Protein AF-0000000076637537 (afdb_homodimer)

Secondary structure (DSSP, 8-state):
-TGGGS-TT-HHHHHHHHHHHHHT--GGGT-EE-TTHHHHHHHHSSBSEE-HHHHHHHHHH--SS-SS--EEEEEETTT--EEEEETTTS-HHHHHHHHHHHT--BBTB--EEETTEEEEEGGGT-SS-HHHHHHHHHHTT--GGG-EEEEE----SS-----GGG--HHHHHHHHHHHHHHHHHHHHHHHHHHH-TTSEEEEEE---SPP---SSTT---HHHHHHHHHHHHHHHHHHHHHHH-/-TGGGS-TT-HHHHHHHHHHHHHT--GGGT-EE-TTHHHHHHHHSSBSEE-HHHHHHHHHH--SS-SS--EEEEEETTT--EEEEETTTS-HHHHHHHHHHHT--TBTS--EEETTEEEEEGGGT-SS-HHHHHHHHHHTT--GGG-EEEEE----SS-----GGG--HHHHHHHHHHHHHHHHHHHHHHHHHHH-TTSEEEEEE---SPP---SSTT---HHHHHHHHHHHHHHHHHHHHHHH-

Radius of gyration: 23.89 Å; Cα contacts (8 Å, |Δi|>4): 850; chains: 2; bounding box: 53×64×59 Å

InterPro domains:
  IPR016035 Acyl transferase/acyl hydrolase/lysophospholipase [SSF52151] (15-242)

Nearest PDB structures (foldseek):
  4kyi-assembly2_C  TM=4.714E-01  e=3.856E-03  Legionella pneumophila subsp. pneumophila str. Philadelphia 1
  4kyi-assembly4_G  TM=5.260E-01  e=1.705E-02  Legionella pneumophila subsp. pneumophila str. Philadelphia 1
  4kyi-assembly3_E  TM=4.831E-01  e=1.929E-02  Legionella pneumophila subsp. pneumophila str. Philadelphia 1
  4kyi-assembly1_A  TM=4.635E-01  e=3.813E-02  Legionella pneumophila subsp. pneumophila str. Philadelphia 1
  4akf-assembly1_A-2  TM=4.214E-01  e=2.323E-02  Legionella pneumophila

Organism: NCBI:txid5963

Sequence (490 aa):
MIVSQTSKGSESLLASSLLNFWENFNTDLFYNHWPGWLVQGLLFESGLYNTSPMKKFISSTLKQDFMRILGVGATDLITGGYMYFNSTILSLDVMAIGIMASAADQGVFPIVPYKNYKLISGAVKYTADLLRGISTCINMGFNPEDIIVDTVLAACKAIENEDPKKFNAVQNIRRSLEIISSDGQLMAVDMAKSTNPNVNFRTVIYPTEKFKTSFNPYDVSKRERKEMLKIGQEDAKKAVSEIAEMIVSQTSKGSESLLASSLLNFWENFNTDLFYNHWPGWLVQGLLFESGLYNTSPMKKFISSTLKQDFMRILGVGATDLITGGYMYFNSTILSLDVMAIGIMASAADQGVFPIVPYKNYKLISGAVKYTADLLRGISTCINMGFNPEDIIVDTVLAACKAIENEDPKKFNAVQNIRRSLEIISSDGQLMAVDMAKSTNPNVNFRTVIYPTEKFKTSFNPYDVSKRERKEMLKIGQEDAKKAVSEIAE

Structure (mmCIF, N/CA/C/O backbone):
data_AF-0000000076637537-model_v1
#
loop_
_entity.id
_entity.type
_entity.pdbx_description
1 polymer 'Uncharacterized protein'
#
loop_
_atom_site.group_PDB
_atom_site.id
_atom_site.type_symbol
_atom_site.label_atom_id
_atom_site.label_alt_id
_atom_site.label_comp_id
_atom_site.label_asym_id
_atom_site.label_entity_id
_atom_site.label_seq_id
_atom_site.pdbx_PDB_ins_code
_atom_site.Cartn_x
_atom_site.Cartn_y
_atom_site.Cartn_z
_atom_site.occupancy
_atom_site.B_iso_or_equiv
_atom_site.auth_seq_id
_atom_site.auth_comp_id
_atom_site.auth_asym_id
_atom_site.auth_atom_id
_atom_site.pdbx_PDB_model_num
ATOM 1 N N . MET A 1 1 ? 0.465 19.016 13.578 1 88.19 1 MET A N 1
ATOM 2 C CA . MET A 1 1 ? -0.229 20.297 13.586 1 88.19 1 MET A CA 1
ATOM 3 C C . MET A 1 1 ? -0.172 20.938 14.969 1 88.19 1 MET A C 1
ATOM 5 O O . MET A 1 1 ? 0.384 22.031 15.133 1 88.19 1 MET A O 1
ATOM 9 N N . ILE A 1 2 ? -0.591 20.234 15.953 1 84.31 2 ILE A N 1
ATOM 10 C CA . ILE A 1 2 ? -0.677 20.797 17.297 1 84.31 2 ILE A CA 1
ATOM 11 C C . ILE A 1 2 ? 0.718 21.188 17.781 1 84.31 2 ILE A C 1
ATOM 13 O O . ILE A 1 2 ? 0.907 22.266 18.344 1 84.31 2 ILE A O 1
ATOM 17 N N . VAL A 1 3 ? 1.703 20.391 17.438 1 88.69 3 VAL A N 1
ATOM 18 C CA . VAL A 1 3 ? 3.082 20.656 17.828 1 88.69 3 VAL A CA 1
ATOM 19 C C . VAL A 1 3 ? 3.582 21.938 17.172 1 88.69 3 VAL A C 1
ATOM 21 O O . VAL A 1 3 ? 4.289 22.734 17.812 1 88.69 3 VAL A O 1
ATOM 24 N N . SER A 1 4 ? 3.143 22.156 15.992 1 91.38 4 SER A N 1
ATOM 25 C CA . SER A 1 4 ? 3.609 23.328 15.25 1 91.38 4 SER A CA 1
ATOM 26 C C . SER A 1 4 ? 3.045 24.609 15.844 1 91.38 4 SER A C 1
ATOM 28 O O . SER A 1 4 ? 3.551 25.703 15.562 1 91.38 4 SER A O 1
ATOM 30 N N . GLN A 1 5 ? 1.977 24.484 16.656 1 89.75 5 GLN A N 1
ATOM 31 C CA . GLN A 1 5 ? 1.309 25.641 17.25 1 89.75 5 GLN A CA 1
ATOM 32 C C . GLN A 1 5 ? 1.842 25.938 18.641 1 89.75 5 GLN A C 1
ATOM 34 O O . GLN A 1 5 ? 1.295 26.781 19.359 1 89.75 5 GLN A O 1
ATOM 39 N N . THR A 1 6 ? 2.881 25.25 19.016 1 89.94 6 THR A N 1
ATOM 40 C CA . THR A 1 6 ? 3.451 25.406 20.359 1 89.94 6 THR A CA 1
ATOM 41 C C . THR A 1 6 ? 4.871 25.969 20.281 1 89.94 6 THR A C 1
ATOM 43 O O . THR A 1 6 ? 5.676 25.516 19.453 1 89.94 6 THR A O 1
ATOM 46 N N . SER A 1 7 ? 5.148 26.906 21.156 1 90.38 7 SER A N 1
ATOM 47 C CA . SER A 1 7 ? 6.453 27.562 21.156 1 90.38 7 SER A CA 1
ATOM 48 C C . SER A 1 7 ? 7.551 26.609 21.625 1 90.38 7 SER A C 1
ATOM 50 O O . SER A 1 7 ? 7.312 25.75 22.469 1 90.38 7 SER A O 1
ATOM 52 N N . LYS A 1 8 ? 8.727 26.906 21.078 1 91 8 LYS A N 1
ATOM 53 C CA . LYS A 1 8 ? 9.898 26.172 21.562 1 91 8 LYS A CA 1
ATOM 54 C C . LYS A 1 8 ? 10.125 26.422 23.062 1 91 8 LYS A C 1
ATOM 56 O O . LYS A 1 8 ? 9.977 27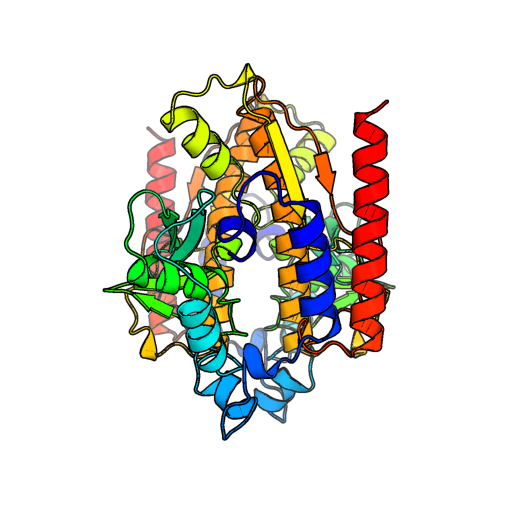.562 23.531 1 91 8 LYS A O 1
ATOM 61 N N . GLY A 1 9 ? 10.383 25.391 23.781 1 91.94 9 GLY A N 1
ATOM 62 C CA . GLY A 1 9 ? 10.586 25.516 25.203 1 91.94 9 GLY A CA 1
ATOM 63 C C . GLY A 1 9 ? 9.383 25.078 26.016 1 91.94 9 GLY A C 1
ATOM 64 O O . GLY A 1 9 ? 9.477 24.906 27.234 1 91.94 9 GLY A O 1
ATOM 65 N N . SER A 1 10 ? 8.312 24.891 25.375 1 92.12 10 SER A N 1
ATOM 66 C CA . SER A 1 10 ? 7.078 24.516 26.062 1 92.12 10 SER A CA 1
ATOM 67 C C . SER A 1 10 ? 6.738 23.047 25.812 1 92.12 10 SER A C 1
ATOM 69 O O . SER A 1 10 ? 5.562 22.672 25.766 1 92.12 10 SER A O 1
ATOM 71 N N . GLU A 1 11 ? 7.738 22.203 25.609 1 91.75 11 GLU A N 1
ATOM 72 C CA . GLU A 1 11 ? 7.516 20.812 25.188 1 91.75 11 GLU A CA 1
ATOM 73 C C . GLU A 1 11 ? 6.824 20.016 26.297 1 91.75 11 GLU A C 1
ATOM 75 O O . GLU A 1 11 ? 6 19.141 26.016 1 91.75 11 GLU A O 1
ATOM 80 N N . SER A 1 12 ? 7.176 20.297 27.578 1 91 12 SER A N 1
ATOM 81 C CA . SER A 1 12 ? 6.539 19.594 28.672 1 91 12 SER A CA 1
ATOM 82 C C . SER A 1 12 ? 5.039 19.875 28.719 1 91 12 SER A C 1
ATOM 84 O O . SER A 1 12 ? 4.234 18.953 28.906 1 91 12 SER A O 1
ATOM 86 N N . LEU A 1 13 ? 4.758 21.109 28.562 1 91.06 13 LEU A N 1
ATOM 87 C CA . LEU A 1 13 ? 3.35 21.484 28.531 1 91.06 13 LEU A CA 1
ATOM 88 C C . LEU A 1 13 ? 2.643 20.906 27.312 1 91.06 13 LEU A C 1
ATOM 90 O O . LEU A 1 13 ? 1.492 20.469 27.422 1 91.06 13 LEU A O 1
ATOM 94 N N . LEU A 1 14 ? 3.285 20.922 26.203 1 91.81 14 LEU A N 1
ATOM 95 C CA . LEU A 1 14 ? 2.744 20.328 24.984 1 91.81 14 LEU A CA 1
ATOM 96 C C . LEU A 1 14 ? 2.418 18.859 25.188 1 91.81 14 LEU A C 1
ATOM 98 O O . LEU A 1 14 ? 1.335 18.391 24.812 1 91.81 14 LEU A O 1
ATOM 102 N N . ALA A 1 15 ? 3.35 18.141 25.766 1 91.62 15 ALA A N 1
ATOM 103 C CA . ALA A 1 15 ? 3.162 16.719 25.984 1 91.62 15 ALA A CA 1
ATOM 104 C C . ALA A 1 15 ? 1.942 16.453 26.859 1 91.62 15 ALA A C 1
ATOM 106 O O . ALA A 1 15 ? 1.135 15.562 26.562 1 91.62 15 ALA A O 1
ATOM 107 N N . SER A 1 16 ? 1.876 17.234 27.922 1 91.38 16 SER A N 1
ATOM 108 C CA . SER A 1 16 ? 0.743 17.078 28.828 1 91.38 16 SER A CA 1
ATOM 109 C C . SER A 1 16 ? -0.571 17.422 28.125 1 91.38 16 SER A C 1
ATOM 111 O O . SER A 1 16 ? -1.58 16.734 28.328 1 91.38 16 SER A O 1
ATOM 113 N N . SER A 1 17 ? -0.491 18.453 27.375 1 90.25 17 SER A N 1
ATOM 114 C CA . SER A 1 17 ? -1.685 18.875 26.656 1 90.25 17 SER A CA 1
ATOM 115 C C . SER A 1 17 ? -2.111 17.828 25.625 1 90.25 17 SER A C 1
ATOM 117 O O . SER A 1 17 ? -3.305 17.562 25.469 1 90.25 17 SER A O 1
ATOM 119 N N . LEU A 1 18 ? -1.198 17.234 24.938 1 91.19 18 LEU A N 1
ATOM 120 C CA . LEU A 1 18 ? -1.494 16.203 23.969 1 91.19 18 LEU A CA 1
ATOM 121 C C . LEU A 1 18 ? -2.072 14.961 24.641 1 91.19 18 LEU A C 1
ATOM 123 O O . LEU A 1 18 ? -3.012 14.352 24.125 1 91.19 18 LEU A O 1
ATOM 127 N N . LEU A 1 19 ? -1.518 14.617 25.75 1 90.12 19 LEU A N 1
ATOM 128 C CA . LEU A 1 19 ? -2.025 13.469 26.484 1 90.12 19 LEU A CA 1
ATOM 129 C C . LEU A 1 19 ? -3.465 13.695 26.938 1 90.12 19 LEU A C 1
ATOM 131 O O . LEU A 1 19 ? -4.312 12.812 26.797 1 90.12 19 LEU A O 1
ATOM 135 N N . ASN A 1 20 ? -3.684 14.859 27.422 1 88 20 ASN A N 1
ATOM 136 C CA . ASN A 1 20 ? -5.035 15.203 27.859 1 88 20 ASN A CA 1
ATOM 137 C C . ASN A 1 20 ? -6.016 15.211 26.688 1 88 20 ASN A C 1
ATOM 139 O O . ASN A 1 20 ? -7.152 14.75 26.828 1 88 20 ASN A O 1
ATOM 143 N N . PHE A 1 21 ? -5.602 15.773 25.672 1 87.44 21 PHE A N 1
ATOM 144 C CA . PHE A 1 21 ? -6.422 15.828 24.469 1 87.44 21 PHE A CA 1
ATOM 145 C C . PHE A 1 21 ? -6.836 14.43 24.031 1 87.44 21 PHE A C 1
ATOM 147 O O . PHE A 1 21 ? -8.023 14.172 23.797 1 87.44 21 PHE A O 1
ATOM 154 N N . TRP A 1 22 ? -5.906 13.492 23.953 1 87.5 22 TRP A N 1
ATOM 155 C CA . TRP A 1 22 ? -6.176 12.164 23.422 1 87.5 22 TRP A CA 1
ATOM 156 C C . TRP A 1 22 ? -6.918 11.305 24.438 1 87.5 22 TRP A C 1
ATOM 158 O O . TRP A 1 22 ? -7.738 10.461 24.062 1 87.5 22 TRP A O 1
ATOM 168 N N . GLU A 1 23 ? -6.629 11.539 25.641 1 84.94 23 GLU A N 1
ATOM 169 C CA . GLU A 1 23 ? -7.355 10.812 26.672 1 84.94 23 GLU A CA 1
ATOM 170 C C . GLU A 1 23 ? -8.844 11.156 26.641 1 84.94 23 GLU A C 1
ATOM 172 O O . GLU A 1 23 ? -9.688 10.312 26.984 1 84.94 23 GLU A O 1
ATOM 177 N N . ASN A 1 24 ? -9.109 12.344 26.25 1 81.75 24 ASN A N 1
ATOM 178 C CA . ASN A 1 24 ? -10.5 12.789 26.234 1 81.75 24 ASN A CA 1
ATOM 179 C C . ASN A 1 24 ? -11.023 12.945 24.812 1 81.75 24 ASN A C 1
ATOM 181 O O . ASN A 1 24 ? -11.961 13.711 24.578 1 81.75 24 ASN A O 1
ATOM 185 N N . PHE A 1 25 ? -10.383 12.234 24.016 1 81.19 25 PHE A N 1
ATOM 186 C CA . PHE A 1 25 ? -10.695 12.359 22.594 1 81.19 25 PHE A CA 1
ATOM 187 C C . PHE A 1 25 ? -12.109 11.875 22.312 1 81.19 25 PHE A C 1
ATOM 189 O O . PHE A 1 25 ? -12.539 10.844 22.844 1 81.19 25 PHE A O 1
ATOM 196 N N . ASN A 1 26 ? -12.734 12.711 21.641 1 80.62 26 ASN A N 1
ATOM 197 C CA . ASN A 1 26 ? -14.055 12.398 21.109 1 80.62 26 ASN A CA 1
ATOM 198 C C . ASN A 1 26 ? -14.055 12.383 19.594 1 80.62 26 ASN A C 1
ATOM 200 O O . ASN A 1 26 ? -13.68 13.359 18.953 1 80.62 26 ASN A O 1
ATOM 204 N N . THR A 1 27 ? -14.508 11.289 19.078 1 81.38 27 THR A N 1
ATOM 205 C CA . THR A 1 27 ? -14.469 11.117 17.625 1 81.38 27 THR A CA 1
ATOM 206 C C . THR A 1 27 ? -15.32 12.18 16.938 1 81.38 27 THR A C 1
ATOM 208 O O . THR A 1 27 ? -15.07 12.531 15.789 1 81.38 27 THR A O 1
ATOM 211 N N . ASP A 1 28 ? -16.188 12.734 17.625 1 83.75 28 ASP A N 1
ATOM 212 C CA . ASP A 1 28 ? -17.094 13.711 17.031 1 83.75 28 ASP A CA 1
ATOM 213 C C . ASP A 1 28 ? -16.359 15 16.672 1 83.75 28 ASP A C 1
ATOM 215 O O . ASP A 1 28 ? -16.859 15.812 15.891 1 83.75 28 ASP A O 1
ATOM 219 N N . LEU A 1 29 ? -15.211 15.117 17.219 1 82.19 29 LEU A N 1
ATOM 220 C CA . LEU A 1 29 ? -14.383 16.281 16.891 1 82.19 29 LEU A CA 1
ATOM 221 C C . LEU A 1 29 ? -13.742 16.109 15.516 1 82.19 29 LEU A C 1
ATOM 223 O O . LEU A 1 29 ? -13.32 17.094 14.898 1 82.19 29 LEU A O 1
ATOM 227 N N . PHE A 1 30 ? -13.734 14.906 15.094 1 86.12 30 PHE A N 1
ATOM 228 C CA . PHE A 1 30 ? -12.961 14.656 13.883 1 86.12 30 PHE A CA 1
ATOM 229 C C . PHE A 1 30 ? -13.859 14.148 12.766 1 86.12 30 PHE A C 1
ATOM 231 O O . PHE A 1 30 ? -13.703 14.539 11.609 1 86.12 30 PHE A O 1
ATOM 238 N N . TYR A 1 31 ? -14.75 13.297 13.156 1 89.25 31 TYR A N 1
ATOM 239 C CA . TYR A 1 31 ? -15.602 12.766 12.102 1 89.25 31 TYR A CA 1
ATOM 240 C C . TYR A 1 31 ? -16.969 12.367 12.641 1 89.25 31 TYR A C 1
ATOM 242 O O . TYR A 1 31 ? -17.125 12.148 13.844 1 89.25 31 TYR A O 1
ATOM 250 N N . ASN A 1 32 ? -17.953 12.367 11.742 1 91.06 32 ASN A N 1
ATOM 251 C CA . ASN A 1 32 ? -19.312 11.883 11.992 1 91.06 32 ASN A CA 1
ATOM 252 C C . ASN A 1 32 ? -19.75 10.875 10.945 1 91.06 32 ASN A C 1
ATOM 254 O O . ASN A 1 32 ? -19.141 10.781 9.875 1 91.06 32 ASN A O 1
ATOM 258 N N . HIS A 1 33 ? -20.766 10.133 11.375 1 90.06 33 HIS A N 1
ATOM 259 C CA . HIS A 1 33 ? -21.391 9.273 10.367 1 90.06 33 HIS A CA 1
ATOM 260 C C . HIS A 1 33 ? -22.172 10.094 9.352 1 90.06 33 HIS A C 1
ATOM 262 O O . HIS A 1 33 ? -22.734 11.141 9.695 1 90.06 33 HIS A O 1
ATOM 268 N N . TRP A 1 34 ? -22.156 9.547 8.141 1 92.19 34 TRP A N 1
ATOM 269 C CA . TRP A 1 34 ? -23.109 10.07 7.16 1 92.19 34 TRP A CA 1
ATOM 270 C C . TRP A 1 34 ? -24.547 9.773 7.57 1 92.19 34 TRP A C 1
ATOM 272 O O . TRP A 1 34 ? -24.797 8.859 8.359 1 92.19 34 TRP A O 1
ATOM 282 N N . PRO A 1 35 ? -25.5 10.477 7.047 1 92.38 35 PRO A N 1
ATOM 283 C CA . PRO A 1 35 ? -26.891 10.148 7.355 1 92.38 35 PRO A CA 1
ATOM 284 C C . PRO A 1 35 ? -27.25 8.703 7.02 1 92.38 35 PRO A C 1
ATOM 286 O O . PRO A 1 35 ? -28 8.055 7.762 1 92.38 35 PRO A O 1
ATOM 289 N N . GLY A 1 36 ? -26.672 8.195 5.973 1 91.75 36 GLY A N 1
ATOM 290 C CA . GLY A 1 36 ? -26.891 6.805 5.586 1 91.75 36 GLY A CA 1
ATOM 291 C C . GLY A 1 36 ? -25.812 5.871 6.121 1 91.75 36 GLY A C 1
ATOM 292 O O . GLY A 1 36 ? -25.578 4.809 5.547 1 91.75 36 GLY A O 1
ATOM 293 N N . TRP A 1 37 ? -25.141 6.387 7.008 1 88.31 37 TRP A N 1
ATOM 294 C CA . TRP A 1 37 ? -24.172 5.602 7.773 1 88.31 37 TRP A CA 1
ATOM 295 C C . TRP A 1 37 ? -23.094 5.023 6.863 1 88.31 37 TRP A C 1
ATOM 297 O O . TRP A 1 37 ? -22.641 5.684 5.926 1 88.31 37 TRP A O 1
ATOM 307 N N . LEU A 1 38 ? -22.672 3.859 7.242 1 80.38 38 LEU A N 1
ATOM 308 C CA . LEU A 1 38 ? -21.531 3.258 6.555 1 80.38 38 LEU A CA 1
ATOM 309 C C . LEU A 1 38 ? -21.891 2.881 5.125 1 80.38 38 LEU A C 1
ATOM 311 O O . LEU A 1 38 ? -21.047 2.928 4.23 1 80.38 38 LEU A O 1
ATOM 315 N N . VAL A 1 39 ? -23.125 2.609 4.926 1 81.56 39 VAL A N 1
ATOM 316 C CA . VAL A 1 39 ? -23.562 2.211 3.592 1 81.56 39 VAL A CA 1
ATOM 317 C C . VAL A 1 39 ? -23.438 3.389 2.629 1 81.56 39 VAL A C 1
ATOM 319 O O . VAL A 1 39 ? -22.859 3.254 1.548 1 81.56 39 VAL A O 1
ATOM 322 N N . GLN A 1 40 ? -23.922 4.523 3.076 1 84.94 40 GLN A N 1
ATOM 323 C CA . GLN A 1 40 ? -23.75 5.727 2.268 1 84.94 40 GLN A CA 1
ATOM 324 C C . GLN A 1 40 ? -22.266 6.062 2.09 1 84.94 40 GLN A C 1
ATOM 326 O O . GLN A 1 40 ? -21.844 6.426 0.993 1 84.94 40 GLN A O 1
ATOM 331 N N . GLY A 1 41 ? -21.516 6.027 3.197 1 85.75 41 GLY A N 1
ATOM 332 C CA . GLY A 1 41 ? -20.094 6.32 3.154 1 85.75 41 GLY A CA 1
ATOM 333 C C . GLY A 1 41 ? -19.328 5.445 2.174 1 85.75 41 GLY A C 1
ATOM 334 O O . GLY A 1 41 ? -18.516 5.938 1.404 1 85.75 41 GLY A O 1
ATOM 335 N N . LEU A 1 42 ? -19.703 4.242 2.201 1 81.94 42 LEU A N 1
ATOM 336 C CA . LEU A 1 42 ? -18.969 3.256 1.409 1 81.94 42 LEU A CA 1
ATOM 337 C C . LEU A 1 42 ? -19.328 3.369 -0.067 1 81.94 42 LEU A C 1
ATOM 339 O O . LEU A 1 42 ? -18.453 3.287 -0.934 1 81.94 42 LEU A O 1
ATOM 343 N N . LEU A 1 43 ? -20.594 3.57 -0.341 1 79.81 43 LEU A N 1
ATOM 344 C CA . LEU A 1 43 ? -21.078 3.395 -1.707 1 79.81 43 LEU A CA 1
ATOM 345 C C . LEU A 1 43 ? -21.328 4.742 -2.375 1 79.81 43 LEU A C 1
ATOM 347 O O . LEU A 1 43 ? -21.297 4.844 -3.604 1 79.81 43 LEU A O 1
ATOM 351 N N . PHE A 1 44 ? -21.516 5.816 -1.517 1 86.5 44 PHE A N 1
ATOM 352 C CA . PHE A 1 44 ? -22 7.043 -2.139 1 86.5 44 PHE A CA 1
ATOM 353 C C . PHE A 1 44 ? -21.109 8.219 -1.779 1 86.5 44 PHE A C 1
ATOM 355 O O . PHE A 1 44 ? -21.297 9.328 -2.283 1 86.5 44 PHE A O 1
ATOM 362 N N . GLU A 1 45 ? -20.219 7.957 -0.864 1 90.94 45 GLU A N 1
ATOM 363 C CA . GLU A 1 45 ? -19.234 8.969 -0.515 1 90.94 45 GLU A CA 1
ATOM 364 C C . GLU A 1 45 ? -17.812 8.477 -0.792 1 90.94 45 GLU A C 1
ATOM 366 O O . GLU A 1 45 ? -17.594 7.281 -0.978 1 90.94 45 GLU A O 1
ATOM 371 N N . SER A 1 46 ? -16.891 9.398 -0.83 1 90.69 46 SER A N 1
ATOM 372 C CA . SER A 1 46 ? -15.523 8.992 -1.128 1 90.69 46 SER A CA 1
ATOM 373 C C . SER A 1 46 ? -14.805 8.516 0.129 1 90.69 46 SER A C 1
ATOM 375 O O . SER A 1 46 ? -13.633 8.117 0.07 1 90.69 46 SER A O 1
ATOM 377 N N . GLY A 1 47 ? -15.508 8.586 1.252 1 90.38 47 GLY A N 1
ATOM 378 C CA . GLY A 1 47 ? -15.023 8.094 2.531 1 90.38 47 GLY A CA 1
ATOM 379 C C . GLY A 1 47 ? -16.141 7.578 3.43 1 90.38 47 GLY A C 1
ATOM 380 O O . GLY A 1 47 ? -17.297 7.988 3.291 1 90.38 47 GLY A O 1
ATOM 381 N N . LEU A 1 48 ? -15.844 6.746 4.297 1 87.69 48 LEU A N 1
ATOM 382 C CA . LEU A 1 48 ? -16.797 6.105 5.203 1 87.69 48 LEU A CA 1
ATOM 383 C C . LEU A 1 48 ? -17.438 7.133 6.129 1 87.69 48 LEU A C 1
ATOM 385 O O . LEU A 1 48 ? -18.594 6.988 6.508 1 87.69 48 LEU A O 1
ATOM 389 N N . TYR A 1 49 ? -16.625 8.117 6.492 1 90.62 49 TYR A N 1
ATOM 390 C CA . TYR A 1 49 ? -17.094 9.062 7.5 1 90.62 49 TYR A CA 1
ATOM 391 C C . TYR A 1 49 ? -17.062 10.492 6.965 1 90.62 49 TYR A C 1
ATOM 393 O O . TYR A 1 49 ? -16.328 10.789 6.02 1 90.62 49 TYR A O 1
ATOM 401 N N . ASN A 1 50 ? -17.875 11.258 7.578 1 93.44 50 ASN A N 1
ATOM 402 C CA . ASN A 1 50 ? -17.922 12.688 7.293 1 93.44 50 ASN A CA 1
ATOM 403 C C . ASN A 1 50 ? -16.906 13.453 8.141 1 93.44 50 ASN A C 1
ATOM 405 O O . ASN A 1 50 ? -16.969 13.43 9.367 1 93.44 50 ASN A O 1
ATOM 409 N N . THR A 1 51 ? -16 14.203 7.496 1 94.06 51 THR A N 1
ATOM 410 C CA . THR A 1 51 ? -14.914 14.836 8.234 1 94.06 51 THR A CA 1
ATOM 411 C C . THR A 1 51 ? -15.148 16.328 8.367 1 94.06 51 THR A C 1
ATOM 413 O O . THR A 1 51 ? -14.219 17.094 8.648 1 94.06 51 THR A O 1
ATOM 416 N N . SER A 1 52 ? -16.312 16.797 8.172 1 93.44 52 SER A N 1
ATOM 417 C CA . SER A 1 52 ? -16.641 18.219 8.352 1 93.44 52 SER A CA 1
ATOM 418 C C . SER A 1 52 ? -16.219 18.719 9.727 1 93.44 52 SER A C 1
ATOM 420 O O . SER A 1 52 ? -15.703 19.828 9.859 1 93.44 52 SER A O 1
ATOM 422 N N . PRO A 1 53 ? -16.391 17.953 10.766 1 93.12 53 PRO A N 1
ATOM 423 C CA . PRO A 1 53 ? -15.906 18.406 12.07 1 93.12 53 PRO A CA 1
ATOM 424 C C . PRO A 1 53 ? -14.398 18.609 12.117 1 93.12 53 PRO A C 1
ATOM 426 O O . PRO A 1 53 ? -13.914 19.531 12.789 1 93.12 53 PRO A O 1
ATOM 429 N N . MET A 1 54 ? -13.664 17.797 11.461 1 92.88 54 MET A N 1
ATOM 430 C CA . MET A 1 54 ? -12.211 17.922 11.422 1 92.88 54 MET A CA 1
ATOM 431 C C . MET A 1 54 ? -11.789 19.234 10.781 1 92.88 54 MET A C 1
ATOM 433 O O . MET A 1 54 ? -10.836 19.875 11.234 1 92.88 54 MET A O 1
ATOM 437 N N . LYS A 1 55 ? -12.484 19.547 9.766 1 93.06 55 LYS A N 1
ATOM 438 C CA . LYS A 1 55 ? -12.195 20.812 9.102 1 93.06 55 LYS A CA 1
ATOM 439 C C . LYS A 1 55 ? -12.344 21.984 10.07 1 93.06 55 LYS A C 1
ATOM 441 O O . LYS A 1 55 ? -11.5 22.891 10.102 1 93.06 55 LYS A O 1
ATOM 446 N N . LYS A 1 56 ? -13.359 21.953 10.812 1 92.19 56 LYS A N 1
ATOM 447 C CA . LYS A 1 56 ? -13.609 23 11.805 1 92.19 56 LYS A CA 1
ATOM 448 C C . LYS A 1 56 ? -12.531 22.984 12.883 1 92.19 56 LYS A C 1
ATOM 450 O O . LYS A 1 56 ? -12.055 24.047 13.297 1 92.19 56 LYS A O 1
ATOM 455 N N . PHE A 1 57 ? -12.195 21.828 13.312 1 92.25 57 PHE A N 1
ATOM 456 C CA . PHE A 1 57 ? -11.164 21.672 14.328 1 92.25 57 PHE A CA 1
ATOM 457 C C . PHE A 1 57 ? -9.844 22.25 13.852 1 92.25 57 PHE A C 1
ATOM 459 O O . PHE A 1 57 ? -9.195 23 14.578 1 92.25 57 PHE A O 1
ATOM 466 N N . ILE A 1 58 ? -9.43 21.906 12.648 1 93.88 58 ILE A N 1
ATOM 467 C CA . ILE A 1 58 ? -8.172 22.359 12.078 1 93.88 58 ILE A CA 1
ATOM 468 C C . ILE A 1 58 ? -8.188 23.875 11.938 1 93.88 58 ILE A C 1
ATOM 470 O O . ILE A 1 58 ? -7.25 24.562 12.367 1 93.88 58 ILE A O 1
ATOM 474 N N . SER A 1 59 ? -9.273 24.406 11.43 1 88.94 59 SER A N 1
ATOM 475 C CA . SER A 1 59 ? -9.383 25.844 11.195 1 88.94 59 SER A CA 1
ATOM 476 C C . SER A 1 59 ? -9.359 26.625 12.508 1 88.94 59 SER A C 1
ATOM 478 O O . SER A 1 59 ? -8.836 27.734 12.562 1 88.94 59 SER A O 1
ATOM 480 N N . SER A 1 60 ? -9.875 26.016 13.508 1 88.81 60 SER A N 1
ATOM 481 C CA . SER A 1 60 ? -9.938 26.703 14.789 1 88.81 60 SER A CA 1
ATOM 482 C C . SER A 1 60 ? -8.617 26.609 15.539 1 88.81 60 SER A C 1
ATOM 484 O O . SER A 1 60 ? -8.32 27.438 16.406 1 88.81 60 SER A O 1
ATOM 486 N N . THR A 1 61 ? -7.871 25.609 15.289 1 88.44 61 THR A N 1
ATOM 487 C CA . THR A 1 61 ? -6.621 25.344 15.992 1 88.44 61 THR A CA 1
ATOM 488 C C . THR A 1 61 ? -5.461 26.078 15.328 1 88.44 61 THR A C 1
ATOM 490 O O . THR A 1 61 ? -4.57 26.578 16.016 1 88.44 61 THR A O 1
ATOM 493 N N . LEU A 1 62 ? -5.523 26.125 14.055 1 90.38 62 LEU A N 1
ATOM 494 C CA . LEU A 1 62 ? -4.395 26.656 13.305 1 90.3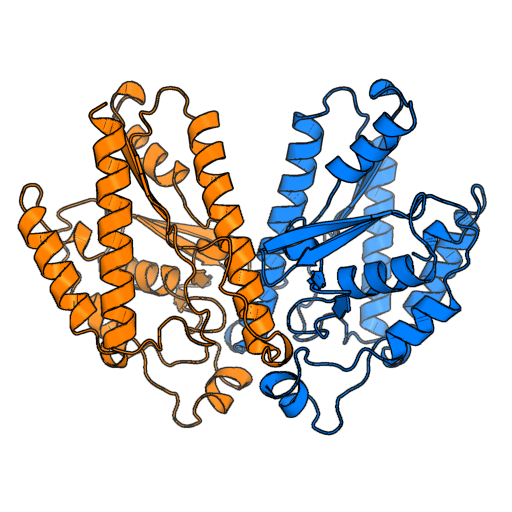8 62 LEU A CA 1
ATOM 495 C C . LEU A 1 62 ? -4.344 28.188 13.406 1 90.38 62 LEU A C 1
ATOM 497 O O . LEU A 1 62 ? -5.348 28.859 13.18 1 90.38 62 LEU A O 1
ATOM 501 N N . LYS A 1 63 ? -3.184 28.625 13.789 1 88.06 63 LYS A N 1
ATOM 502 C CA . LYS A 1 63 ? -2.9 30.047 13.805 1 88.06 63 LYS A CA 1
ATOM 503 C C . LYS A 1 63 ? -1.828 30.406 12.781 1 88.06 63 LYS A C 1
ATOM 505 O O . LYS A 1 63 ? -0.972 29.594 12.453 1 88.06 63 LYS A O 1
ATOM 510 N N . GLN A 1 64 ? -1.926 31.609 12.281 1 81.31 64 GLN A N 1
ATOM 511 C CA . GLN A 1 64 ? -1.046 32.062 11.203 1 81.31 64 GLN A CA 1
ATOM 512 C C . GLN A 1 64 ? 0.415 32.031 11.648 1 81.31 64 GLN A C 1
ATOM 514 O O . GLN A 1 64 ? 1.311 31.781 10.844 1 81.31 64 GLN A O 1
ATOM 519 N N . ASP A 1 65 ? 0.595 32.312 12.867 1 85.25 65 ASP A N 1
ATOM 520 C CA . ASP A 1 65 ? 1.977 32.344 13.336 1 85.25 65 ASP A CA 1
ATOM 521 C C . ASP A 1 65 ? 2.418 30.984 13.844 1 85.25 65 ASP A C 1
ATOM 523 O O . ASP A 1 65 ? 2.408 30.719 15.047 1 85.25 65 ASP A O 1
ATOM 527 N N . PHE A 1 66 ? 2.887 30.188 12.852 1 89.56 66 PHE A N 1
ATOM 528 C CA . PHE A 1 66 ? 3.432 28.891 13.25 1 89.56 66 PHE A CA 1
ATOM 529 C C . PHE A 1 66 ? 4.699 29.062 14.078 1 89.56 66 PHE A C 1
ATOM 531 O O . PHE A 1 66 ? 5.645 29.719 13.641 1 89.56 66 PHE A O 1
ATOM 538 N N . MET A 1 67 ? 4.703 28.484 15.172 1 91.31 67 MET A N 1
ATOM 539 C CA . MET A 1 67 ? 5.859 28.594 16.062 1 91.31 67 MET A CA 1
ATOM 540 C C . MET A 1 67 ? 6.945 27.594 15.664 1 91.31 67 MET A C 1
ATOM 542 O O . MET A 1 67 ? 8.102 27.75 16.062 1 91.31 67 MET A O 1
ATOM 546 N N . ARG A 1 68 ? 6.551 26.594 14.977 1 92.94 68 ARG A N 1
ATOM 547 C CA . ARG A 1 68 ? 7.422 25.609 14.344 1 92.94 68 ARG A CA 1
ATOM 548 C C . ARG A 1 68 ? 6.996 25.344 12.906 1 92.94 68 ARG A C 1
ATOM 550 O O . ARG A 1 68 ? 5.809 25.422 12.578 1 92.94 68 ARG A O 1
ATOM 557 N N . ILE A 1 69 ? 7.969 25.047 12.094 1 93.69 69 ILE A N 1
ATOM 558 C CA . ILE A 1 69 ? 7.656 24.75 10.695 1 93.69 69 ILE A CA 1
ATOM 559 C C . ILE A 1 69 ? 6.852 23.453 10.609 1 93.69 69 ILE A C 1
ATOM 561 O O . ILE A 1 69 ? 7.176 22.469 11.273 1 93.69 69 ILE A O 1
ATOM 565 N N . LEU A 1 70 ? 5.809 23.531 9.852 1 95.69 70 LEU A N 1
ATOM 566 C CA . LEU A 1 70 ? 4.953 22.375 9.617 1 95.69 70 LEU A CA 1
ATOM 567 C C . LEU A 1 70 ? 4.953 21.984 8.148 1 95.69 70 LEU A C 1
ATOM 569 O O . LEU A 1 70 ? 4.719 22.828 7.277 1 95.69 70 LEU A O 1
ATOM 573 N N . GLY A 1 71 ? 5.352 20.828 7.867 1 95.88 71 GLY A N 1
ATOM 574 C CA . GLY A 1 71 ? 5.223 20.219 6.551 1 95.88 71 GLY A CA 1
ATOM 575 C C . GLY A 1 71 ? 4.336 18.984 6.539 1 95.88 71 GLY A C 1
ATOM 576 O O . GLY A 1 71 ? 4.418 18.156 7.445 1 95.88 71 GLY A O 1
ATOM 577 N N . VAL A 1 72 ? 3.389 18.984 5.582 1 97.06 72 VAL A N 1
ATOM 578 C CA . VAL A 1 72 ? 2.535 17.812 5.438 1 97.06 72 VAL A CA 1
ATOM 579 C C . VAL A 1 72 ? 2.467 17.406 3.967 1 97.06 72 VAL A C 1
ATOM 581 O O . VAL A 1 72 ? 2.625 18.234 3.074 1 97.06 72 VAL A O 1
ATOM 584 N N . GLY A 1 73 ? 2.285 16.141 3.73 1 97.31 73 GLY A N 1
ATOM 585 C CA . GLY A 1 73 ? 2.215 15.609 2.379 1 97.31 73 GLY A CA 1
ATOM 586 C C . GLY A 1 73 ? 0.861 15.008 2.041 1 97.31 73 GLY A C 1
ATOM 587 O O . GLY A 1 73 ? 0.167 14.492 2.918 1 97.31 73 GLY A O 1
ATOM 588 N N . ALA A 1 74 ? 0.515 15.094 0.812 1 98.06 74 ALA A N 1
ATOM 589 C CA . ALA A 1 74 ? -0.701 14.492 0.27 1 98.06 74 ALA A CA 1
ATOM 590 C C . ALA A 1 74 ? -0.434 13.844 -1.084 1 98.06 74 ALA A C 1
ATOM 592 O O . ALA A 1 74 ? 0.589 14.109 -1.718 1 98.06 74 ALA A O 1
ATOM 593 N N . THR A 1 75 ? -1.379 12.969 -1.448 1 96.06 75 THR A N 1
ATOM 594 C CA . THR A 1 75 ? -1.282 12.266 -2.719 1 96.06 75 THR A CA 1
ATOM 595 C C . THR A 1 75 ? -2.432 12.648 -3.645 1 96.06 75 THR A C 1
ATOM 597 O O . THR A 1 75 ? -3.59 12.688 -3.225 1 96.06 75 THR A O 1
ATOM 600 N N . ASP A 1 76 ? -2.062 12.953 -4.863 1 93.69 76 ASP A N 1
ATOM 601 C CA . ASP A 1 76 ? -3.1 13.211 -5.859 1 93.69 76 ASP A CA 1
ATOM 602 C C . ASP A 1 76 ? -3.578 11.906 -6.496 1 93.69 76 ASP A C 1
ATOM 604 O O . ASP A 1 76 ? -2.799 11.203 -7.145 1 93.69 76 ASP A O 1
ATOM 608 N N . LEU A 1 77 ? -4.859 11.656 -6.469 1 88.75 77 LEU A N 1
ATOM 609 C CA . LEU A 1 77 ? -5.422 10.391 -6.93 1 88.75 77 LEU A CA 1
ATOM 610 C C . LEU A 1 77 ? -5.371 10.297 -8.453 1 88.75 77 LEU A C 1
ATOM 612 O O . LEU A 1 77 ? -5.367 9.195 -9.008 1 88.75 77 LEU A O 1
ATOM 616 N N . ILE A 1 78 ? -5.371 11.344 -9.062 1 85.62 78 ILE A N 1
ATOM 617 C CA . ILE A 1 78 ? -5.469 11.336 -10.516 1 85.62 78 ILE A CA 1
ATOM 618 C C . ILE A 1 78 ? -4.094 11.062 -11.125 1 85.62 78 ILE A C 1
ATOM 620 O O . ILE A 1 78 ? -3.934 10.141 -11.922 1 85.62 78 ILE A O 1
ATOM 624 N N . THR A 1 79 ? -3.131 11.758 -10.641 1 84.75 79 THR A N 1
ATOM 625 C CA . THR A 1 79 ? -1.804 11.648 -11.234 1 84.75 79 THR A CA 1
ATOM 626 C C . THR A 1 79 ? -0.964 10.609 -10.5 1 84.75 79 THR A C 1
ATOM 628 O O . THR A 1 79 ? 0.039 10.125 -11.031 1 84.75 79 THR A O 1
ATOM 631 N N . GLY A 1 80 ? -1.351 10.391 -9.273 1 88.81 80 GLY A N 1
ATOM 632 C CA . GLY A 1 80 ? -0.495 9.57 -8.438 1 88.81 80 GLY A CA 1
ATOM 633 C C . GLY A 1 80 ? 0.705 10.32 -7.891 1 88.81 80 GLY A C 1
ATOM 634 O O . GLY A 1 80 ? 1.66 9.703 -7.41 1 88.81 80 GLY A O 1
ATOM 635 N N . GLY A 1 81 ? 0.647 11.57 -8.047 1 92.19 81 GLY A N 1
ATOM 636 C CA . GLY A 1 81 ? 1.763 12.398 -7.621 1 92.19 81 GLY A CA 1
ATOM 637 C C . GLY A 1 81 ? 1.668 12.828 -6.168 1 92.19 81 GLY A C 1
ATOM 638 O O . GLY A 1 81 ? 0.635 12.633 -5.523 1 92.19 81 GLY A O 1
ATOM 639 N N . TYR A 1 82 ? 2.764 13.344 -5.625 1 94.69 82 TYR A N 1
ATOM 640 C CA . TYR A 1 82 ? 2.9 13.789 -4.242 1 94.69 82 TYR A CA 1
ATOM 641 C C . TYR A 1 82 ? 2.9 15.305 -4.148 1 94.69 82 TYR A C 1
ATOM 643 O O . TYR A 1 82 ? 3.557 15.984 -4.945 1 94.69 82 TYR A O 1
ATOM 651 N N . MET A 1 83 ? 2.125 15.789 -3.227 1 96.56 83 MET A N 1
ATOM 652 C CA . MET A 1 83 ? 2.084 17.234 -2.977 1 96.56 83 MET A CA 1
ATOM 653 C C . MET A 1 83 ? 2.492 17.547 -1.542 1 96.56 83 MET A C 1
ATOM 655 O O . MET A 1 83 ? 1.947 16.969 -0.597 1 96.56 83 MET A O 1
ATOM 659 N N . TYR A 1 84 ? 3.424 18.453 -1.434 1 96.31 84 TYR A N 1
ATOM 660 C CA . TYR A 1 84 ? 3.936 18.828 -0.122 1 96.31 84 TYR A CA 1
ATOM 661 C C . TYR A 1 84 ? 3.467 20.234 0.262 1 96.31 84 TYR A C 1
ATOM 663 O O . TYR A 1 84 ? 3.633 21.188 -0.505 1 96.31 84 TYR A O 1
ATOM 671 N N . PHE A 1 85 ? 2.877 20.359 1.409 1 96.75 85 PHE A N 1
ATOM 672 C CA . PHE A 1 85 ? 2.412 21.625 1.967 1 96.75 85 PHE A CA 1
ATOM 673 C C . PHE A 1 85 ? 3.328 22.094 3.092 1 96.75 85 PHE A C 1
ATOM 675 O O . PHE A 1 85 ? 3.51 21.375 4.086 1 96.75 85 PHE A O 1
ATOM 682 N N . ASN A 1 86 ? 3.842 23.234 2.902 1 95.19 86 ASN A N 1
ATOM 683 C CA . ASN A 1 86 ? 4.824 23.781 3.83 1 95.19 86 ASN A CA 1
ATOM 684 C C . ASN A 1 86 ? 4.371 25.109 4.406 1 95.19 86 ASN A C 1
ATOM 686 O O . ASN A 1 86 ? 4.09 26.062 3.658 1 95.19 86 ASN A O 1
ATOM 690 N N . SER A 1 87 ? 4.449 25.25 5.699 1 94.56 87 SER A N 1
ATOM 691 C CA . SER A 1 87 ? 3.891 26.391 6.391 1 94.56 87 SER A CA 1
ATOM 692 C C . SER A 1 87 ? 4.738 27.641 6.168 1 94.56 87 SER A C 1
ATOM 694 O O . SER A 1 87 ? 4.293 28.766 6.426 1 94.56 87 SER A O 1
ATOM 696 N N . THR A 1 88 ? 5.992 27.438 5.684 1 90.75 88 THR A N 1
ATOM 697 C CA . THR A 1 88 ? 6.871 28.594 5.484 1 90.75 88 THR A CA 1
ATOM 698 C C . THR A 1 88 ? 6.496 29.344 4.215 1 90.75 88 THR A C 1
ATOM 700 O O . THR A 1 88 ? 6.898 30.5 4.027 1 90.75 88 THR A O 1
ATOM 703 N N . ILE A 1 89 ? 5.684 28.719 3.354 1 91.62 89 ILE A N 1
ATOM 704 C CA . ILE A 1 89 ? 5.469 29.344 2.055 1 91.62 89 ILE A CA 1
ATOM 705 C C . ILE A 1 89 ? 3.971 29.453 1.774 1 91.62 89 ILE A C 1
ATOM 707 O O . ILE A 1 89 ? 3.543 30.266 0.955 1 91.62 89 ILE A O 1
ATOM 711 N N . LEU A 1 90 ? 3.137 28.734 2.484 1 94 90 LEU A N 1
ATOM 712 C CA . LEU A 1 90 ? 1.717 28.672 2.15 1 94 90 LEU A CA 1
ATOM 713 C C . LEU A 1 90 ? 0.884 29.422 3.188 1 94 90 LEU A C 1
ATOM 715 O O . LEU A 1 90 ? 1.292 29.547 4.344 1 94 90 LEU A O 1
ATOM 719 N N . SER A 1 91 ? -0.279 29.844 2.736 1 94.31 91 SER A N 1
ATOM 720 C CA . SER A 1 91 ? -1.2 30.531 3.643 1 94.31 91 SER A CA 1
ATOM 721 C C . SER A 1 91 ? -1.854 29.547 4.605 1 94.31 91 SER A C 1
ATOM 723 O O . SER A 1 91 ? -1.807 28.328 4.387 1 94.31 91 SER A O 1
ATOM 725 N N . LEU A 1 92 ? -2.471 30.125 5.578 1 93.94 92 LEU A N 1
ATOM 726 C CA . LEU A 1 92 ? -3.148 29.344 6.594 1 93.94 92 LEU A CA 1
ATOM 727 C C . LEU A 1 92 ? -4.258 28.5 5.977 1 93.94 92 LEU A C 1
ATOM 729 O O . LEU A 1 92 ? -4.426 27.328 6.332 1 93.94 92 LEU A O 1
ATOM 733 N N . ASP A 1 93 ? -4.973 29.094 5.094 1 94.25 93 ASP A N 1
ATOM 734 C CA . ASP A 1 93 ? -6.09 28.406 4.461 1 94.25 93 ASP A CA 1
ATOM 735 C C . ASP A 1 93 ? -5.605 27.203 3.641 1 94.25 93 ASP A C 1
ATOM 737 O O . ASP A 1 93 ? -6.223 26.141 3.658 1 94.25 93 ASP A O 1
ATOM 741 N N . VAL A 1 94 ? -4.527 27.391 2.971 1 95.94 94 VAL A N 1
ATOM 742 C CA . VAL A 1 94 ? -3.98 26.328 2.141 1 95.94 94 VAL A CA 1
ATOM 743 C C . VAL A 1 94 ? -3.377 25.234 3.027 1 95.94 94 VAL A C 1
ATOM 745 O O . VAL A 1 94 ? -3.504 24.047 2.734 1 95.94 94 VAL A O 1
ATOM 748 N N . MET A 1 95 ? -2.758 25.672 4.117 1 96.31 95 MET A N 1
ATOM 749 C CA . MET A 1 95 ? -2.219 24.703 5.062 1 96.31 95 MET A CA 1
ATOM 750 C C . MET A 1 95 ? -3.332 23.828 5.645 1 96.31 95 MET A C 1
ATOM 752 O O . MET A 1 95 ? -3.152 22.625 5.844 1 96.31 95 MET A O 1
ATOM 756 N N . ALA A 1 96 ? -4.473 24.484 5.926 1 96.31 96 ALA A N 1
ATOM 757 C CA . ALA A 1 96 ? -5.609 23.719 6.453 1 96.31 96 ALA A CA 1
ATOM 758 C C . ALA A 1 96 ? -6.047 22.641 5.473 1 96.31 96 ALA A C 1
ATOM 760 O O . ALA A 1 96 ? -6.332 21.516 5.871 1 96.31 96 ALA A O 1
ATOM 761 N N . ILE A 1 97 ? -6.039 22.969 4.215 1 96.75 97 ILE A N 1
ATOM 762 C CA . ILE A 1 97 ? -6.391 22.016 3.174 1 96.75 97 ILE A CA 1
ATOM 763 C C . ILE A 1 97 ? -5.359 20.891 3.133 1 96.75 97 ILE A C 1
ATOM 765 O O . ILE A 1 97 ? -5.715 19.703 3.039 1 96.75 97 ILE A O 1
ATOM 769 N N . GLY A 1 98 ? -4.098 21.266 3.193 1 97.62 98 GLY A N 1
ATOM 770 C CA . GLY A 1 98 ? -3.027 20.281 3.205 1 97.62 98 GLY A CA 1
ATOM 771 C C . GLY A 1 98 ? -3.117 19.312 4.371 1 97.62 98 GLY A C 1
ATOM 772 O O . GLY A 1 98 ? -2.924 18.109 4.203 1 97.62 98 GLY A O 1
ATOM 773 N N . ILE A 1 99 ? -3.404 19.859 5.516 1 97.19 99 ILE A N 1
ATOM 774 C CA . ILE A 1 99 ? -3.523 19.031 6.711 1 97.19 99 ILE A CA 1
ATOM 775 C C . ILE A 1 99 ? -4.711 18.078 6.566 1 97.19 99 ILE A C 1
ATOM 777 O O . ILE A 1 99 ? -4.605 16.891 6.875 1 97.19 99 ILE A O 1
ATOM 781 N N . MET A 1 100 ? -5.789 18.594 6.07 1 96.69 100 MET A N 1
ATOM 782 C CA . MET A 1 100 ? -6.965 17.766 5.82 1 96.69 100 MET A CA 1
ATOM 783 C C . MET A 1 100 ? -6.648 16.641 4.84 1 96.69 100 MET A C 1
ATOM 785 O O . MET A 1 100 ? -7.035 15.492 5.059 1 96.69 100 MET A O 1
ATOM 789 N N . ALA A 1 101 ? -5.977 17.016 3.818 1 97.56 101 ALA A N 1
ATOM 790 C CA . ALA A 1 101 ? -5.625 16.047 2.785 1 97.56 101 ALA A CA 1
ATOM 791 C C . ALA A 1 101 ? -4.668 14.992 3.328 1 97.56 101 ALA A C 1
ATOM 793 O O . ALA A 1 101 ? -4.844 13.797 3.074 1 97.56 101 ALA A O 1
ATOM 794 N N . SER A 1 102 ? -3.705 15.445 4.051 1 97.25 102 SER A N 1
ATOM 795 C CA . SER A 1 102 ? -2.717 14.539 4.625 1 97.25 102 SER A CA 1
ATOM 796 C C . SER A 1 102 ? -3.369 13.531 5.562 1 97.25 102 SER A C 1
ATOM 798 O O . SER A 1 102 ? -2.895 12.398 5.695 1 97.25 102 SER A O 1
ATOM 800 N N . ALA A 1 103 ? -4.469 13.891 6.125 1 94.38 103 ALA A N 1
ATOM 801 C CA . ALA A 1 103 ? -5.152 13.031 7.09 1 94.38 103 ALA A CA 1
ATOM 802 C C . ALA A 1 103 ? -6.25 12.211 6.414 1 94.38 103 ALA A C 1
ATOM 804 O O . ALA A 1 103 ? -6.93 11.422 7.066 1 94.38 103 ALA A O 1
ATOM 805 N N . ALA A 1 104 ? -6.426 12.414 5.16 1 95.31 104 ALA A N 1
ATOM 806 C CA . ALA A 1 104 ? -7.508 11.75 4.438 1 95.31 104 ALA A CA 1
ATOM 807 C C . ALA A 1 104 ? -7.145 10.305 4.117 1 95.31 104 ALA A C 1
ATOM 809 O O . ALA A 1 104 ? -6.91 9.961 2.955 1 95.31 104 ALA A O 1
ATOM 810 N N . ASP A 1 105 ? -7.25 9.484 5.129 1 91.88 105 ASP A N 1
ATOM 811 C CA . ASP A 1 105 ? -7.004 8.062 4.953 1 91.88 105 ASP A CA 1
ATOM 812 C C . ASP A 1 105 ? -7.926 7.469 3.887 1 91.88 105 ASP A C 1
ATOM 814 O O . ASP A 1 105 ? -9.148 7.617 3.965 1 91.88 105 ASP A O 1
ATOM 818 N N . GLN A 1 106 ? -7.395 6.824 2.975 1 90.38 106 GLN A N 1
ATOM 819 C CA . GLN A 1 106 ? -8.133 6.375 1.801 1 90.38 106 GLN A CA 1
ATOM 820 C C . GLN A 1 106 ? -9.297 5.469 2.197 1 90.38 106 GLN A C 1
ATOM 822 O O . GLN A 1 106 ? -9.117 4.516 2.957 1 90.38 106 GLN A O 1
ATOM 827 N N . GLY A 1 107 ? -10.422 5.844 1.727 1 88.06 107 GLY A N 1
ATOM 828 C CA . GLY A 1 107 ? -11.633 5.07 1.969 1 88.06 107 GLY A CA 1
ATOM 829 C C . GLY A 1 107 ? -12.273 5.371 3.311 1 88.06 107 GLY A C 1
ATOM 830 O O . GLY A 1 107 ? -13.477 5.168 3.488 1 88.06 107 GLY A O 1
ATOM 831 N N . VAL A 1 108 ? -11.516 5.785 4.27 1 89.25 108 VAL A N 1
ATOM 832 C CA . VAL A 1 108 ? -12.055 6.098 5.59 1 89.25 108 VAL A CA 1
ATOM 833 C C . VAL A 1 108 ? -12.555 7.539 5.617 1 89.25 108 VAL A C 1
ATOM 835 O O . VAL A 1 108 ? -13.656 7.812 6.098 1 89.25 108 VAL A O 1
ATOM 838 N N . PHE A 1 109 ? -11.711 8.375 5.152 1 93 109 PHE A N 1
ATOM 839 C CA . PHE A 1 109 ? -12.07 9.789 5.07 1 93 109 PHE A CA 1
ATOM 840 C C . PHE A 1 109 ? -12.148 10.242 3.619 1 93 109 PHE A C 1
ATOM 842 O O . PHE A 1 109 ? -11.492 9.672 2.748 1 93 109 PHE A O 1
ATOM 849 N N . PRO A 1 110 ? -12.945 11.25 3.371 1 94.5 110 PRO A N 1
ATOM 850 C CA . PRO A 1 110 ? -13.211 11.648 1.987 1 94.5 110 PRO A CA 1
ATOM 851 C C . PRO A 1 110 ? -11.992 12.281 1.313 1 94.5 110 PRO A C 1
ATOM 853 O O . PRO A 1 110 ? -11.141 12.875 1.99 1 94.5 110 PRO A O 1
ATOM 856 N N . ILE A 1 111 ? -12.062 12.172 0.024 1 95 111 ILE A N 1
ATOM 857 C CA . ILE A 1 111 ? -11.102 12.867 -0.828 1 95 111 ILE A CA 1
ATOM 858 C C . ILE A 1 111 ? -11.211 14.375 -0.595 1 95 111 ILE A C 1
ATOM 860 O O . ILE A 1 111 ? -12.312 14.906 -0.439 1 95 111 ILE A O 1
ATOM 864 N N . VAL A 1 112 ? -10.094 15.023 -0.548 1 96.19 112 VAL A N 1
ATOM 865 C CA . VAL A 1 112 ? -10.062 16.469 -0.34 1 96.19 112 VAL A CA 1
ATOM 866 C C . VAL A 1 112 ? -9.758 17.172 -1.66 1 96.19 112 VAL A C 1
ATOM 868 O O . VAL A 1 112 ? -8.648 17.094 -2.18 1 96.19 112 VAL A O 1
ATOM 871 N N . PRO A 1 113 ? -10.734 17.859 -2.119 1 93.75 113 PRO A N 1
ATOM 872 C CA . PRO A 1 113 ? -10.469 18.625 -3.346 1 93.75 113 PRO A CA 1
ATOM 873 C C . PRO A 1 113 ? -9.602 19.859 -3.102 1 93.75 113 PRO A C 1
ATOM 875 O O . PRO A 1 113 ? -9.766 20.531 -2.088 1 93.75 113 PRO A O 1
ATOM 878 N N . TYR A 1 114 ? -8.688 20.141 -3.941 1 95.94 114 TYR A N 1
ATOM 879 C CA . TYR A 1 114 ? -7.848 21.328 -3.951 1 95.94 114 TYR A CA 1
ATOM 880 C C . TYR A 1 114 ? -7.477 21.719 -5.375 1 95.94 114 TYR A C 1
ATOM 882 O O . TYR A 1 114 ? -6.711 21.031 -6.039 1 95.94 114 TYR A O 1
ATOM 890 N N . LYS A 1 115 ? -8 22.875 -5.785 1 94.12 115 LYS A N 1
ATOM 891 C CA . LYS A 1 115 ? -7.836 23.266 -7.18 1 94.12 115 LYS A CA 1
ATOM 892 C C . LYS A 1 115 ? -8.258 22.141 -8.125 1 94.12 115 LYS A C 1
ATOM 894 O O . LYS A 1 115 ? -9.391 21.672 -8.062 1 94.12 115 LYS A O 1
ATOM 899 N N . ASN A 1 116 ? -7.359 21.625 -8.914 1 89.62 116 ASN A N 1
ATOM 900 C CA . ASN A 1 116 ? -7.695 20.547 -9.836 1 89.62 116 ASN A CA 1
ATOM 901 C C . ASN A 1 116 ? -7.234 19.188 -9.305 1 89.62 116 ASN A C 1
ATOM 903 O O . ASN A 1 116 ? -7.277 18.188 -10.023 1 89.62 116 ASN A O 1
ATOM 907 N N . TYR A 1 117 ? -6.883 19.219 -8.055 1 92.25 117 TYR A N 1
ATOM 908 C CA . TYR A 1 117 ? -6.355 17.969 -7.492 1 92.25 117 TYR A CA 1
ATOM 909 C C . TYR A 1 117 ? -7.391 17.281 -6.617 1 92.25 117 TYR A C 1
ATOM 911 O O . TYR A 1 117 ? -8.289 17.938 -6.078 1 92.25 117 TYR A O 1
ATOM 919 N N . LYS A 1 118 ? -7.277 16.016 -6.559 1 92.88 118 LYS A N 1
ATOM 920 C CA . LYS A 1 118 ? -8.016 15.164 -5.641 1 92.88 118 LYS A CA 1
ATOM 921 C C . LYS A 1 118 ? -7.082 14.469 -4.656 1 92.88 118 LYS A C 1
ATOM 923 O O . LYS A 1 118 ? -6.523 13.414 -4.961 1 92.88 118 LYS A O 1
ATOM 928 N N . LEU A 1 119 ? -7.094 15.016 -3.516 1 96.06 119 LEU A N 1
ATOM 929 C CA . LEU A 1 119 ? -6.004 14.68 -2.611 1 96.06 119 LEU A CA 1
ATOM 930 C C . LEU A 1 119 ? -6.469 13.695 -1.541 1 96.06 119 LEU A C 1
ATOM 932 O O . LEU A 1 119 ? -7.594 13.797 -1.047 1 96.06 119 LEU A O 1
ATOM 936 N N . ILE A 1 120 ? -5.574 12.805 -1.247 1 96.06 120 ILE A N 1
ATOM 937 C CA . ILE A 1 120 ? -5.703 11.891 -0.118 1 96.06 120 ILE A CA 1
ATOM 938 C C . ILE A 1 120 ? -4.402 11.859 0.676 1 96.06 120 ILE A C 1
ATOM 940 O O . ILE A 1 120 ? -3.484 12.641 0.406 1 96.06 120 ILE A O 1
ATOM 944 N N . SER A 1 121 ? -4.375 11.039 1.66 1 96.31 121 SER A N 1
ATOM 945 C CA . SER A 1 121 ? -3.248 10.953 2.584 1 96.31 121 SER A CA 1
ATOM 946 C C . SER A 1 121 ? -1.93 10.781 1.835 1 96.31 121 SER A C 1
ATOM 948 O O . SER A 1 121 ? -1.852 10.016 0.876 1 96.31 121 SER A O 1
ATOM 950 N N . GLY A 1 122 ? -0.918 11.484 2.32 1 96.44 122 GLY A N 1
ATOM 951 C CA . GLY A 1 122 ? 0.409 11.367 1.738 1 96.44 122 GLY A CA 1
ATOM 952 C C . GLY A 1 122 ? 1.043 10.008 1.954 1 96.44 122 GLY A C 1
ATOM 953 O O . GLY A 1 122 ? 2.029 9.664 1.301 1 96.44 122 GLY A O 1
ATOM 954 N N . ALA A 1 123 ? 0.432 9.258 2.846 1 93.5 123 ALA A N 1
ATOM 955 C CA . ALA A 1 123 ? 0.999 7.957 3.197 1 93.5 123 ALA A CA 1
ATOM 956 C C . ALA A 1 123 ? 0.907 6.984 2.025 1 93.5 123 ALA A C 1
ATOM 958 O O . ALA A 1 123 ? 1.59 5.961 2.008 1 93.5 123 ALA A O 1
ATOM 959 N N . VAL A 1 124 ? 0.054 7.309 1.114 1 93.81 124 VAL A N 1
ATOM 960 C CA . VAL A 1 124 ? -0.074 6.48 -0.081 1 93.81 124 VAL A CA 1
ATOM 961 C C . VAL A 1 124 ? 1.232 6.508 -0.872 1 93.81 124 VAL A C 1
ATOM 963 O O . VAL A 1 124 ? 1.635 5.5 -1.454 1 93.81 124 VAL A O 1
ATOM 966 N N . LYS A 1 125 ? 1.87 7.621 -0.794 1 93.06 125 LYS A N 1
ATOM 967 C CA . LYS A 1 125 ? 3.158 7.77 -1.467 1 93.06 125 LYS A CA 1
ATOM 968 C C . LYS A 1 125 ? 4.312 7.539 -0.498 1 93.06 125 LYS A C 1
ATOM 970 O O . LYS A 1 125 ? 5.219 6.754 -0.78 1 93.06 125 LYS A O 1
ATOM 975 N N . TYR A 1 126 ? 4.238 8.25 0.606 1 92.12 126 TYR A N 1
ATOM 976 C CA . TYR A 1 126 ? 5.285 8.172 1.617 1 92.12 126 TYR A CA 1
ATOM 977 C C . TYR A 1 126 ? 4.691 8 3.01 1 92.12 126 TYR A C 1
ATOM 979 O O . TYR A 1 126 ? 4.137 8.945 3.574 1 92.12 126 TYR A O 1
ATOM 987 N N . THR A 1 127 ? 4.973 6.867 3.58 1 90.31 127 THR A N 1
ATOM 988 C CA . THR A 1 127 ? 4.422 6.602 4.906 1 90.31 127 THR A CA 1
ATOM 989 C C . THR A 1 127 ? 5.16 7.41 5.969 1 90.31 127 THR A C 1
ATOM 991 O O . THR A 1 127 ? 4.609 7.695 7.035 1 90.31 127 THR A O 1
ATOM 994 N N . ALA A 1 128 ? 6.359 7.695 5.711 1 92 128 ALA A N 1
ATOM 995 C CA . ALA A 1 128 ? 7.18 8.617 6.492 1 92 128 ALA A CA 1
ATOM 996 C C . ALA A 1 128 ? 8.109 9.422 5.594 1 92 128 ALA A C 1
ATOM 998 O O . ALA A 1 128 ? 9.109 8.906 5.098 1 92 128 ALA A O 1
ATOM 999 N N . ASP A 1 129 ? 7.781 10.648 5.496 1 93.56 129 ASP A N 1
ATOM 1000 C CA . ASP A 1 129 ? 8.531 11.469 4.547 1 93.56 129 ASP A CA 1
ATOM 1001 C C . ASP A 1 129 ? 9.719 12.148 5.227 1 93.56 129 ASP A C 1
ATOM 1003 O O . ASP A 1 129 ? 9.781 13.375 5.305 1 93.56 129 ASP A O 1
ATOM 1007 N N . LEU A 1 130 ? 10.711 11.422 5.562 1 95.56 130 LEU A N 1
ATOM 1008 C CA . LEU A 1 130 ? 11.891 11.922 6.266 1 95.56 130 LEU A CA 1
ATOM 1009 C C . LEU A 1 130 ? 12.766 12.758 5.336 1 95.56 130 LEU A C 1
ATOM 1011 O O . LEU A 1 130 ? 13.344 13.758 5.758 1 95.56 130 LEU A O 1
ATOM 1015 N N . LEU A 1 131 ? 12.781 12.406 4.117 1 94.06 131 LEU A N 1
ATOM 1016 C CA . LEU A 1 131 ? 13.641 13.094 3.156 1 94.06 131 LEU A CA 1
ATOM 1017 C C . LEU A 1 131 ? 13.203 14.539 2.967 1 94.06 131 LEU A C 1
ATOM 1019 O O . LEU A 1 131 ? 14.047 15.438 2.857 1 94.06 131 LEU A O 1
ATOM 1023 N N . ARG A 1 132 ? 11.945 14.688 2.936 1 93.44 132 ARG A N 1
ATOM 1024 C CA . ARG A 1 132 ? 11.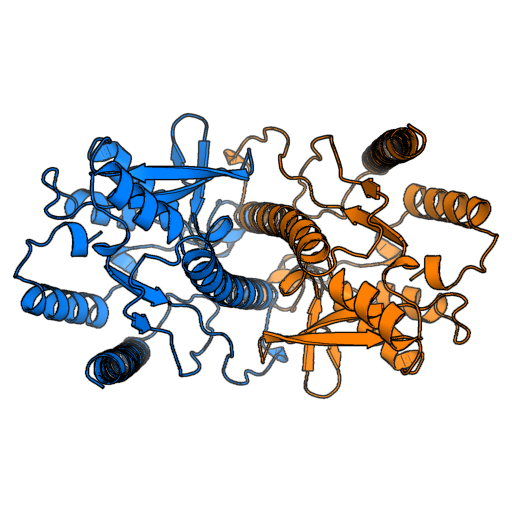453 16.047 2.787 1 93.44 132 ARG A CA 1
ATOM 1025 C C . ARG A 1 132 ? 11.789 16.891 4.016 1 93.44 132 ARG A C 1
ATOM 1027 O O . ARG A 1 132 ? 12.086 18.078 3.896 1 93.44 132 ARG A O 1
ATOM 1034 N N . GLY A 1 133 ? 11.664 16.297 5.223 1 94.19 133 GLY A N 1
ATOM 1035 C CA . GLY A 1 133 ? 12.086 17 6.426 1 94.19 133 GLY A CA 1
ATOM 1036 C C . GLY A 1 133 ? 13.539 17.406 6.398 1 94.19 133 GLY A C 1
ATOM 1037 O O . GLY A 1 133 ? 13.867 18.562 6.684 1 94.19 133 GLY A O 1
ATOM 1038 N N . ILE A 1 134 ? 14.328 16.516 5.969 1 96.5 134 ILE A N 1
ATOM 1039 C CA . ILE A 1 134 ? 15.766 16.766 5.898 1 96.5 134 ILE A CA 1
ATOM 1040 C C . ILE A 1 134 ? 16.047 17.844 4.852 1 96.5 134 ILE A C 1
ATOM 1042 O O . ILE A 1 134 ? 16.797 18.781 5.109 1 96.5 134 ILE A O 1
ATOM 1046 N N . SER A 1 135 ? 15.43 17.672 3.711 1 94.38 135 SER A N 1
ATOM 1047 C CA . SER A 1 135 ? 15.625 18.641 2.633 1 94.38 135 SER A CA 1
ATOM 1048 C C . SER A 1 135 ? 15.203 20.047 3.061 1 94.38 135 SER A C 1
ATOM 1050 O O . SER A 1 135 ? 15.844 21.031 2.689 1 94.38 135 SER A O 1
ATOM 1052 N N . THR A 1 136 ? 14.164 20.094 3.791 1 93.25 136 THR A N 1
ATOM 1053 C CA . THR A 1 136 ? 13.711 21.375 4.309 1 93.25 136 THR A CA 1
ATOM 1054 C C . THR A 1 136 ? 14.781 22.016 5.191 1 93.25 136 THR A C 1
ATOM 1056 O O . THR A 1 136 ? 15.07 23.203 5.074 1 93.25 136 THR A O 1
ATOM 1059 N N . CYS A 1 137 ? 15.398 21.25 6.027 1 95.38 137 CYS A N 1
ATOM 1060 C CA . CYS A 1 137 ? 16.453 21.734 6.895 1 95.38 137 CYS A CA 1
ATOM 1061 C C . CYS A 1 137 ? 17.656 22.219 6.078 1 95.38 137 CYS A C 1
ATOM 1063 O O . CYS A 1 137 ? 18.203 23.281 6.34 1 95.38 137 CYS A O 1
ATOM 1065 N N . ILE A 1 138 ? 17.969 21.453 5.094 1 95.62 138 ILE A N 1
ATOM 1066 C CA . ILE A 1 138 ? 19.109 21.797 4.242 1 95.62 138 ILE A CA 1
ATOM 1067 C C . ILE A 1 138 ? 18.812 23.094 3.492 1 95.62 138 ILE A C 1
ATOM 1069 O O . ILE A 1 138 ? 19.656 23.984 3.426 1 95.62 138 ILE A O 1
ATOM 1073 N N . ASN A 1 139 ? 17.656 23.172 3.01 1 93.5 139 ASN A N 1
ATOM 1074 C CA . ASN A 1 139 ? 17.266 24.359 2.26 1 93.5 139 ASN A CA 1
ATOM 1075 C C . ASN A 1 139 ? 17.234 25.594 3.152 1 93.5 139 ASN A C 1
ATOM 1077 O O . ASN A 1 139 ? 17.359 26.719 2.664 1 93.5 139 ASN A O 1
ATOM 1081 N N . MET A 1 140 ? 17.078 25.422 4.434 1 93.88 140 MET A N 1
ATOM 1082 C CA . MET A 1 140 ? 17.109 26.516 5.398 1 93.88 140 MET A CA 1
ATOM 1083 C C . MET A 1 140 ? 18.547 26.922 5.727 1 93.88 140 MET A C 1
ATOM 1085 O O . MET A 1 140 ? 18.766 27.906 6.418 1 93.88 140 MET A O 1
ATOM 1089 N N . GLY A 1 141 ? 19.516 26.109 5.27 1 95.56 141 GLY A N 1
ATOM 1090 C CA . GLY A 1 141 ? 20.906 26.5 5.418 1 95.56 141 GLY A CA 1
ATOM 1091 C C . GLY A 1 141 ? 21.641 25.656 6.441 1 95.56 141 GLY A C 1
ATOM 1092 O O . GLY A 1 141 ? 22.828 25.906 6.723 1 95.56 141 GLY A O 1
ATOM 1093 N N . PHE A 1 142 ? 21 24.672 6.992 1 96.75 142 PHE A N 1
ATOM 1094 C CA . PHE A 1 142 ? 21.656 23.828 7.984 1 96.75 142 PHE A CA 1
ATOM 1095 C C . PHE A 1 142 ? 22.594 22.828 7.312 1 96.75 142 PHE A C 1
ATOM 1097 O O . PHE A 1 142 ? 22.25 22.266 6.266 1 96.75 142 PHE A O 1
ATOM 1104 N N . ASN A 1 143 ? 23.688 22.672 7.91 1 97.5 143 ASN A N 1
ATOM 1105 C CA . ASN A 1 143 ? 24.578 21.594 7.484 1 97.5 143 ASN A CA 1
ATOM 1106 C C . ASN A 1 143 ? 24.031 20.219 7.895 1 97.5 143 ASN A C 1
ATOM 1108 O O . ASN A 1 143 ? 23.469 20.078 8.984 1 97.5 143 ASN A O 1
ATOM 1112 N N . PRO A 1 144 ? 24.156 19.266 7.02 1 97.19 144 PRO A N 1
ATOM 1113 C CA . PRO A 1 144 ? 23.656 17.922 7.332 1 97.19 144 PRO A CA 1
ATOM 1114 C C . PRO A 1 144 ? 24.125 17.422 8.695 1 97.19 144 PRO A C 1
ATOM 1116 O O . PRO A 1 144 ? 23.344 16.797 9.422 1 97.19 144 PRO A O 1
ATOM 1119 N N . GLU A 1 145 ? 25.297 17.766 9.078 1 97.19 145 GLU A N 1
ATOM 1120 C CA . GLU A 1 145 ? 25.875 17.297 10.328 1 97.19 145 GLU A CA 1
ATOM 1121 C C . GLU A 1 145 ? 25.156 17.891 11.531 1 97.19 145 GLU A C 1
ATOM 1123 O O . GLU A 1 145 ? 25.219 17.344 12.641 1 97.19 145 GLU A O 1
ATOM 1128 N N . ASP A 1 146 ? 24.438 18.953 11.289 1 97.5 146 ASP A N 1
ATOM 1129 C CA . ASP A 1 146 ? 23.766 19.641 12.367 1 97.5 146 ASP A CA 1
ATOM 1130 C C . ASP A 1 146 ? 22.281 19.25 12.43 1 97.5 146 ASP A C 1
ATOM 1132 O O . ASP A 1 146 ? 21.562 19.688 13.328 1 97.5 146 ASP A O 1
ATOM 1136 N N . ILE A 1 147 ? 21.859 18.438 11.547 1 97.62 147 ILE A N 1
ATOM 1137 C CA . ILE A 1 147 ? 20.469 18.016 11.492 1 97.62 147 ILE A CA 1
ATOM 1138 C C . ILE A 1 147 ? 20.266 16.781 12.359 1 97.62 147 ILE A C 1
ATOM 1140 O O . ILE A 1 147 ? 21.016 15.805 12.25 1 97.62 147 ILE A O 1
ATOM 1144 N N . ILE A 1 148 ? 19.281 16.906 13.336 1 97 148 ILE A N 1
ATOM 1145 C CA . ILE A 1 148 ? 18.891 15.781 14.18 1 97 148 ILE A CA 1
ATOM 1146 C C . ILE A 1 148 ? 17.484 15.328 13.805 1 97 148 ILE A C 1
ATOM 1148 O O . ILE A 1 148 ? 16.547 16.141 13.734 1 97 148 ILE A O 1
ATOM 1152 N N . VAL A 1 149 ? 17.328 14.039 13.531 1 96.81 149 VAL A N 1
ATOM 1153 C CA . VAL A 1 149 ? 16.031 13.5 13.117 1 96.81 149 VAL A CA 1
ATOM 1154 C C . VAL A 1 149 ? 15.5 12.562 14.203 1 96.81 149 VAL A C 1
ATOM 1156 O O . VAL A 1 149 ? 16.156 11.578 14.562 1 96.81 149 VAL A O 1
ATOM 1159 N N . ASP A 1 150 ? 14.359 12.93 14.781 1 95.19 150 ASP A N 1
ATOM 1160 C CA . ASP A 1 150 ? 13.562 12.055 15.633 1 95.19 150 ASP A CA 1
ATOM 1161 C C . ASP A 1 150 ? 12.312 11.562 14.906 1 95.19 150 ASP A C 1
ATOM 1163 O O . ASP A 1 150 ? 11.523 12.375 14.406 1 95.19 150 ASP A O 1
ATOM 1167 N N . THR A 1 151 ? 12.195 10.242 14.852 1 94.19 151 THR A N 1
ATOM 1168 C CA . THR A 1 151 ? 11.102 9.664 14.078 1 94.19 151 THR A CA 1
ATOM 1169 C C . THR A 1 151 ? 10.148 8.883 14.984 1 94.19 151 THR A C 1
ATOM 1171 O O . THR A 1 151 ? 10.586 8.055 15.781 1 94.19 151 THR A O 1
ATOM 1174 N N . VAL A 1 152 ? 8.867 9.242 14.906 1 92.06 152 VAL A N 1
ATOM 1175 C CA . VAL A 1 152 ? 7.816 8.492 15.586 1 92.06 152 VAL A CA 1
ATOM 1176 C C . VAL A 1 152 ? 6.941 7.777 14.562 1 92.06 152 VAL A C 1
ATOM 1178 O O . VAL A 1 152 ? 6.258 8.422 13.766 1 92.06 152 VAL A O 1
ATOM 1181 N N . LEU A 1 153 ? 7.008 6.469 14.625 1 89.25 153 LEU A N 1
ATOM 1182 C CA . LEU A 1 153 ? 6.234 5.641 13.711 1 89.25 153 LEU A CA 1
ATOM 1183 C C . LEU A 1 153 ? 4.996 5.074 14.406 1 89.25 153 LEU A C 1
ATOM 1185 O O . LEU A 1 153 ? 5.02 4.82 15.609 1 89.25 153 LEU A O 1
ATOM 1189 N N . ALA A 1 154 ? 3.945 4.926 13.602 1 80.19 154 ALA A N 1
ATOM 1190 C CA . ALA A 1 154 ? 2.67 4.59 14.227 1 80.19 154 ALA A CA 1
ATOM 1191 C C . ALA A 1 154 ? 2.152 3.242 13.727 1 80.19 154 ALA A C 1
ATOM 1193 O O . ALA A 1 154 ? 1.136 2.742 14.219 1 80.19 154 ALA A O 1
ATOM 1194 N N . ALA A 1 155 ? 2.742 2.596 12.812 1 75.12 155 ALA A N 1
ATOM 1195 C CA . ALA A 1 155 ? 2.213 1.344 12.281 1 75.12 155 ALA A CA 1
ATOM 1196 C C . ALA A 1 155 ? 2.836 0.14 12.977 1 75.12 155 ALA A C 1
ATOM 1198 O O . ALA A 1 155 ? 4.031 0.139 13.273 1 75.12 155 ALA A O 1
ATOM 1199 N N . CYS A 1 156 ? 1.938 -0.817 13.234 1 66.69 156 CYS A N 1
ATOM 1200 C CA . CYS A 1 156 ? 2.402 -2.051 13.859 1 66.69 156 CYS A CA 1
ATOM 1201 C C . CYS A 1 156 ? 2.662 -3.127 12.812 1 66.69 156 CYS A C 1
ATOM 1203 O O . CYS A 1 156 ? 1.835 -3.348 11.922 1 66.69 156 CYS A O 1
ATOM 1205 N N . LYS A 1 157 ? 3.758 -3.746 12.938 1 66.38 157 LYS A N 1
ATOM 1206 C CA . LYS A 1 157 ? 4.098 -4.816 12 1 66.38 157 LYS A CA 1
ATOM 1207 C C . LYS A 1 157 ? 3.219 -6.043 12.219 1 66.38 157 LYS A C 1
ATOM 1209 O O . LYS A 1 157 ? 2.709 -6.629 11.266 1 66.38 157 LYS A O 1
ATOM 1214 N N . ALA A 1 158 ? 3.051 -6.43 13.398 1 63.94 158 ALA A N 1
ATOM 1215 C CA . ALA A 1 158 ? 2.309 -7.645 13.734 1 63.94 158 ALA A CA 1
ATOM 1216 C C . ALA A 1 158 ? 1.096 -7.32 14.602 1 63.94 158 ALA A C 1
ATOM 1218 O O . ALA A 1 158 ? 1.084 -6.309 15.312 1 63.94 158 ALA A O 1
ATOM 1219 N N . ILE A 1 159 ? -0.021 -8.047 14.328 1 63.16 159 ILE A N 1
ATOM 1220 C CA . ILE A 1 159 ? -1.202 -7.883 15.164 1 63.16 159 ILE A CA 1
ATOM 1221 C C . ILE A 1 159 ? -1.442 -9.156 15.977 1 63.16 159 ILE A C 1
ATOM 1223 O O . ILE A 1 159 ? -0.883 -10.211 15.664 1 63.16 159 ILE A O 1
ATOM 1227 N N . GLU A 1 160 ? -2.16 -8.789 17.016 1 62.38 160 GLU A N 1
ATOM 1228 C CA . GLU A 1 160 ? -2.553 -9.938 17.812 1 62.38 160 GLU A CA 1
ATOM 1229 C C . GLU A 1 160 ? -3.4 -10.914 17 1 62.38 160 GLU A C 1
ATOM 1231 O O . GLU A 1 160 ? -4.188 -10.508 16.156 1 62.38 160 GLU A O 1
ATOM 1236 N N . ASN A 1 161 ? -3.004 -12.102 17.203 1 57.25 161 ASN A N 1
ATOM 1237 C CA . ASN A 1 161 ? -3.707 -13.203 16.547 1 57.25 161 ASN A CA 1
ATOM 1238 C C . ASN A 1 161 ? -5.223 -13.039 16.656 1 57.25 161 ASN A C 1
ATOM 1240 O O . ASN A 1 161 ? -5.766 -12.938 17.75 1 57.25 161 ASN A O 1
ATOM 1244 N N . GLU A 1 162 ? -5.762 -12.477 15.68 1 58.38 162 GLU A N 1
ATOM 1245 C CA . GLU A 1 162 ? -7.219 -12.43 15.633 1 58.38 162 GLU A CA 1
ATOM 1246 C C . GLU A 1 162 ? -7.777 -13.539 14.742 1 58.38 162 GLU A C 1
ATOM 1248 O O . GLU A 1 162 ? -7.09 -14.031 13.844 1 58.38 162 GLU A O 1
ATOM 1253 N N . ASP A 1 163 ? -8.852 -14.078 15.164 1 57.56 163 ASP A N 1
ATOM 1254 C CA . ASP A 1 163 ? -9.555 -15.062 14.344 1 57.56 163 ASP A CA 1
ATOM 1255 C C . ASP A 1 163 ? -9.828 -14.516 12.945 1 57.56 163 ASP A C 1
ATOM 1257 O O . ASP A 1 163 ? -10.578 -13.555 12.781 1 57.56 163 ASP A O 1
ATOM 1261 N N . PRO A 1 164 ? -9.008 -14.953 11.992 1 55.28 164 PRO A N 1
ATOM 1262 C CA . PRO A 1 164 ? -9.148 -14.492 10.609 1 55.28 164 PRO A CA 1
ATOM 1263 C C . PRO A 1 164 ? -10.57 -14.633 10.078 1 55.28 164 PRO A C 1
ATOM 1265 O O . PRO A 1 164 ? -10.953 -13.93 9.141 1 55.28 164 PRO A O 1
ATOM 1268 N N . LYS A 1 165 ? -11.242 -15.633 10.625 1 58.19 165 LYS A N 1
ATOM 1269 C CA . LYS A 1 165 ? -12.617 -15.82 10.18 1 58.19 165 LYS A CA 1
ATOM 1270 C C . LYS A 1 165 ? -13.453 -14.57 10.422 1 58.19 165 LYS A C 1
ATOM 1272 O O . LYS A 1 165 ? -14.516 -14.398 9.82 1 58.19 165 LYS A O 1
ATOM 1277 N N . LYS A 1 166 ? -12.727 -13.812 11.078 1 66.62 166 LYS A N 1
ATOM 1278 C CA . LYS A 1 166 ? -13.5 -12.648 11.492 1 66.62 166 LYS A CA 1
ATOM 1279 C C . LYS A 1 166 ? -13.203 -11.445 10.602 1 66.62 166 LYS A C 1
ATOM 1281 O O . LYS A 1 166 ? -13.797 -10.375 10.773 1 66.62 166 LYS A O 1
ATOM 1286 N N . PHE A 1 167 ? -12.312 -11.812 9.625 1 76.75 167 PHE A N 1
ATOM 1287 C CA . PHE A 1 167 ? -12.023 -10.664 8.773 1 76.75 167 PHE A CA 1
ATOM 1288 C C . PHE A 1 167 ? -13.023 -10.578 7.621 1 76.75 167 PHE A C 1
ATOM 1290 O O . PHE A 1 167 ? -13.117 -11.5 6.809 1 76.75 167 PHE A O 1
ATOM 1297 N N . ASN A 1 168 ? -13.758 -9.57 7.684 1 83.69 168 ASN A N 1
ATOM 1298 C CA . ASN A 1 168 ? -14.484 -9.289 6.453 1 83.69 168 ASN A CA 1
ATOM 1299 C C . ASN A 1 168 ? -13.609 -8.555 5.441 1 83.69 168 ASN A C 1
ATOM 1301 O O . ASN A 1 168 ? -12.414 -8.367 5.668 1 83.69 168 ASN A O 1
ATOM 1305 N N . ALA A 1 169 ? -14.188 -8.234 4.309 1 85.94 169 ALA A N 1
ATOM 1306 C CA . ALA A 1 169 ? -13.414 -7.637 3.227 1 85.94 169 ALA A CA 1
ATOM 1307 C C . ALA A 1 169 ? -12.797 -6.309 3.658 1 85.94 169 ALA A C 1
ATOM 1309 O O . ALA A 1 169 ? -11.656 -5.996 3.305 1 85.94 169 ALA A O 1
ATOM 1310 N N . VAL A 1 170 ? -13.531 -5.59 4.43 1 81 170 VAL A N 1
ATOM 1311 C CA . VAL A 1 170 ? -13.062 -4.285 4.879 1 81 170 VAL A CA 1
ATOM 1312 C C . VAL A 1 170 ? -11.883 -4.453 5.828 1 81 170 VAL A C 1
ATOM 1314 O O . VAL A 1 170 ? -10.867 -3.756 5.699 1 81 170 VAL A O 1
ATOM 1317 N N . GLN A 1 171 ? -12 -5.332 6.672 1 81.12 171 GLN A N 1
ATOM 1318 C CA . GLN A 1 171 ? -10.922 -5.609 7.613 1 81.12 171 GLN A CA 1
ATOM 1319 C C . GLN A 1 171 ? -9.688 -6.152 6.895 1 81.12 171 GLN A C 1
ATOM 1321 O O . GLN A 1 171 ? -8.555 -5.859 7.285 1 81.12 171 GLN A O 1
ATOM 1326 N N . ASN A 1 172 ? -9.953 -6.945 5.875 1 87.31 172 ASN A N 1
ATOM 1327 C CA . ASN A 1 172 ? -8.883 -7.445 5.023 1 87.31 172 ASN A CA 1
ATOM 1328 C C . ASN A 1 172 ? -8.102 -6.309 4.375 1 87.31 172 ASN A C 1
ATOM 1330 O O . ASN A 1 172 ? -6.871 -6.27 4.453 1 87.31 172 ASN A O 1
ATOM 1334 N N . ILE A 1 173 ? -8.781 -5.398 3.896 1 87.62 173 ILE A N 1
ATOM 1335 C CA . ILE A 1 173 ? -8.156 -4.25 3.246 1 87.62 173 ILE A CA 1
ATOM 1336 C C . ILE A 1 173 ? -7.383 -3.43 4.277 1 87.62 173 ILE A C 1
ATOM 1338 O O . ILE A 1 173 ? -6.227 -3.072 4.051 1 87.62 173 ILE A O 1
ATOM 1342 N N . ARG A 1 174 ? -7.984 -3.203 5.344 1 83.19 174 ARG A N 1
ATOM 1343 C CA . ARG A 1 174 ? -7.367 -2.379 6.379 1 83.19 174 ARG A CA 1
ATOM 1344 C C . ARG A 1 174 ? -6.078 -3.014 6.887 1 83.19 174 ARG A C 1
ATOM 1346 O O . ARG A 1 174 ? -5.062 -2.334 7.035 1 83.19 174 ARG A O 1
ATOM 1353 N N . ARG A 1 175 ? -6.203 -4.242 7.176 1 84.31 175 ARG A N 1
ATOM 1354 C CA . ARG A 1 175 ? -5.023 -4.949 7.66 1 84.31 175 ARG A CA 1
ATOM 1355 C C . ARG A 1 175 ? -3.906 -4.93 6.625 1 84.31 175 ARG A C 1
ATOM 1357 O O . ARG A 1 175 ? -2.736 -4.75 6.969 1 84.31 175 ARG A O 1
ATOM 1364 N N . SER A 1 176 ? -4.246 -5.137 5.41 1 89.31 176 SER A N 1
ATOM 1365 C CA . SER A 1 176 ? -3.26 -5.098 4.336 1 89.31 176 SER A CA 1
ATOM 1366 C C . SER A 1 176 ? -2.586 -3.732 4.25 1 89.31 176 SER A C 1
ATOM 1368 O O . SER A 1 176 ? -1.366 -3.645 4.098 1 89.31 176 SER A O 1
ATOM 1370 N N . LEU A 1 177 ? -3.396 -2.762 4.383 1 87.81 177 LEU A N 1
ATOM 1371 C CA . LEU A 1 177 ? -2.855 -1.408 4.34 1 87.81 177 LEU A CA 1
ATOM 1372 C C . LEU A 1 177 ? -1.936 -1.152 5.531 1 87.81 177 LEU A C 1
ATOM 1374 O O . LEU A 1 177 ? -0.939 -0.437 5.406 1 87.81 177 LEU A O 1
ATOM 1378 N N . GLU A 1 178 ? -2.27 -1.669 6.641 1 84.5 178 GLU A N 1
ATOM 1379 C CA . GLU A 1 178 ? -1.412 -1.538 7.816 1 84.5 178 GLU A CA 1
ATOM 1380 C C . GLU A 1 178 ? -0.059 -2.205 7.59 1 84.5 178 GLU A C 1
ATOM 1382 O O . GLU A 1 178 ? 0.975 -1.683 8.008 1 84.5 178 GLU A O 1
ATOM 1387 N N . ILE A 1 179 ? -0.094 -3.336 6.996 1 88.06 179 ILE A N 1
ATOM 1388 C CA . ILE A 1 179 ? 1.143 -4.047 6.691 1 88.06 179 ILE A CA 1
ATOM 1389 C C . ILE A 1 179 ? 1.991 -3.213 5.73 1 88.06 179 ILE A C 1
ATOM 1391 O O . ILE A 1 179 ? 3.188 -3.018 5.961 1 88.06 179 ILE A O 1
ATOM 1395 N N . ILE A 1 180 ? 1.367 -2.74 4.711 1 90.44 180 ILE A N 1
ATOM 1396 C CA . ILE A 1 180 ? 2.057 -1.902 3.736 1 90.44 180 ILE A CA 1
ATOM 1397 C C . ILE A 1 180 ? 2.662 -0.688 4.434 1 90.44 180 ILE A C 1
ATOM 1399 O O . ILE A 1 180 ? 3.822 -0.342 4.199 1 90.44 180 ILE A O 1
ATOM 1403 N N . SER A 1 181 ? 1.863 -0.106 5.25 1 88.44 181 SER A N 1
ATOM 1404 C CA . SER A 1 181 ? 2.312 1.086 5.961 1 88.44 181 SER A CA 1
ATOM 1405 C C . SER A 1 181 ? 3.496 0.774 6.867 1 88.44 181 SER A C 1
ATOM 1407 O O . SER A 1 181 ? 4.465 1.538 6.922 1 88.44 181 SER A O 1
ATOM 1409 N N . SER A 1 182 ? 3.379 -0.246 7.59 1 86.81 182 SER A N 1
ATOM 1410 C CA . SER A 1 182 ? 4.457 -0.638 8.492 1 86.81 182 SER A CA 1
ATOM 1411 C C . SER A 1 182 ? 5.754 -0.879 7.73 1 86.81 182 SER A C 1
ATOM 1413 O O . SER A 1 182 ? 6.809 -0.365 8.109 1 86.81 182 SER A O 1
ATOM 1415 N N . ASP A 1 183 ? 5.715 -1.637 6.695 1 88.38 183 ASP A N 1
ATOM 1416 C CA . ASP A 1 183 ? 6.895 -1.89 5.875 1 88.38 183 ASP A CA 1
ATOM 1417 C C . ASP A 1 183 ? 7.426 -0.595 5.266 1 88.38 183 ASP A C 1
ATOM 1419 O O . ASP A 1 183 ? 8.641 -0.376 5.223 1 88.38 183 ASP A O 1
ATOM 1423 N N . GLY A 1 184 ? 6.488 0.195 4.848 1 88.19 184 GLY A N 1
ATOM 1424 C CA . GLY A 1 184 ? 6.867 1.464 4.246 1 88.19 184 GLY A CA 1
ATOM 1425 C C . GLY A 1 184 ? 7.594 2.387 5.203 1 88.19 184 GLY A C 1
ATOM 1426 O O . GLY A 1 184 ? 8.531 3.08 4.812 1 88.19 184 GLY A O 1
ATOM 1427 N N . GLN A 1 185 ? 7.184 2.367 6.391 1 90.25 185 GLN A N 1
ATOM 1428 C CA . GLN A 1 185 ? 7.801 3.223 7.398 1 90.25 185 GLN A CA 1
ATOM 1429 C C . GLN A 1 185 ? 9.234 2.795 7.68 1 90.25 185 GLN A C 1
ATOM 1431 O O . GLN A 1 185 ? 10.133 3.637 7.766 1 90.25 185 GLN A O 1
ATOM 1436 N N . LEU A 1 186 ? 9.422 1.546 7.773 1 86 186 LEU A N 1
ATOM 1437 C CA . LEU A 1 186 ? 10.766 1.036 8.023 1 86 186 LEU A CA 1
ATOM 1438 C C . LEU A 1 186 ? 11.68 1.308 6.836 1 86 186 LEU A C 1
ATOM 1440 O O . LEU A 1 186 ? 12.836 1.717 7.012 1 86 186 LEU A O 1
ATOM 1444 N N . MET A 1 187 ? 11.172 1.133 5.719 1 86.75 187 MET A N 1
ATOM 1445 C CA . MET A 1 187 ? 11.945 1.413 4.512 1 86.75 187 MET A CA 1
ATOM 1446 C C . MET A 1 187 ? 12.297 2.895 4.422 1 86.75 187 MET A C 1
ATOM 1448 O O . MET A 1 187 ? 13.391 3.25 3.984 1 86.75 187 MET A O 1
ATOM 1452 N N . ALA A 1 188 ? 11.352 3.711 4.785 1 90.81 188 ALA A N 1
ATOM 1453 C CA . ALA A 1 188 ? 11.586 5.152 4.75 1 90.81 188 ALA A CA 1
ATOM 1454 C C . ALA A 1 188 ? 12.742 5.547 5.66 1 90.81 188 ALA A C 1
ATOM 1456 O O . ALA A 1 188 ? 13.594 6.355 5.277 1 90.81 188 ALA A O 1
ATOM 1457 N N . VAL A 1 189 ? 12.797 4.984 6.809 1 92.56 189 VAL A N 1
ATOM 1458 C CA . VAL A 1 189 ? 13.859 5.27 7.758 1 92.56 189 VAL A CA 1
ATOM 1459 C C . VAL A 1 189 ? 15.203 4.797 7.191 1 92.56 189 VAL A C 1
ATOM 1461 O O . VAL A 1 189 ? 16.172 5.547 7.191 1 92.56 189 VAL A O 1
ATOM 1464 N N . ASP A 1 190 ? 15.211 3.607 6.668 1 90.31 190 ASP A N 1
ATOM 1465 C CA . ASP A 1 190 ? 16.438 3.037 6.117 1 90.31 190 ASP A CA 1
ATOM 1466 C C . ASP A 1 190 ? 16.953 3.859 4.934 1 90.31 190 ASP A C 1
ATOM 1468 O O . ASP A 1 190 ? 18.141 4.121 4.82 1 90.31 190 ASP A O 1
ATOM 1472 N N . MET A 1 191 ? 16.031 4.207 4.145 1 89.75 191 MET A N 1
ATOM 1473 C CA . MET A 1 191 ? 16.391 5 2.973 1 89.75 191 MET A CA 1
ATOM 1474 C C . MET A 1 191 ? 16.953 6.363 3.385 1 89.75 191 MET A C 1
ATOM 1476 O O . MET A 1 191 ? 17.938 6.836 2.818 1 89.75 191 MET A O 1
ATOM 1480 N N . ALA A 1 192 ? 16.297 7.02 4.293 1 94.5 192 ALA A N 1
ATOM 1481 C CA . ALA A 1 192 ? 16.75 8.32 4.77 1 94.5 192 ALA A CA 1
ATOM 1482 C C . ALA A 1 192 ? 18.156 8.234 5.34 1 94.5 192 ALA A C 1
ATOM 1484 O O . ALA A 1 192 ? 19.016 9.07 5.031 1 94.5 192 ALA A O 1
ATOM 1485 N N . LYS A 1 193 ? 18.406 7.25 6.078 1 94.75 193 LYS A N 1
ATOM 1486 C CA . LYS A 1 193 ? 19.719 7.051 6.676 1 94.75 193 LYS A CA 1
ATOM 1487 C C . LYS A 1 193 ? 20.781 6.797 5.602 1 94.75 193 LYS A C 1
ATOM 1489 O O . LYS A 1 193 ? 21.859 7.371 5.645 1 94.75 193 LYS A O 1
ATOM 1494 N N . SER A 1 194 ? 20.391 5.953 4.672 1 92.25 194 SER A N 1
ATOM 1495 C CA . SER A 1 194 ? 21.344 5.559 3.641 1 92.25 194 SER A CA 1
ATOM 1496 C C . SER A 1 194 ? 21.672 6.723 2.717 1 92.25 194 SER A C 1
ATOM 1498 O O . SER A 1 194 ? 22.812 6.852 2.256 1 92.25 194 SER A O 1
ATOM 1500 N N . THR A 1 195 ? 20.766 7.59 2.465 1 93.25 195 THR A N 1
ATOM 1501 C CA . THR A 1 195 ? 20.969 8.664 1.495 1 93.25 195 THR A CA 1
ATOM 1502 C C . THR A 1 195 ? 21.5 9.922 2.182 1 93.25 195 THR A C 1
ATOM 1504 O O . THR A 1 195 ? 21.953 10.852 1.517 1 93.25 195 THR A O 1
ATOM 1507 N N . ASN A 1 196 ? 21.438 9.977 3.48 1 96.31 196 ASN A N 1
ATOM 1508 C CA . ASN A 1 196 ? 21.922 11.109 4.262 1 96.31 196 ASN A CA 1
ATOM 1509 C C . ASN A 1 196 ? 22.828 10.656 5.402 1 96.31 196 ASN A C 1
ATOM 1511 O O . ASN A 1 196 ? 22.516 10.875 6.574 1 96.31 196 ASN A O 1
ATOM 1515 N N . PRO A 1 197 ? 23.938 10.172 5.027 1 95.56 197 PRO A N 1
ATOM 1516 C CA . PRO A 1 197 ? 24.812 9.555 6.035 1 95.56 197 PRO A CA 1
ATOM 1517 C C . PRO A 1 197 ? 25.344 10.562 7.051 1 95.56 197 PRO A C 1
ATOM 1519 O O . PRO A 1 197 ? 25.766 10.18 8.148 1 95.56 197 PRO A O 1
ATOM 1522 N N . ASN A 1 198 ? 25.344 11.836 6.746 1 97.31 198 ASN A N 1
ATOM 1523 C CA . ASN A 1 198 ? 25.922 12.836 7.645 1 97.31 198 ASN A CA 1
ATOM 1524 C C . ASN A 1 198 ? 24.859 13.406 8.578 1 97.31 198 ASN A C 1
ATOM 1526 O O . ASN A 1 198 ? 25.172 14.203 9.469 1 97.31 198 ASN A O 1
ATOM 1530 N N . VAL A 1 199 ? 23.609 13.016 8.383 1 97.69 199 VAL A N 1
ATOM 1531 C CA . VAL A 1 199 ? 22.516 13.445 9.25 1 97.69 199 VAL A CA 1
ATOM 1532 C C . VAL A 1 199 ? 22.469 12.57 10.5 1 97.69 199 VAL A C 1
ATOM 1534 O O . VAL A 1 199 ? 22.75 11.367 10.438 1 97.69 199 VAL A O 1
ATOM 1537 N N . ASN A 1 200 ? 22.141 13.234 11.633 1 96.5 200 ASN A N 1
ATOM 1538 C CA . ASN A 1 200 ? 22.062 12.508 12.898 1 96.5 200 ASN A CA 1
ATOM 1539 C C . ASN A 1 200 ? 20.656 11.953 13.141 1 96.5 200 ASN A C 1
ATOM 1541 O O . ASN A 1 200 ? 19.781 12.672 13.617 1 96.5 200 ASN A O 1
ATOM 1545 N N . PHE A 1 201 ? 20.531 10.695 12.836 1 95.81 201 PHE A N 1
ATOM 1546 C CA . PHE A 1 201 ? 19.266 10.031 13.156 1 95.81 201 PHE A CA 1
ATOM 1547 C C . PHE A 1 201 ? 19.266 9.555 14.602 1 95.81 201 PHE A C 1
ATOM 1549 O O . PHE A 1 201 ? 19.719 8.453 14.906 1 95.81 201 PHE A O 1
ATOM 1556 N N . ARG A 1 202 ? 18.625 10.328 15.438 1 94.62 202 ARG A N 1
ATOM 1557 C CA . ARG A 1 202 ? 18.781 10.188 16.875 1 94.62 202 ARG A CA 1
ATOM 1558 C C . ARG A 1 202 ? 17.859 9.094 17.422 1 94.62 202 ARG A C 1
ATOM 1560 O O . ARG A 1 202 ? 18.297 8.281 18.25 1 94.62 202 ARG A O 1
ATOM 1567 N N . THR A 1 203 ? 16.578 9.141 17.078 1 92.56 203 THR A N 1
ATOM 1568 C CA . THR A 1 203 ? 15.664 8.156 17.641 1 92.56 203 THR A CA 1
ATOM 1569 C C . THR A 1 203 ? 14.617 7.723 16.625 1 92.56 203 THR A C 1
ATOM 1571 O O . THR A 1 203 ? 14.211 8.516 15.766 1 92.56 203 THR A O 1
ATOM 1574 N N . VAL A 1 204 ? 14.312 6.445 16.688 1 90.56 204 VAL A N 1
ATOM 1575 C CA . VAL A 1 204 ? 13.164 5.875 15.992 1 90.56 204 VAL A CA 1
ATOM 1576 C C . VAL A 1 204 ? 12.266 5.148 16.984 1 90.56 204 VAL A C 1
ATOM 1578 O O . VAL A 1 204 ? 12.672 4.152 17.594 1 90.56 204 VAL A O 1
ATOM 1581 N N . ILE A 1 205 ? 11.078 5.723 17.172 1 90.62 205 ILE A N 1
ATOM 1582 C CA . ILE A 1 205 ? 10.102 5.137 18.078 1 90.62 205 ILE A CA 1
ATOM 1583 C C . ILE A 1 205 ? 9.031 4.406 17.281 1 90.62 205 ILE A C 1
ATOM 1585 O O . ILE A 1 205 ? 8.484 4.949 16.328 1 90.62 205 ILE A O 1
ATOM 1589 N N . TYR A 1 206 ? 8.773 3.232 17.578 1 84.38 206 TYR A N 1
ATOM 1590 C CA . TYR A 1 206 ? 7.715 2.455 16.953 1 84.38 206 TYR A CA 1
ATOM 1591 C C . TYR A 1 206 ? 6.988 1.59 17.984 1 84.38 206 TYR A C 1
ATOM 1593 O O . TYR A 1 206 ? 7.551 1.25 19.016 1 84.38 206 TYR A O 1
ATOM 1601 N N . PRO A 1 207 ? 5.707 1.265 17.672 1 80.31 207 PRO A N 1
ATOM 1602 C CA . PRO A 1 207 ? 4.961 0.426 18.609 1 80.31 207 PRO A CA 1
ATOM 1603 C C . PRO A 1 207 ? 5.555 -0.974 18.75 1 80.31 207 PRO A C 1
ATOM 1605 O O . PRO A 1 207 ? 5.828 -1.638 17.75 1 80.31 207 PRO A O 1
ATOM 1608 N N . THR A 1 208 ? 5.641 -1.376 19.922 1 77.69 208 THR A N 1
ATOM 1609 C CA . THR A 1 208 ? 6.246 -2.676 20.188 1 77.69 208 THR A CA 1
ATOM 1610 C C . THR A 1 208 ? 5.18 -3.723 20.484 1 77.69 208 THR A C 1
ATOM 1612 O O . THR A 1 208 ? 5.434 -4.926 20.391 1 77.69 208 THR A O 1
ATOM 1615 N N . GLU A 1 209 ? 4.027 -3.23 20.922 1 75.12 209 GLU A N 1
ATOM 1616 C CA . GLU A 1 209 ? 2.949 -4.16 21.234 1 75.12 209 GLU A CA 1
ATOM 1617 C C . GLU A 1 209 ? 1.917 -4.215 20.109 1 75.12 209 GLU A C 1
ATOM 1619 O O . GLU A 1 209 ? 1.762 -3.254 19.359 1 75.12 209 GLU A O 1
ATOM 1624 N N . LYS A 1 210 ? 1.231 -5.336 20.125 1 68.5 210 LYS A N 1
ATOM 1625 C CA . LYS A 1 210 ? 0.193 -5.57 19.125 1 68.5 210 LYS A CA 1
ATOM 1626 C C . LYS A 1 210 ? -1.094 -4.832 19.484 1 68.5 210 LYS A C 1
ATOM 1628 O O . LYS A 1 210 ? -1.483 -4.789 20.656 1 68.5 210 LYS A O 1
ATOM 1633 N N . PHE A 1 211 ? -1.494 -4.016 18.531 1 64.5 211 PHE A N 1
ATOM 1634 C CA . PHE A 1 211 ? -2.783 -3.371 18.75 1 64.5 211 PHE A CA 1
ATOM 1635 C C . PHE A 1 211 ? -3.908 -4.176 18.125 1 64.5 211 PHE A C 1
ATOM 1637 O O . PHE A 1 211 ? -3.686 -4.918 17.156 1 64.5 211 PHE A O 1
ATOM 1644 N N . LYS A 1 212 ? -5.004 -4.109 18.828 1 61.03 212 LYS A N 1
ATOM 1645 C CA . LYS A 1 212 ? -6.18 -4.727 18.203 1 61.03 212 LYS A CA 1
ATOM 1646 C C . LYS A 1 212 ? -6.566 -4.004 16.922 1 61.03 212 LYS A C 1
ATOM 1648 O O . LYS A 1 212 ? -6.457 -2.779 16.828 1 61.03 212 LYS A O 1
ATOM 1653 N N . THR A 1 213 ? -6.434 -4.699 15.898 1 57.22 213 THR A N 1
ATOM 1654 C CA . THR A 1 213 ? -6.805 -4.074 14.641 1 57.22 213 THR A CA 1
ATOM 1655 C C . THR A 1 213 ? -8.32 -3.986 14.5 1 57.22 213 THR A C 1
ATOM 1657 O O . THR A 1 213 ? -9.023 -4.984 14.68 1 57.22 213 THR A O 1
ATOM 1660 N N . SER A 1 214 ? -8.922 -2.996 15.023 1 56.12 214 SER A N 1
ATOM 1661 C CA . SER A 1 214 ? -10.344 -2.855 14.727 1 56.12 214 SER A CA 1
ATOM 1662 C C . SER A 1 214 ? -10.57 -2.283 13.336 1 56.12 214 SER A C 1
ATOM 1664 O O . SER A 1 214 ? -9.656 -1.712 12.734 1 56.12 214 SER A O 1
ATOM 1666 N N . PHE A 1 215 ? -11.734 -2.584 12.664 1 58.5 215 PHE A N 1
ATOM 1667 C CA . PHE A 1 215 ? -12.227 -2.055 11.391 1 58.5 215 PHE A CA 1
ATO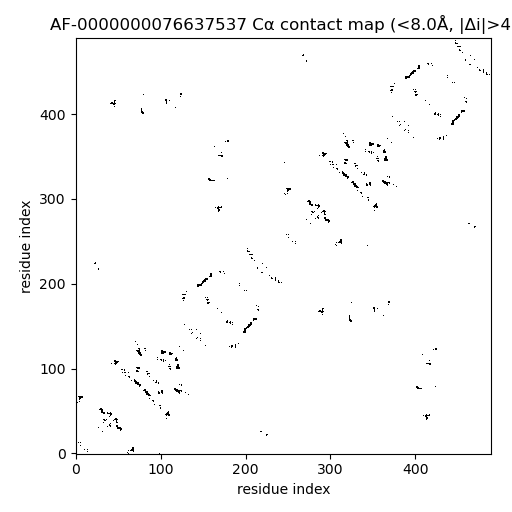M 1668 C C . PHE A 1 215 ? -11.977 -0.553 11.305 1 58.5 215 PHE A C 1
ATOM 1670 O O . PHE A 1 215 ? -11.602 -0.045 10.242 1 58.5 215 PHE A O 1
ATOM 1677 N N . ASN A 1 216 ? -12.242 0.129 12.391 1 59.94 216 ASN A N 1
ATOM 1678 C CA . ASN A 1 216 ? -11.992 1.562 12.484 1 59.94 216 ASN A CA 1
ATOM 1679 C C . ASN A 1 216 ? -10.961 1.875 13.562 1 59.94 216 ASN A C 1
ATOM 1681 O O . ASN A 1 216 ? -11.258 1.79 14.758 1 59.94 216 ASN A O 1
ATOM 1685 N N . PRO A 1 217 ? -9.75 2.205 13.031 1 60.25 217 PRO A N 1
ATOM 1686 C CA . PRO A 1 217 ? -8.695 2.461 14.008 1 60.25 217 PRO A CA 1
ATOM 1687 C C . PRO A 1 217 ? -9.039 3.6 14.969 1 60.25 217 PRO A C 1
ATOM 1689 O O . PRO A 1 217 ? -8.398 3.746 16.016 1 60.25 217 PRO A O 1
ATOM 1692 N N . TYR A 1 218 ? -10.078 4.277 14.594 1 62.62 218 TYR A N 1
ATOM 1693 C CA . TYR A 1 218 ? -10.367 5.434 15.43 1 62.62 218 TYR A CA 1
ATOM 1694 C C . TYR A 1 218 ? -11.477 5.117 16.438 1 62.62 218 TYR A C 1
ATOM 1696 O O . TYR A 1 218 ? -11.734 5.895 17.359 1 62.62 218 TYR A O 1
ATOM 1704 N N . ASP A 1 219 ? -12.008 4 16.094 1 67.19 219 ASP A N 1
ATOM 1705 C CA . ASP A 1 219 ? -13.086 3.604 17 1 67.19 219 ASP A CA 1
ATOM 1706 C C . ASP A 1 219 ? -12.539 2.768 18.156 1 67.19 219 ASP A C 1
ATOM 1708 O O . ASP A 1 219 ? -12.805 1.567 18.234 1 67.19 219 ASP A O 1
ATOM 1712 N N . VAL A 1 220 ? -11.852 3.484 18.984 1 72.75 220 VAL A N 1
ATOM 1713 C CA . VAL A 1 220 ? -11.25 2.838 20.141 1 72.75 220 VAL A CA 1
ATOM 1714 C C . VAL A 1 220 ? -11.898 3.363 21.422 1 72.75 220 VAL A C 1
ATOM 1716 O O . VAL A 1 220 ? -12.203 4.555 21.531 1 72.75 220 VAL A O 1
ATOM 1719 N N . SER A 1 221 ? -12.172 2.461 22.297 1 77.12 221 SER A N 1
ATOM 1720 C CA . SER A 1 221 ? -12.742 2.855 23.594 1 77.12 221 SER A CA 1
ATOM 1721 C C . SER A 1 221 ? -11.758 3.699 24.391 1 77.12 221 SER A C 1
ATOM 1723 O O . SER A 1 221 ? -10.562 3.709 24.109 1 77.12 221 SER A O 1
ATOM 1725 N N . LYS A 1 222 ? -12.367 4.402 25.328 1 81.5 222 LYS A N 1
ATOM 1726 C CA . LYS A 1 222 ? -11.523 5.211 26.219 1 81.5 222 LYS A CA 1
ATOM 1727 C C . LYS A 1 222 ? -10.477 4.348 26.906 1 81.5 222 LYS A C 1
ATOM 1729 O O . LYS A 1 222 ? -9.32 4.758 27.047 1 81.5 222 LYS A O 1
ATOM 1734 N N . ARG A 1 223 ? -10.898 3.232 27.328 1 83.25 223 ARG A N 1
ATOM 1735 C CA . ARG A 1 223 ? -9.984 2.318 28 1 83.25 223 ARG A CA 1
ATOM 1736 C C . ARG A 1 223 ? -8.852 1.889 27.078 1 83.25 223 ARG A C 1
ATOM 1738 O O . ARG A 1 223 ? -7.684 1.924 27.453 1 83.25 223 ARG A O 1
ATOM 1745 N N . GLU A 1 224 ? -9.219 1.489 25.891 1 79.75 224 GLU A N 1
ATOM 1746 C CA . GLU A 1 224 ? -8.219 1.07 24.906 1 79.75 224 GLU A CA 1
ATOM 1747 C C . GLU A 1 224 ? -7.273 2.215 24.562 1 79.75 224 GLU A C 1
ATOM 1749 O O . GLU A 1 224 ? -6.074 1.997 24.375 1 79.75 224 GLU A O 1
ATOM 1754 N N . ARG A 1 225 ? -7.828 3.33 24.5 1 84.25 225 ARG A N 1
ATOM 1755 C CA . ARG A 1 225 ? -7.023 4.504 24.188 1 84.25 225 ARG A CA 1
ATOM 1756 C C . ARG A 1 225 ? -5.98 4.762 25.266 1 84.25 225 ARG A C 1
ATOM 1758 O O . ARG A 1 225 ? -4.832 5.098 24.969 1 84.25 225 ARG A O 1
ATOM 1765 N N . LYS A 1 226 ? -6.402 4.652 26.484 1 86.06 226 LYS A N 1
ATOM 1766 C CA . LYS A 1 226 ? -5.473 4.836 27.594 1 86.06 226 LYS A CA 1
ATOM 1767 C C . LYS A 1 226 ? -4.348 3.809 27.547 1 86.06 226 LYS A C 1
ATOM 1769 O O . LYS A 1 226 ? -3.191 4.133 27.828 1 86.06 226 LYS A O 1
ATOM 1774 N N . GLU A 1 227 ? -4.746 2.678 27.188 1 84 227 GLU A N 1
ATOM 1775 C CA . GLU A 1 227 ? -3.746 1.62 27.078 1 84 227 GLU A CA 1
ATOM 1776 C C . GLU A 1 227 ? -2.758 1.916 25.953 1 84 227 GLU A C 1
ATOM 1778 O O . GLU A 1 227 ? -1.552 1.712 26.109 1 84 227 GLU A O 1
ATOM 1783 N N . MET A 1 228 ? -3.234 2.385 24.875 1 84.38 228 MET A N 1
ATOM 1784 C CA . MET A 1 228 ? -2.387 2.715 23.719 1 84.38 228 MET A CA 1
ATOM 1785 C C . MET A 1 228 ? -1.432 3.854 24.062 1 84.38 228 MET A C 1
ATOM 1787 O O . MET A 1 228 ? -0.262 3.828 23.688 1 84.38 228 MET A O 1
ATOM 1791 N N . LEU A 1 229 ? -1.974 4.793 24.781 1 88.75 229 LEU A N 1
ATOM 1792 C CA . LEU A 1 229 ? -1.146 5.926 25.188 1 88.75 229 LEU A CA 1
ATOM 1793 C C . LEU A 1 229 ? -0.021 5.473 26.109 1 88.75 229 LEU A C 1
ATOM 1795 O O . LEU A 1 229 ? 1.117 5.93 25.984 1 88.75 229 LEU A O 1
ATOM 1799 N N . LYS A 1 230 ? -0.381 4.602 26.984 1 89.12 230 LYS A N 1
ATOM 1800 C CA . LYS A 1 230 ? 0.619 4.07 27.906 1 89.12 230 LYS A CA 1
ATOM 1801 C C . LYS A 1 230 ? 1.714 3.318 27.156 1 89.12 230 LYS A C 1
ATOM 1803 O O . LYS A 1 230 ? 2.9 3.49 27.438 1 89.12 230 LYS A O 1
ATOM 1808 N N . ILE A 1 231 ? 1.355 2.545 26.25 1 86.69 231 ILE A N 1
ATOM 1809 C CA . ILE A 1 231 ? 2.307 1.787 25.453 1 86.69 231 ILE A CA 1
ATOM 1810 C C . ILE A 1 231 ? 3.215 2.748 24.688 1 86.69 231 ILE A C 1
ATOM 1812 O O . ILE A 1 231 ? 4.43 2.557 24.641 1 86.69 231 ILE A O 1
ATOM 1816 N N . GLY A 1 232 ? 2.596 3.768 24.062 1 89 232 GLY A N 1
ATOM 1817 C CA . GLY A 1 232 ? 3.375 4.762 23.344 1 89 232 GLY A CA 1
ATOM 1818 C C . GLY A 1 232 ? 4.395 5.469 24.203 1 89 232 GLY A C 1
ATOM 1819 O O . GLY A 1 232 ? 5.527 5.699 23.781 1 89 232 GLY A O 1
ATOM 1820 N N . GLN A 1 233 ? 3.996 5.77 25.453 1 90.81 233 GLN A N 1
ATOM 1821 C CA . GLN A 1 233 ? 4.895 6.434 26.375 1 90.81 233 GLN A CA 1
ATOM 1822 C C . GLN A 1 233 ? 6.047 5.512 26.781 1 90.81 233 GLN A C 1
ATOM 1824 O O . GLN A 1 233 ? 7.188 5.961 26.906 1 90.81 233 GLN A O 1
ATOM 1829 N N . GLU A 1 234 ? 5.738 4.301 26.969 1 91.06 234 GLU A N 1
ATOM 1830 C CA . GLU A 1 234 ? 6.77 3.33 27.328 1 91.06 234 GLU A CA 1
ATOM 1831 C C . GLU A 1 234 ? 7.762 3.135 26.188 1 91.06 234 GLU A C 1
ATOM 1833 O O . GLU A 1 234 ? 8.969 3.064 26.422 1 91.06 234 GLU A O 1
ATOM 1838 N N . ASP A 1 235 ? 7.266 3.021 25.031 1 90.31 235 ASP A N 1
ATOM 1839 C CA . ASP A 1 235 ? 8.133 2.902 23.859 1 90.31 235 ASP A CA 1
ATOM 1840 C C . ASP A 1 235 ? 9.055 4.109 23.734 1 90.31 235 ASP A C 1
ATOM 1842 O O . ASP A 1 235 ? 10.234 3.965 23.391 1 90.31 235 ASP A O 1
ATOM 1846 N N . ALA A 1 236 ? 8.469 5.27 23.984 1 91.62 236 ALA A N 1
ATOM 1847 C CA . ALA A 1 236 ? 9.25 6.5 23.906 1 91.62 236 ALA A CA 1
ATOM 1848 C C . ALA A 1 236 ? 10.344 6.535 24.969 1 91.62 236 ALA A C 1
ATOM 1850 O O . ALA A 1 236 ? 11.477 6.922 24.688 1 91.62 236 ALA A O 1
ATOM 1851 N N . LYS A 1 237 ? 10.008 6.152 26.109 1 92.44 237 LYS A N 1
ATOM 1852 C CA . LYS A 1 237 ? 10.977 6.117 27.188 1 92.44 237 LYS A CA 1
ATOM 1853 C C . LYS A 1 237 ? 12.133 5.18 26.859 1 92.44 237 LYS A C 1
ATOM 1855 O O . LYS A 1 237 ? 13.297 5.508 27.109 1 92.44 237 LYS A O 1
ATOM 1860 N N . LYS A 1 238 ? 11.812 4.055 26.375 1 90.12 238 LYS A N 1
ATOM 1861 C CA . LYS A 1 238 ? 12.836 3.086 26 1 90.12 238 LYS A CA 1
ATOM 1862 C C . LYS A 1 238 ? 13.75 3.654 24.906 1 90.12 238 LYS A C 1
ATOM 1864 O O . LYS A 1 238 ? 14.977 3.506 24.984 1 90.12 238 LYS A O 1
ATOM 1869 N N . ALA A 1 239 ? 13.172 4.285 23.953 1 88.25 239 ALA A N 1
ATOM 1870 C CA . ALA A 1 239 ? 13.945 4.84 22.844 1 88.25 239 ALA A CA 1
ATOM 1871 C C . ALA A 1 239 ? 14.883 5.941 23.312 1 88.25 239 ALA A C 1
ATOM 1873 O O . ALA A 1 239 ? 16.016 6.043 22.859 1 88.25 239 ALA A O 1
ATOM 1874 N N . VAL A 1 240 ? 14.422 6.781 24.219 1 88.25 240 VAL A N 1
ATOM 1875 C CA . VAL A 1 240 ? 15.211 7.906 24.719 1 88.25 240 VAL A CA 1
ATOM 1876 C C . VAL A 1 240 ? 16.344 7.398 25.609 1 88.25 240 VAL A C 1
ATOM 1878 O O . VAL A 1 240 ? 17.438 7.961 25.609 1 88.25 240 VAL A O 1
ATOM 1881 N N . SER A 1 241 ? 16.047 6.375 26.266 1 87.19 241 SER A N 1
ATOM 1882 C CA . SER A 1 241 ? 17.078 5.809 27.141 1 87.19 241 SER A CA 1
ATOM 1883 C C . SER A 1 241 ? 18.234 5.246 26.344 1 87.19 241 SER A C 1
ATOM 1885 O O . SER A 1 241 ? 19.375 5.207 26.812 1 87.19 241 SER A O 1
ATOM 1887 N N . GLU A 1 242 ? 18 4.809 25.156 1 79.56 242 GLU A N 1
ATOM 1888 C CA . GLU A 1 242 ? 19.031 4.242 24.297 1 79.56 242 GLU A CA 1
ATOM 1889 C C . GLU A 1 242 ? 19.922 5.332 23.703 1 79.56 242 GLU A C 1
ATOM 1891 O O . GLU A 1 242 ? 21.062 5.062 23.312 1 79.56 242 GLU A O 1
ATOM 1896 N N . ILE A 1 243 ? 19.469 6.52 23.609 1 75.62 243 ILE A N 1
ATOM 1897 C CA . ILE A 1 243 ? 20.266 7.656 23.156 1 75.62 243 ILE A CA 1
ATOM 1898 C C . ILE A 1 243 ? 21.312 8.016 24.188 1 75.62 243 ILE A C 1
ATOM 1900 O O . ILE A 1 243 ? 22.438 8.367 23.844 1 75.62 243 ILE A O 1
ATOM 1904 N N . ALA A 1 244 ? 21 8.07 25.5 1 61.97 244 ALA A N 1
ATOM 1905 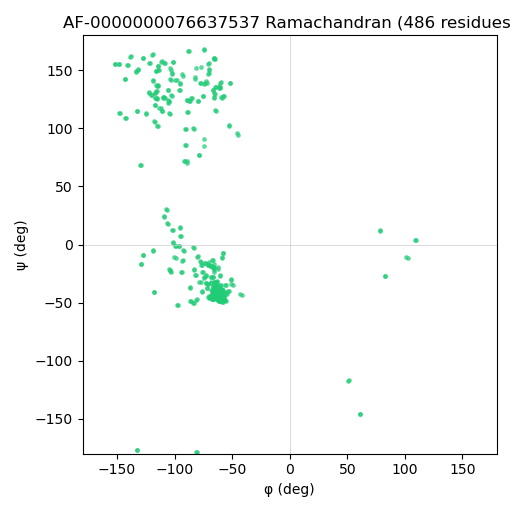C CA . ALA A 1 244 ? 21.875 8.43 26.609 1 61.97 244 ALA A CA 1
ATOM 1906 C C . ALA A 1 244 ? 23 7.402 26.781 1 61.97 244 ALA A C 1
ATOM 1908 O O . ALA A 1 244 ? 24.062 7.711 27.312 1 61.97 244 ALA A O 1
ATOM 1909 N N . GLU A 1 245 ? 22.828 6.242 26.25 1 54.28 245 GLU A N 1
ATOM 1910 C CA . GLU A 1 245 ? 23.906 5.266 26.375 1 54.28 245 GLU A CA 1
ATOM 1911 C C . GLU A 1 245 ? 24.891 5.375 25.219 1 54.28 245 GLU A C 1
ATOM 1913 O O . GLU A 1 245 ? 26.094 5.234 25.406 1 54.28 245 GLU A O 1
ATOM 1918 N N . MET B 1 1 ? 1.511 -19 -13.82 1 88.62 1 MET B N 1
ATOM 1919 C CA . MET B 1 1 ? 1.062 -20.375 -13.727 1 88.62 1 MET B CA 1
ATOM 1920 C C . MET B 1 1 ? 0.998 -21.016 -15.109 1 88.62 1 MET B C 1
ATOM 1922 O O . MET B 1 1 ? 1.697 -22 -15.375 1 88.62 1 MET B O 1
ATOM 1926 N N . ILE B 1 2 ? 0.309 -20.422 -15.992 1 84.44 2 ILE B N 1
ATOM 1927 C CA . ILE B 1 2 ? 0.1 -21.016 -17.297 1 84.44 2 ILE B CA 1
ATOM 1928 C C . ILE B 1 2 ? 1.439 -21.156 -18.016 1 84.44 2 ILE B C 1
ATOM 1930 O O . ILE B 1 2 ? 1.712 -22.203 -18.625 1 84.44 2 ILE B O 1
ATOM 1934 N N . VAL B 1 3 ? 2.316 -20.219 -17.828 1 88.69 3 VAL B N 1
ATOM 1935 C CA . VAL B 1 3 ? 3.633 -20.234 -18.469 1 88.69 3 VAL B CA 1
ATOM 1936 C C . VAL B 1 3 ? 4.445 -21.406 -17.922 1 88.69 3 VAL B C 1
ATOM 1938 O O . VAL B 1 3 ? 5.156 -22.078 -18.672 1 88.69 3 VAL B O 1
ATOM 1941 N N . SER B 1 4 ? 4.266 -21.688 -16.688 1 91.5 4 SER B N 1
ATOM 1942 C CA . SER B 1 4 ? 5.043 -22.734 -16.047 1 91.5 4 SER B CA 1
ATOM 1943 C C . SER B 1 4 ? 4.617 -24.109 -16.547 1 91.5 4 SER B C 1
ATOM 1945 O O . SER B 1 4 ? 5.34 -25.094 -16.375 1 91.5 4 SER B O 1
ATOM 1947 N N . GLN B 1 5 ? 3.422 -24.188 -17.172 1 89.81 5 GLN B N 1
ATOM 1948 C CA . GLN B 1 5 ? 2.873 -25.453 -17.656 1 89.81 5 GLN B CA 1
ATOM 1949 C C . GLN B 1 5 ? 3.201 -25.672 -19.125 1 89.81 5 GLN B C 1
ATOM 1951 O O . GLN B 1 5 ? 2.688 -26.594 -19.75 1 89.81 5 GLN B O 1
ATOM 1956 N N . THR B 1 6 ? 4.023 -24.812 -19.672 1 90.12 6 THR B N 1
ATOM 1957 C CA . THR B 1 6 ? 4.375 -24.875 -21.078 1 90.12 6 THR B CA 1
ATOM 1958 C C . THR B 1 6 ? 5.859 -25.188 -21.25 1 90.12 6 THR B C 1
ATOM 1960 O O . THR B 1 6 ? 6.703 -24.578 -20.578 1 90.12 6 THR B O 1
ATOM 1963 N N . SER B 1 7 ? 6.152 -26.078 -22.172 1 90.62 7 SER B N 1
ATOM 1964 C CA . SER B 1 7 ? 7.531 -26.5 -22.406 1 90.62 7 SER B CA 1
ATOM 1965 C C . SER B 1 7 ? 8.352 -25.375 -23.047 1 90.62 7 SER B C 1
ATOM 1967 O O . SER B 1 7 ? 7.824 -24.578 -23.828 1 90.62 7 SER B O 1
ATOM 1969 N N . LYS B 1 8 ? 9.641 -25.438 -22.719 1 91.25 8 LYS B N 1
ATOM 1970 C CA . LYS B 1 8 ? 10.562 -24.516 -23.375 1 91.25 8 LYS B CA 1
ATOM 1971 C C . LYS B 1 8 ? 10.578 -24.75 -24.875 1 91.25 8 LYS B C 1
ATOM 1973 O O . LYS B 1 8 ? 10.562 -25.906 -25.344 1 91.25 8 LYS B O 1
ATOM 1978 N N . GLY B 1 9 ? 10.547 -23.703 -25.609 1 92.12 9 GLY B N 1
ATOM 1979 C CA . GLY B 1 9 ? 10.523 -23.812 -27.062 1 92.12 9 GLY B CA 1
ATOM 1980 C C . GLY B 1 9 ? 9.141 -23.609 -27.656 1 92.12 9 GLY B C 1
ATOM 1981 O O . GLY B 1 9 ? 9 -23.438 -28.875 1 92.12 9 GLY B O 1
ATOM 1982 N N . SER B 1 10 ? 8.18 -23.594 -26.812 1 92.38 10 SER B N 1
ATOM 1983 C CA . SER B 1 10 ? 6.805 -23.453 -27.281 1 92.38 10 SER B CA 1
ATOM 1984 C C . SER B 1 10 ? 6.266 -22.062 -26.953 1 92.38 10 SER B C 1
ATOM 1986 O O . SER B 1 10 ? 5.066 -21.891 -26.703 1 92.38 10 SER B O 1
ATOM 1988 N N . GLU B 1 11 ? 7.133 -21.062 -26.922 1 91.94 11 GLU B N 1
ATOM 1989 C CA . GLU B 1 11 ? 6.742 -19.719 -26.469 1 91.94 11 GLU B CA 1
ATOM 1990 C C . GLU B 1 11 ? 5.746 -19.078 -27.422 1 91.94 11 GLU B C 1
ATOM 1992 O O . GLU B 1 11 ? 4.844 -18.359 -27 1 91.94 11 GLU B O 1
ATOM 1997 N N . SER B 1 12 ? 5.914 -19.312 -28.734 1 91.12 12 SER B N 1
ATOM 1998 C CA . SER B 1 12 ? 4.984 -18.75 -29.703 1 91.12 12 SER B CA 1
ATOM 1999 C C . SER B 1 12 ? 3.572 -19.297 -29.5 1 91.12 12 SER B C 1
ATOM 2001 O O . SER B 1 12 ? 2.602 -18.531 -29.531 1 91.12 12 SER B O 1
ATOM 2003 N N . LEU B 1 13 ? 3.547 -20.547 -29.297 1 91.25 13 LEU B N 1
ATOM 2004 C CA . LEU B 1 13 ? 2.254 -21.172 -29.047 1 91.25 13 LEU B CA 1
ATOM 2005 C C . LEU B 1 13 ? 1.667 -20.703 -27.719 1 91.25 13 LEU B C 1
ATOM 2007 O O . LEU B 1 13 ? 0.459 -20.469 -27.609 1 91.25 13 LEU B O 1
ATOM 2011 N N . LEU B 1 14 ? 2.488 -20.594 -26.734 1 91.94 14 LEU B N 1
ATOM 2012 C CA . LEU B 1 14 ? 2.064 -20.078 -25.422 1 91.94 14 LEU B CA 1
ATOM 2013 C C . LEU B 1 14 ? 1.452 -18.688 -25.562 1 91.94 14 LEU B C 1
ATOM 2015 O O . LEU B 1 14 ? 0.383 -18.422 -25 1 91.94 14 LEU B O 1
ATOM 2019 N N . ALA B 1 15 ? 2.133 -17.828 -26.281 1 91.75 15 ALA B N 1
ATOM 2020 C CA . ALA B 1 15 ? 1.663 -16.453 -26.453 1 91.75 15 ALA B CA 1
ATOM 2021 C C . ALA B 1 15 ? 0.287 -16.422 -27.109 1 91.75 15 ALA B C 1
ATOM 2023 O O . ALA B 1 15 ? -0.603 -15.695 -26.672 1 91.75 15 ALA B O 1
ATOM 2024 N N . SER B 1 16 ? 0.179 -17.234 -28.141 1 91.44 16 SER B N 1
ATOM 2025 C CA . SER B 1 16 ? -1.097 -17.297 -28.844 1 91.44 16 SER B CA 1
ATOM 2026 C C . SER B 1 16 ? -2.197 -17.844 -27.938 1 91.44 16 SER B C 1
ATOM 2028 O O . SER B 1 16 ? -3.33 -17.359 -27.969 1 91.44 16 SER B O 1
ATOM 2030 N N . SER B 1 17 ? -1.806 -18.844 -27.219 1 90.31 17 SER B N 1
ATOM 2031 C CA . SER B 1 17 ? -2.77 -19.453 -26.312 1 90.31 17 SER B CA 1
ATOM 2032 C C . SER B 1 17 ? -3.201 -18.469 -25.234 1 90.31 17 S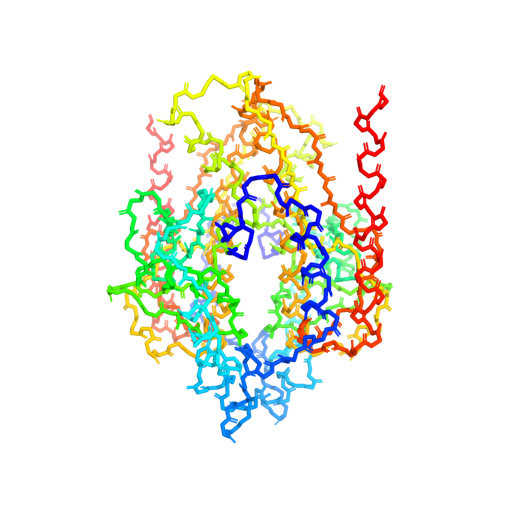ER B C 1
ATOM 2034 O O . SER B 1 17 ? -4.375 -18.422 -24.859 1 90.31 17 SER B O 1
ATOM 2036 N N . LEU B 1 18 ? -2.297 -17.719 -24.703 1 91.19 18 LEU B N 1
ATOM 2037 C CA . LEU B 1 18 ? -2.605 -16.734 -23.672 1 91.19 18 LEU B CA 1
ATOM 2038 C C . LEU B 1 18 ? -3.496 -15.625 -24.234 1 91.19 18 LEU B C 1
ATOM 2040 O O . LEU B 1 18 ? -4.43 -15.18 -23.562 1 91.19 18 LEU B O 1
ATOM 2044 N N . LEU B 1 19 ? -3.207 -15.203 -25.422 1 90.19 19 LEU B N 1
ATOM 2045 C CA . LEU B 1 19 ? -4.023 -14.18 -26.047 1 90.19 19 LEU B CA 1
ATOM 2046 C C . LEU B 1 19 ? -5.457 -14.664 -26.25 1 90.19 19 LEU B C 1
ATOM 2048 O O . LEU B 1 19 ? -6.41 -13.938 -25.969 1 90.19 19 LEU B O 1
ATOM 2052 N N . ASN B 1 20 ? -5.539 -15.867 -26.703 1 88.06 20 ASN B N 1
ATOM 2053 C CA . ASN B 1 20 ? -6.859 -16.453 -26.906 1 88.06 20 ASN B CA 1
ATOM 2054 C C . ASN B 1 20 ? -7.613 -16.609 -25.594 1 88.06 20 ASN B C 1
ATOM 2056 O O . ASN B 1 20 ? -8.82 -16.359 -25.516 1 88.06 20 ASN B O 1
ATOM 2060 N N . PHE B 1 21 ? -6.945 -17.062 -24.656 1 87.56 21 PHE B N 1
ATOM 2061 C CA . PHE B 1 21 ? -7.527 -17.234 -23.328 1 87.56 21 PHE B CA 1
ATOM 2062 C C . PHE B 1 21 ? -8.102 -15.922 -22.812 1 87.56 21 PHE B C 1
ATOM 2064 O O . PHE B 1 21 ? -9.258 -15.867 -22.391 1 87.56 21 PHE B O 1
ATOM 2071 N N . TRP B 1 22 ? -7.371 -14.828 -22.891 1 87.5 22 TRP B N 1
ATOM 2072 C CA . TRP B 1 22 ? -7.777 -13.562 -22.297 1 87.5 22 TRP B CA 1
ATOM 2073 C C . TRP B 1 22 ? -8.82 -12.867 -23.172 1 87.5 22 TRP B C 1
ATOM 2075 O O . TRP B 1 22 ? -9.711 -12.18 -22.672 1 87.5 22 TRP B O 1
ATOM 2085 N N . GLU B 1 23 ? -8.703 -13.062 -24.422 1 84.94 23 GLU B N 1
ATOM 2086 C CA . GLU B 1 23 ? -9.711 -12.5 -25.312 1 84.94 23 GLU B CA 1
ATOM 2087 C C . GLU B 1 23 ? -11.086 -13.102 -25.031 1 84.94 23 GLU B C 1
ATOM 2089 O O . GLU B 1 23 ? -12.102 -12.43 -25.203 1 84.94 23 GLU B O 1
ATOM 2094 N N . ASN B 1 24 ? -11.062 -14.312 -24.625 1 81.88 24 ASN B N 1
ATOM 2095 C CA . ASN B 1 24 ? -12.328 -15 -24.375 1 81.88 24 ASN B CA 1
ATOM 2096 C C . ASN B 1 24 ? -12.57 -15.219 -22.891 1 81.88 24 ASN B C 1
ATOM 2098 O O . ASN B 1 24 ? -13.289 -16.141 -22.5 1 81.88 24 ASN B O 1
ATOM 2102 N N . PHE B 1 25 ? -11.93 -14.391 -22.203 1 81 25 PHE B N 1
ATOM 2103 C CA . PHE B 1 25 ? -11.969 -14.531 -20.75 1 81 25 PHE B CA 1
ATOM 2104 C C . PHE B 1 25 ? -13.375 -14.312 -20.219 1 81 25 PHE B C 1
ATOM 2106 O O . PHE B 1 25 ? -14.07 -13.391 -20.656 1 81 25 PHE B O 1
ATOM 2113 N N . ASN B 1 26 ? -13.727 -15.234 -19.469 1 80.94 26 ASN B N 1
ATOM 2114 C CA . ASN B 1 26 ? -14.984 -15.164 -18.734 1 80.94 26 ASN B CA 1
ATOM 2115 C C . ASN B 1 26 ? -14.734 -15.117 -17.219 1 80.94 26 ASN B C 1
ATOM 2117 O O . ASN B 1 26 ? -14.094 -16 -16.672 1 80.94 26 ASN B O 1
ATOM 2121 N N . THR B 1 27 ? -15.281 -14.117 -16.625 1 81.56 27 THR B N 1
ATOM 2122 C CA . THR B 1 27 ? -15.031 -13.914 -15.203 1 81.56 27 THR B CA 1
ATOM 2123 C C . THR B 1 27 ? -15.555 -15.094 -14.391 1 81.56 27 THR B C 1
ATOM 2125 O O . THR B 1 27 ? -15.055 -15.383 -13.305 1 81.56 27 THR B O 1
ATOM 2128 N N . ASP B 1 28 ? -16.406 -15.82 -14.938 1 84 28 ASP B N 1
ATOM 2129 C CA . ASP B 1 28 ? -17.031 -16.922 -14.219 1 84 28 ASP B CA 1
ATOM 2130 C C . ASP B 1 28 ? -16.016 -18.062 -14 1 84 28 ASP B C 1
ATOM 2132 O O . ASP B 1 28 ? -16.234 -18.938 -13.156 1 84 28 ASP B O 1
ATOM 2136 N N . LEU B 1 29 ? -14.992 -17.984 -14.734 1 82.5 29 LEU B N 1
ATOM 2137 C CA . 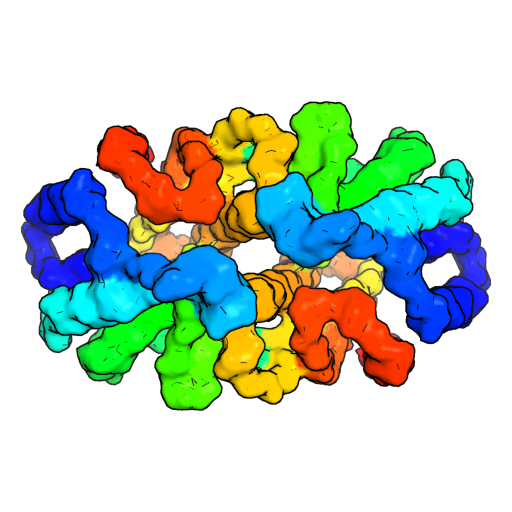LEU B 1 29 ? -13.93 -18.984 -14.555 1 82.5 29 LEU B CA 1
ATOM 2138 C C . LEU B 1 29 ? -13.109 -18.672 -13.305 1 82.5 29 LEU B C 1
ATOM 2140 O O . LEU B 1 29 ? -12.422 -19.547 -12.773 1 82.5 29 LEU B O 1
ATOM 2144 N N . PHE B 1 30 ? -13.242 -17.484 -12.875 1 86.31 30 PHE B N 1
ATOM 2145 C CA . PHE B 1 30 ? -12.336 -17.078 -11.805 1 86.31 30 PHE B CA 1
ATOM 2146 C C . PHE B 1 30 ? -13.109 -16.719 -10.547 1 86.31 30 PHE B C 1
ATOM 2148 O O . PHE B 1 30 ? -12.688 -17.047 -9.438 1 86.31 30 PHE B O 1
ATOM 2155 N N . TYR B 1 31 ? -14.172 -16.047 -10.781 1 89.25 31 TYR B N 1
ATOM 2156 C CA . TYR B 1 31 ? -14.914 -15.648 -9.586 1 89.25 31 TYR B CA 1
ATOM 2157 C C . TYR B 1 31 ? -16.406 -15.508 -9.891 1 89.25 31 TYR B C 1
ATOM 2159 O O . TYR B 1 31 ? -16.797 -15.336 -11.047 1 89.25 31 TYR B O 1
ATOM 2167 N N . ASN B 1 32 ? -17.219 -15.664 -8.836 1 91.06 32 ASN B N 1
ATOM 2168 C CA . ASN B 1 32 ? -18.656 -15.43 -8.852 1 91.06 32 ASN B CA 1
ATOM 2169 C C . ASN B 1 32 ? -19.078 -14.484 -7.73 1 91.06 32 ASN B C 1
ATOM 2171 O O . ASN B 1 32 ? -18.328 -14.266 -6.777 1 91.06 32 ASN B O 1
ATOM 2175 N N . HIS B 1 33 ? -20.266 -13.938 -7.977 1 89.88 33 HIS B N 1
ATOM 2176 C CA . HIS B 1 33 ? -20.859 -13.188 -6.871 1 89.88 33 HIS B CA 1
ATOM 2177 C C . HIS B 1 33 ? -21.312 -14.109 -5.75 1 89.88 33 HIS B C 1
ATOM 2179 O O . HIS B 1 33 ? -21.734 -15.242 -6.008 1 89.88 33 HIS B O 1
ATOM 2185 N N . TRP B 1 34 ? -21.188 -13.539 -4.543 1 92.12 34 TRP B N 1
ATOM 2186 C CA . TRP B 1 34 ? -21.844 -14.211 -3.428 1 92.12 34 TRP B CA 1
ATOM 2187 C C . TRP B 1 34 ? -23.359 -14.18 -3.592 1 92.12 34 TRP B C 1
ATOM 2189 O O . TRP B 1 34 ? -23.906 -13.336 -4.312 1 92.12 34 TRP B O 1
ATOM 2199 N N . PRO B 1 35 ? -24.078 -15.039 -2.934 1 92.5 35 PRO B N 1
ATOM 2200 C CA . PRO B 1 35 ? -25.547 -14.969 -3.002 1 92.5 35 PRO B CA 1
ATOM 2201 C C . PRO B 1 35 ? -26.094 -13.602 -2.594 1 92.5 35 PRO B C 1
ATOM 2203 O O . PRO B 1 35 ? -27.047 -13.117 -3.189 1 92.5 35 PRO B O 1
ATOM 2206 N N . GLY B 1 36 ? -25.438 -12.992 -1.652 1 91.62 36 GLY B N 1
ATOM 2207 C CA . GLY B 1 36 ? -25.828 -11.656 -1.219 1 91.62 36 GLY B CA 1
ATOM 2208 C C . GLY B 1 36 ? -25.047 -10.555 -1.91 1 91.62 36 GLY B C 1
ATOM 2209 O O . GLY B 1 36 ? -24.906 -9.453 -1.372 1 91.62 36 GLY B O 1
ATOM 2210 N N . TRP B 1 37 ? -24.422 -10.945 -2.908 1 88.25 37 TRP B N 1
ATOM 2211 C CA . TRP B 1 37 ? -23.75 -10.016 -3.811 1 88.25 37 TRP B CA 1
ATOM 2212 C C . TRP B 1 37 ? -22.672 -9.234 -3.078 1 88.25 37 TRP B C 1
ATOM 2214 O O . TRP B 1 37 ? -21.953 -9.789 -2.236 1 88.25 37 TRP B O 1
ATOM 2224 N N . LEU B 1 38 ? -22.531 -8.023 -3.5 1 80.31 38 LEU B N 1
ATOM 2225 C CA . LEU B 1 38 ? -21.422 -7.219 -3.008 1 80.31 38 LEU B CA 1
ATOM 2226 C C . LEU B 1 38 ? -21.609 -6.891 -1.529 1 80.31 38 LEU B C 1
ATOM 2228 O O . LEU B 1 38 ? -20.625 -6.773 -0.79 1 80.31 38 LEU B O 1
ATOM 2232 N N . VAL B 1 39 ? -22.828 -6.844 -1.125 1 81.38 39 VAL B N 1
ATOM 2233 C CA . VAL B 1 39 ? -23.094 -6.508 0.269 1 81.38 39 VAL B CA 1
ATOM 2234 C C . VAL B 1 39 ? -22.594 -7.629 1.177 1 81.38 39 VAL B C 1
ATOM 2236 O O . VAL B 1 39 ? -21.875 -7.375 2.146 1 81.38 39 VAL B O 1
ATOM 2239 N N . GLN B 1 40 ? -22.938 -8.836 0.803 1 84.75 40 GLN B N 1
ATOM 2240 C CA . GLN B 1 40 ? -22.422 -9.977 1.553 1 84.75 40 GLN B CA 1
ATOM 2241 C C . GLN B 1 40 ? -20.891 -10.039 1.474 1 84.75 40 GLN B C 1
ATOM 2243 O O . GLN B 1 40 ? -20.234 -10.297 2.477 1 84.75 40 GLN B O 1
ATOM 2248 N N . GLY B 1 41 ? -20.359 -9.898 0.265 1 85.62 41 GLY B N 1
ATOM 2249 C CA . GLY B 1 41 ? -18.922 -9.922 0.064 1 85.62 41 GLY B CA 1
ATOM 2250 C C . GLY B 1 41 ? -18.172 -8.914 0.917 1 85.62 41 GLY B C 1
ATOM 2251 O O . GLY B 1 41 ? -17.156 -9.242 1.533 1 85.62 41 GLY B O 1
ATOM 2252 N N . LEU B 1 42 ? -18.75 -7.789 0.966 1 81.44 42 LEU B N 1
ATOM 2253 C CA . LEU B 1 42 ? -18.078 -6.68 1.639 1 81.44 42 LEU B CA 1
ATOM 2254 C C . LEU B 1 42 ? -18.172 -6.832 3.154 1 81.44 42 LEU B C 1
ATOM 2256 O O . LEU B 1 42 ? -17.188 -6.578 3.863 1 81.44 42 LEU B O 1
ATOM 2260 N N . LEU B 1 43 ? -19.312 -7.254 3.621 1 79.56 43 LEU B N 1
ATOM 2261 C CA . LEU B 1 43 ? -19.594 -7.145 5.051 1 79.56 43 LEU B CA 1
ATOM 2262 C C . LEU B 1 43 ? -19.469 -8.5 5.734 1 79.56 43 LEU B C 1
ATOM 2264 O O . LEU B 1 43 ? -19.234 -8.578 6.941 1 79.56 43 LEU B O 1
ATOM 2268 N N . PHE B 1 44 ? -19.609 -9.602 4.91 1 86.06 44 PHE B N 1
ATOM 2269 C CA . PHE B 1 44 ? -19.766 -10.883 5.586 1 86.06 44 PHE B CA 1
ATOM 2270 C C . PHE B 1 44 ? -18.75 -11.898 5.066 1 86.06 44 PHE B C 1
ATOM 2272 O O . PHE B 1 44 ? -18.656 -13.016 5.578 1 86.06 44 PHE B O 1
ATOM 2279 N N . GLU B 1 45 ? -18.094 -11.492 4.031 1 90.75 45 GLU B N 1
ATOM 2280 C CA . GLU B 1 45 ? -17.016 -12.328 3.51 1 90.75 45 GLU B CA 1
ATOM 2281 C C . GLU B 1 45 ? -15.672 -11.586 3.553 1 90.75 45 GLU B C 1
ATOM 2283 O O . GLU B 1 45 ? -15.641 -10.367 3.703 1 90.75 45 GLU B O 1
ATOM 2288 N N . SER B 1 46 ? -14.602 -12.336 3.432 1 90.5 46 SER B N 1
ATOM 2289 C CA . SER B 1 46 ? -13.297 -11.695 3.5 1 90.5 46 SER B CA 1
ATOM 2290 C C . SER B 1 46 ? -12.898 -11.109 2.15 1 90.5 46 SER B C 1
ATOM 2292 O O . SER B 1 46 ? -11.828 -10.508 2.021 1 90.5 46 SER B O 1
ATOM 2294 N N . GLY B 1 47 ? -13.75 -11.328 1.151 1 90.19 47 GLY B N 1
ATOM 2295 C CA . GLY B 1 47 ? -13.586 -10.773 -0.184 1 90.19 47 GLY B CA 1
ATOM 2296 C C . GLY B 1 47 ? -14.906 -10.484 -0.875 1 90.19 47 GLY B C 1
ATOM 2297 O O . GLY B 1 47 ? -15.93 -11.078 -0.547 1 90.19 47 GLY B O 1
ATOM 2298 N N . LEU B 1 48 ? -14.898 -9.625 -1.755 1 87.62 48 LEU B N 1
ATOM 2299 C CA . LEU B 1 48 ? -16.078 -9.18 -2.48 1 87.62 48 LEU B CA 1
ATOM 2300 C C . LEU B 1 48 ? -16.688 -10.312 -3.295 1 87.62 48 LEU B C 1
ATOM 2302 O O . LEU B 1 48 ? -17.906 -10.383 -3.471 1 87.62 48 LEU B O 1
ATOM 2306 N N . TYR B 1 49 ? -15.797 -11.148 -3.816 1 90.62 49 TYR B N 1
ATOM 2307 C CA . TYR B 1 49 ? -16.25 -12.18 -4.742 1 90.62 49 TYR B CA 1
ATOM 2308 C C . TYR B 1 49 ? -15.883 -13.57 -4.234 1 90.62 49 TYR B C 1
ATOM 2310 O O . TYR B 1 49 ? -14.977 -13.719 -3.416 1 90.62 49 TYR B O 1
ATOM 2318 N N . ASN B 1 50 ? -16.641 -14.484 -4.719 1 93.38 50 ASN B N 1
ATOM 2319 C CA . ASN B 1 50 ? -16.391 -15.898 -4.453 1 93.38 50 ASN B CA 1
ATOM 2320 C C . ASN B 1 50 ? -15.414 -16.484 -5.469 1 93.38 50 ASN B C 1
ATOM 2322 O O . ASN B 1 50 ? -15.68 -16.484 -6.672 1 93.38 50 ASN B O 1
ATOM 2326 N N . THR B 1 51 ? -14.281 -17.062 -4.996 1 94 51 THR B N 1
ATOM 2327 C CA . THR B 1 51 ? -13.242 -17.5 -5.918 1 94 51 THR B CA 1
ATOM 2328 C C . THR B 1 51 ? -13.227 -19.031 -6.023 1 94 51 THR B C 1
ATOM 2330 O O . THR B 1 51 ? -12.242 -19.609 -6.473 1 94 51 THR B O 1
ATOM 2333 N N . SER B 1 52 ? -14.25 -19.688 -5.656 1 93.5 52 SER B N 1
ATOM 2334 C CA . SER B 1 52 ? -14.359 -21.125 -5.801 1 93.5 52 SER B CA 1
ATOM 2335 C C . SER B 1 52 ? -14.086 -21.562 -7.234 1 93.5 52 SER B C 1
ATOM 2337 O O . SER B 1 52 ? -13.414 -22.578 -7.461 1 93.5 52 SER B O 1
ATOM 2339 N N . PRO B 1 53 ? -14.555 -20.844 -8.219 1 93.19 53 PRO B N 1
ATOM 2340 C CA . PRO B 1 53 ? -14.234 -21.234 -9.594 1 93.19 53 PRO B CA 1
ATOM 2341 C C . PRO B 1 53 ? -12.734 -21.172 -9.883 1 93.19 53 PRO B C 1
ATOM 2343 O O . PRO B 1 53 ? -12.219 -22 -10.641 1 93.19 53 PRO B O 1
ATOM 2346 N N . MET B 1 54 ? -12.055 -20.234 -9.352 1 92.88 54 MET B N 1
ATOM 2347 C CA . MET B 1 54 ? -10.617 -20.109 -9.555 1 92.88 54 MET B CA 1
ATOM 2348 C C . MET B 1 54 ? -9.875 -21.328 -9.016 1 92.88 54 MET B C 1
ATOM 2350 O O . MET B 1 54 ? -8.922 -21.797 -9.625 1 92.88 54 MET B O 1
ATOM 2354 N N . LYS B 1 55 ? -10.312 -21.734 -7.902 1 93.12 55 LYS B N 1
ATOM 2355 C CA . LYS B 1 55 ? -9.711 -22.922 -7.312 1 93.12 55 LYS B CA 1
ATOM 2356 C C . LYS B 1 55 ? -9.812 -24.109 -8.258 1 93.12 55 LYS B C 1
ATOM 2358 O O . LYS B 1 55 ? -8.836 -24.859 -8.445 1 93.12 55 LYS B O 1
ATOM 2363 N N . LYS B 1 56 ? -10.93 -24.266 -8.82 1 92.19 56 LYS B N 1
ATOM 2364 C CA . LYS B 1 56 ? -11.156 -25.359 -9.773 1 92.19 56 LYS B CA 1
ATOM 2365 C C . LYS B 1 56 ? -10.289 -25.172 -11.023 1 92.19 56 LYS B C 1
ATOM 2367 O O . LYS B 1 56 ? -9.703 -26.141 -11.523 1 92.19 56 LYS B O 1
ATOM 2372 N N . PHE B 1 57 ? -10.242 -23.969 -11.477 1 92.19 57 PHE B N 1
ATOM 2373 C CA . PHE B 1 57 ? -9.445 -23.656 -12.648 1 92.19 57 PHE B CA 1
ATOM 2374 C C . PHE B 1 57 ? -7.977 -23.984 -12.406 1 92.19 57 PHE B C 1
ATOM 2376 O O . PHE B 1 57 ? -7.336 -24.641 -13.242 1 92.19 57 PHE B O 1
ATOM 2383 N N . ILE B 1 58 ? -7.434 -23.562 -11.289 1 93.81 58 ILE B N 1
ATOM 2384 C CA . ILE B 1 58 ? -6.035 -23.781 -10.945 1 93.81 58 ILE B CA 1
ATOM 2385 C C . ILE B 1 58 ? -5.762 -25.281 -10.828 1 93.81 58 ILE B C 1
ATOM 2387 O O . ILE B 1 58 ? -4.805 -25.797 -11.414 1 93.81 58 ILE B O 1
ATOM 2391 N N . SER B 1 59 ? -6.648 -25.969 -10.148 1 89.06 59 SER B N 1
ATOM 2392 C CA . SER B 1 59 ? -6.461 -27.406 -9.914 1 89.06 59 SER B CA 1
ATOM 2393 C C . SER B 1 59 ? -6.52 -28.188 -11.227 1 89.06 59 SER B C 1
ATOM 2395 O O . SER B 1 59 ? -5.828 -29.188 -11.383 1 89.06 59 SER B O 1
ATOM 2397 N N . SER B 1 60 ? -7.301 -27.688 -12.117 1 88.88 60 SER B N 1
ATOM 2398 C CA . SER B 1 60 ? -7.457 -28.391 -13.383 1 88.88 60 SER B CA 1
ATOM 2399 C C . SER B 1 60 ? -6.312 -28.078 -14.344 1 88.88 60 SER B C 1
ATOM 2401 O O . SER B 1 60 ? -6.02 -28.844 -15.25 1 88.88 60 SER B O 1
ATOM 2403 N N . THR B 1 61 ? -5.715 -26.953 -14.203 1 88.38 61 THR B N 1
ATOM 2404 C CA . THR B 1 61 ? -4.664 -26.5 -15.102 1 88.38 61 THR B CA 1
ATOM 2405 C C . THR B 1 61 ? -3.301 -27.016 -14.648 1 88.38 61 THR B C 1
ATOM 2407 O O . THR B 1 61 ? -2.461 -27.359 -15.477 1 88.38 61 THR B O 1
ATOM 2410 N N . LEU B 1 62 ? -3.146 -27.062 -13.391 1 90.44 62 LEU B N 1
ATOM 2411 C CA . LEU B 1 62 ? -1.834 -27.391 -12.844 1 90.44 62 LEU B CA 1
ATOM 2412 C C . LEU B 1 62 ? -1.538 -28.875 -12.977 1 90.44 62 LEU B C 1
ATOM 2414 O O . LEU B 1 62 ? -2.359 -29.719 -12.602 1 90.44 62 LEU B O 1
ATOM 2418 N N . LYS B 1 63 ? -0.405 -29.109 -13.547 1 88.12 63 LYS B N 1
ATOM 2419 C CA . LYS B 1 63 ? 0.117 -30.469 -13.625 1 88.12 63 LYS B CA 1
ATOM 2420 C C . LYS B 1 63 ? 1.391 -30.625 -12.805 1 88.12 63 LYS B C 1
ATOM 2422 O O . LYS B 1 63 ? 2.131 -29.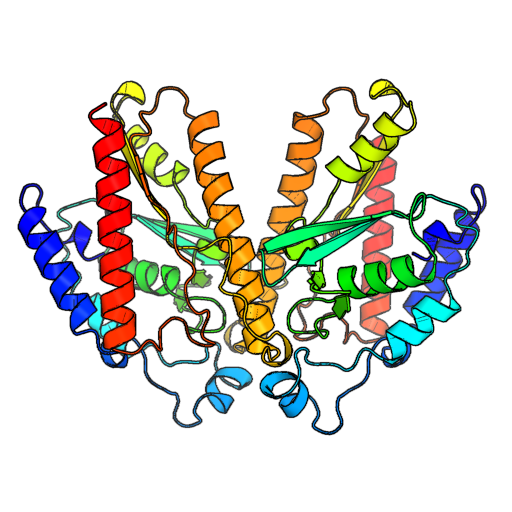656 -12.609 1 88.12 63 LYS B O 1
ATOM 2427 N N . GLN B 1 64 ? 1.589 -31.797 -12.312 1 81.38 64 GLN B N 1
ATOM 2428 C CA . GLN B 1 64 ? 2.699 -32.094 -11.406 1 81.38 64 GLN B CA 1
ATOM 2429 C C . GLN B 1 64 ? 4.039 -31.812 -12.086 1 81.38 64 GLN B C 1
ATOM 2431 O O . GLN B 1 64 ? 5 -31.391 -11.438 1 81.38 64 GLN B O 1
ATOM 2436 N N . ASP B 1 65 ? 4.055 -32.062 -13.328 1 85.38 65 ASP B N 1
ATOM 2437 C CA . ASP B 1 65 ? 5.324 -31.875 -14.016 1 85.38 65 ASP B CA 1
ATOM 2438 C C . ASP B 1 65 ? 5.434 -30.453 -14.562 1 85.38 65 ASP B C 1
ATOM 2440 O O . ASP B 1 65 ? 5.172 -30.203 -15.742 1 85.38 65 ASP B O 1
ATOM 2444 N N . PHE B 1 66 ? 5.914 -29.562 -13.664 1 89.69 66 PHE B N 1
ATOM 2445 C CA . PHE B 1 66 ? 6.152 -28.203 -14.117 1 89.69 66 PHE B CA 1
ATOM 2446 C C . PHE B 1 66 ? 7.273 -28.156 -15.148 1 89.69 66 PHE B C 1
ATOM 2448 O O . PHE B 1 66 ? 8.383 -28.641 -14.891 1 89.69 66 PHE B O 1
ATOM 2455 N N . MET B 1 67 ? 6.996 -27.609 -16.219 1 91.44 67 MET B N 1
ATOM 2456 C CA . MET B 1 67 ? 7.984 -27.547 -17.297 1 91.44 67 MET B CA 1
ATOM 2457 C C . MET B 1 67 ? 8.93 -26.359 -17.078 1 91.44 67 MET B C 1
ATOM 2459 O O . MET B 1 67 ? 10.016 -26.312 -17.672 1 91.44 67 MET B O 1
ATOM 2463 N N . ARG B 1 68 ? 8.492 -25.422 -16.312 1 92.94 68 ARG B N 1
ATOM 2464 C CA . ARG B 1 68 ? 9.281 -24.297 -15.82 1 92.94 68 ARG B CA 1
ATOM 2465 C C . ARG B 1 68 ? 9.062 -24.094 -14.328 1 92.94 68 ARG B C 1
ATOM 2467 O O . ARG B 1 68 ? 7.977 -24.375 -13.805 1 92.94 68 ARG B O 1
ATOM 2474 N N . ILE B 1 69 ? 10.086 -23.609 -13.68 1 93.69 69 ILE B N 1
ATOM 2475 C CA . ILE B 1 69 ? 9.969 -23.359 -12.25 1 93.69 69 ILE B CA 1
ATOM 2476 C C . ILE B 1 69 ? 8.969 -22.219 -12.008 1 93.69 69 ILE B C 1
ATOM 2478 O O . ILE B 1 69 ? 9 -21.203 -12.703 1 93.69 69 ILE B O 1
ATOM 2482 N N . LEU B 1 70 ? 8.102 -22.469 -11.094 1 95.69 70 LEU B N 1
ATOM 2483 C CA . LEU B 1 70 ? 7.109 -21.469 -10.703 1 95.69 70 LEU B CA 1
ATOM 2484 C C . LEU B 1 70 ? 7.285 -21.062 -9.25 1 95.69 70 LEU B C 1
ATOM 2486 O O . LEU B 1 70 ? 7.355 -21.922 -8.359 1 95.69 70 LEU B O 1
ATOM 2490 N N . GLY B 1 71 ? 7.52 -19.844 -9.023 1 95.81 71 GLY B N 1
ATOM 2491 C CA . GLY B 1 71 ? 7.508 -19.266 -7.695 1 95.81 71 GLY B CA 1
ATOM 2492 C C . GLY B 1 71 ? 6.434 -18.203 -7.52 1 95.81 71 GLY B C 1
ATOM 2493 O O . GLY B 1 71 ? 6.215 -17.375 -8.406 1 95.81 71 GLY B O 1
ATOM 2494 N N . VAL B 1 72 ? 5.672 -18.359 -6.414 1 97.06 72 VAL B N 1
ATOM 2495 C CA . VAL B 1 72 ? 4.664 -17.344 -6.113 1 97.06 72 VAL B CA 1
ATOM 2496 C C . VAL B 1 72 ? 4.77 -16.922 -4.648 1 97.06 72 VAL B C 1
ATOM 2498 O O . VAL B 1 72 ? 5.219 -17.703 -3.805 1 97.06 72 VAL B O 1
ATOM 2501 N N . GLY B 1 73 ? 4.402 -15.703 -4.363 1 97.25 73 GLY B N 1
ATOM 2502 C CA . GLY B 1 73 ? 4.473 -15.172 -3.012 1 97.25 73 GLY B CA 1
ATOM 2503 C C . GLY B 1 73 ? 3.111 -14.82 -2.441 1 97.25 73 GLY B C 1
ATOM 2504 O O . GLY B 1 73 ? 2.197 -14.453 -3.182 1 97.25 73 GLY B O 1
ATOM 2505 N N . ALA B 1 74 ? 3 -14.938 -1.173 1 98.06 74 ALA B N 1
ATOM 2506 C CA . ALA B 1 74 ? 1.807 -14.555 -0.426 1 98.06 74 ALA B CA 1
ATOM 2507 C C . ALA B 1 74 ? 2.178 -13.844 0.872 1 98.06 74 ALA B C 1
ATOM 2509 O O . ALA B 1 74 ? 3.322 -13.922 1.327 1 98.06 74 ALA B O 1
ATOM 2510 N N . THR B 1 75 ? 1.185 -13.133 1.396 1 96.12 75 THR B N 1
ATOM 2511 C CA . THR B 1 75 ? 1.365 -12.398 2.641 1 96.12 75 THR B CA 1
ATOM 2512 C C . THR B 1 75 ? 0.474 -12.969 3.74 1 96.12 75 THR B C 1
ATOM 2514 O O . THR B 1 75 ? -0.713 -13.211 3.52 1 96.12 75 THR B O 1
ATOM 2517 N N . ASP B 1 76 ? 1.071 -13.18 4.879 1 93.62 76 ASP B N 1
ATOM 2518 C CA . ASP B 1 76 ? 0.277 -13.594 6.031 1 93.62 76 ASP B CA 1
ATOM 2519 C C . ASP B 1 76 ? -0.309 -12.383 6.758 1 93.62 76 ASP B C 1
ATOM 2521 O O . ASP B 1 76 ? 0.431 -11.547 7.277 1 93.62 76 ASP B O 1
ATOM 2525 N N . LEU B 1 77 ? -1.591 -12.367 6.949 1 88.62 77 LEU B N 1
ATOM 2526 C CA . LEU B 1 77 ? -2.283 -11.219 7.516 1 88.62 77 LEU B CA 1
ATOM 2527 C C . LEU B 1 77 ? -2 -11.094 9.008 1 88.62 77 LEU B C 1
ATOM 2529 O O . LEU B 1 77 ? -2.092 -10 9.578 1 88.62 77 LEU B O 1
ATOM 2533 N N . ILE B 1 78 ? -1.726 -12.109 9.586 1 85.5 78 ILE B N 1
ATOM 2534 C CA . ILE B 1 78 ? -1.581 -12.102 11.031 1 85.5 78 ILE B CA 1
ATOM 2535 C C . ILE B 1 78 ? -0.193 -11.586 11.414 1 85.5 78 ILE B C 1
ATOM 2537 O O . ILE B 1 78 ? -0.067 -10.641 12.188 1 85.5 78 ILE B O 1
ATOM 2541 N N . THR B 1 79 ? 0.787 -12.094 10.773 1 84.75 79 THR B N 1
ATOM 2542 C CA . THR B 1 79 ? 2.154 -11.75 11.148 1 84.75 79 THR B CA 1
ATOM 2543 C C . THR B 1 79 ? 2.668 -10.594 10.297 1 84.75 79 THR B C 1
ATOM 2545 O O . THR B 1 79 ? 3.645 -9.93 10.656 1 84.75 79 THR B O 1
ATOM 2548 N N . GLY B 1 80 ? 2.051 -10.469 9.148 1 88.81 80 GLY B N 1
ATOM 2549 C CA . GLY B 1 80 ? 2.6 -9.523 8.188 1 88.81 80 GLY B CA 1
ATOM 2550 C C . GLY B 1 80 ? 3.805 -10.062 7.441 1 88.81 80 GLY B C 1
ATOM 2551 O O . GLY B 1 80 ? 4.543 -9.305 6.812 1 88.81 80 GLY B O 1
ATOM 2552 N N . GLY B 1 81 ? 3.99 -11.297 7.586 1 92.19 81 GLY B N 1
ATOM 2553 C CA . GLY B 1 81 ? 5.145 -11.922 6.965 1 92.19 81 GLY B CA 1
ATOM 2554 C C . GLY B 1 81 ? 4.883 -12.383 5.543 1 92.19 81 GLY B C 1
ATOM 2555 O O . GLY B 1 81 ? 3.74 -12.375 5.082 1 92.19 81 GLY B O 1
ATOM 2556 N N . TYR B 1 82 ? 5.945 -12.719 4.809 1 94.62 82 TYR B N 1
ATOM 2557 C CA . TYR B 1 82 ? 5.922 -13.156 3.416 1 94.62 82 TYR B CA 1
ATOM 2558 C C . TYR B 1 82 ? 6.176 -14.648 3.305 1 94.62 82 TYR B C 1
ATOM 2560 O O . TYR B 1 82 ? 7.07 -15.188 3.967 1 94.62 82 TYR B O 1
ATOM 2568 N N . MET B 1 83 ? 5.359 -15.281 2.521 1 96.5 83 MET B N 1
ATOM 2569 C CA . MET B 1 83 ? 5.531 -16.703 2.264 1 96.5 83 MET B CA 1
ATOM 2570 C C . MET B 1 83 ? 5.746 -16.969 0.776 1 96.5 83 MET B C 1
ATOM 2572 O O . MET B 1 83 ? 4.961 -16.516 -0.058 1 96.5 83 MET B O 1
ATOM 2576 N N . TYR B 1 84 ? 6.789 -17.703 0.5 1 96.25 84 TYR B N 1
ATOM 2577 C CA . TYR B 1 84 ? 7.133 -18.016 -0.883 1 96.25 84 TYR B CA 1
ATOM 2578 C C . TYR B 1 84 ? 6.855 -19.484 -1.203 1 96.25 84 TYR B C 1
ATOM 2580 O O . TYR B 1 84 ? 7.312 -20.375 -0.488 1 96.25 84 TYR B O 1
ATOM 2588 N N . PHE B 1 85 ? 6.105 -19.719 -2.236 1 96.75 85 PHE B N 1
ATOM 2589 C CA . PHE B 1 85 ? 5.781 -21.062 -2.729 1 96.75 85 PHE B CA 1
ATOM 2590 C C . PHE B 1 85 ? 6.566 -21.375 -3.996 1 96.75 85 PHE B C 1
ATOM 2592 O O . PHE B 1 85 ? 6.457 -20.656 -4.992 1 96.75 85 PHE B O 1
ATOM 2599 N N . ASN B 1 86 ? 7.285 -22.422 -3.904 1 95.12 86 ASN B N 1
ATOM 2600 C CA . ASN B 1 86 ? 8.188 -22.797 -4.988 1 95.12 86 ASN B CA 1
ATOM 2601 C C . ASN B 1 86 ? 7.879 -24.203 -5.504 1 95.12 86 ASN B C 1
ATOM 2603 O O . ASN B 1 86 ? 7.902 -25.172 -4.738 1 95.12 86 ASN B O 1
ATOM 2607 N N . SER B 1 87 ? 7.762 -24.328 -6.801 1 94.62 87 SER B N 1
ATOM 2608 C CA . SER B 1 87 ? 7.301 -25.578 -7.41 1 94.62 87 SER B CA 1
ATOM 2609 C C . SER B 1 87 ? 8.383 -26.641 -7.352 1 94.62 87 SER B C 1
ATOM 2611 O O . SER B 1 87 ? 8.102 -27.828 -7.555 1 94.62 87 SER B O 1
ATOM 2613 N N . THR B 1 88 ? 9.648 -26.219 -7.082 1 90.75 88 THR B N 1
ATOM 2614 C CA . THR B 1 88 ? 10.734 -27.188 -7.051 1 90.75 88 THR B CA 1
ATOM 2615 C C . THR B 1 88 ? 10.719 -27.984 -5.746 1 90.75 88 THR B C 1
ATOM 2617 O O . THR B 1 88 ? 11.336 -29.047 -5.648 1 90.75 88 THR B O 1
ATOM 2620 N N . ILE B 1 89 ? 9.969 -27.5 -4.758 1 91.56 89 ILE B N 1
ATOM 2621 C CA . ILE B 1 89 ? 10.086 -28.141 -3.453 1 91.56 89 ILE B CA 1
ATOM 2622 C C . ILE B 1 89 ? 8.695 -28.5 -2.926 1 91.56 89 ILE B C 1
ATOM 2624 O O . ILE B 1 89 ? 8.562 -29.359 -2.055 1 91.56 89 ILE B O 1
ATOM 2628 N N . LEU B 1 90 ? 7.637 -27.938 -3.465 1 94 90 LEU B N 1
ATOM 2629 C CA . LEU B 1 90 ? 6.309 -28.125 -2.898 1 94 90 LEU B CA 1
ATOM 2630 C C . LEU B 1 90 ? 5.453 -29.031 -3.793 1 94 90 LEU B C 1
ATOM 2632 O O . LEU B 1 90 ? 5.68 -29.094 -5.004 1 94 90 LEU B O 1
ATOM 2636 N N . SER B 1 91 ? 4.477 -29.641 -3.166 1 94.31 91 SER B N 1
ATOM 2637 C CA . SER B 1 91 ? 3.551 -30.484 -3.914 1 94.31 91 SER B CA 1
ATOM 2638 C C . SER B 1 91 ? 2.582 -29.641 -4.738 1 94.31 91 SER B C 1
ATOM 2640 O O . SER B 1 91 ? 2.453 -28.438 -4.512 1 94.31 91 SER B O 1
ATOM 2642 N N . LEU B 1 92 ? 1.918 -30.344 -5.598 1 93.94 92 LEU B N 1
ATOM 2643 C CA . LEU B 1 92 ? 0.951 -29.688 -6.477 1 93.94 92 LEU B CA 1
ATOM 2644 C C . LEU B 1 92 ? -0.168 -29.047 -5.668 1 93.94 92 LEU B C 1
ATOM 2646 O O . LEU B 1 92 ? -0.595 -27.922 -5.973 1 93.94 92 LEU B O 1
ATOM 2650 N N . ASP B 1 93 ? -0.612 -29.75 -4.688 1 94.31 93 ASP B N 1
ATOM 2651 C CA . ASP B 1 93 ? -1.712 -29.25 -3.869 1 94.31 93 ASP B CA 1
ATOM 2652 C C . ASP B 1 93 ? -1.309 -27.984 -3.121 1 94.31 93 ASP B C 1
ATOM 2654 O O . ASP B 1 93 ? -2.096 -27.031 -3.02 1 94.31 93 ASP B O 1
ATOM 2658 N N . VAL B 1 94 ? -0.113 -27.969 -2.637 1 96 94 VAL B N 1
ATOM 2659 C CA . VAL B 1 94 ? 0.373 -26.812 -1.895 1 96 94 VAL B CA 1
ATOM 2660 C C . VAL B 1 94 ? 0.621 -25.656 -2.854 1 96 94 VAL B C 1
ATOM 2662 O O . VAL B 1 94 ? 0.34 -24.5 -2.525 1 96 94 VAL B O 1
ATOM 2665 N N . MET B 1 95 ? 1.11 -25.984 -4.039 1 96.31 95 MET B N 1
ATOM 2666 C CA . MET B 1 95 ? 1.306 -24.953 -5.047 1 96.31 95 MET B CA 1
ATOM 2667 C C . MET B 1 95 ? -0.023 -24.297 -5.426 1 96.31 95 MET B C 1
ATOM 2669 O O . MET B 1 95 ? -0.089 -23.078 -5.633 1 96.31 95 MET B O 1
ATOM 2673 N N . ALA B 1 96 ? -1.063 -25.125 -5.516 1 96.38 96 ALA B N 1
ATOM 2674 C CA . ALA B 1 96 ? -2.383 -24.594 -5.836 1 96.38 96 ALA B CA 1
ATOM 2675 C C . ALA B 1 96 ? -2.836 -23.578 -4.781 1 96.38 96 ALA B C 1
ATOM 2677 O O . ALA B 1 96 ? -3.375 -22.531 -5.117 1 96.38 96 ALA B O 1
ATOM 2678 N N . ILE B 1 97 ? -2.559 -23.891 -3.551 1 96.75 97 ILE B N 1
ATOM 2679 C CA . ILE B 1 97 ? -2.895 -23 -2.451 1 96.75 97 ILE B CA 1
ATOM 2680 C C . ILE B 1 97 ? -2.08 -21.703 -2.566 1 96.75 97 ILE B C 1
ATOM 2682 O O . ILE B 1 97 ? -2.615 -20.609 -2.398 1 96.75 97 ILE B O 1
ATOM 2686 N N . GLY B 1 98 ? -0.798 -21.859 -2.84 1 97.62 98 GLY B N 1
ATOM 2687 C CA . GLY B 1 98 ? 0.065 -20.703 -3.016 1 97.62 98 GLY B CA 1
ATOM 2688 C C . GLY B 1 98 ? -0.385 -19.797 -4.137 1 97.62 98 GLY B C 1
ATOM 2689 O O . GLY B 1 98 ? -0.381 -18.562 -3.986 1 97.62 98 GLY B O 1
ATOM 2690 N N . ILE B 1 99 ? -0.766 -20.391 -5.23 1 97.19 99 ILE B N 1
ATOM 2691 C CA . ILE B 1 99 ? -1.224 -19.609 -6.379 1 97.19 99 ILE B CA 1
ATOM 2692 C C . ILE B 1 99 ? -2.518 -18.891 -6.023 1 97.19 99 ILE B C 1
ATOM 2694 O O . ILE B 1 99 ? -2.674 -17.703 -6.336 1 97.19 99 ILE B O 1
ATOM 2698 N N . MET B 1 100 ? -3.385 -19.562 -5.355 1 96.69 100 MET B N 1
ATOM 2699 C CA . MET B 1 100 ? -4.629 -18.953 -4.898 1 96.69 100 MET B CA 1
ATOM 2700 C C . MET B 1 100 ? -4.352 -17.781 -3.971 1 96.69 100 MET B C 1
ATOM 2702 O O . MET B 1 100 ? -4.961 -16.719 -4.105 1 96.69 100 MET B O 1
ATOM 2706 N N . ALA B 1 101 ? -3.463 -18.016 -3.082 1 97.56 101 ALA B N 1
ATOM 2707 C CA . ALA B 1 101 ? -3.113 -16.969 -2.109 1 97.56 101 ALA B CA 1
ATOM 2708 C C . ALA B 1 101 ? -2.459 -15.781 -2.791 1 97.56 101 ALA B C 1
ATOM 2710 O O . ALA B 1 101 ? -2.795 -14.625 -2.496 1 97.56 101 ALA B O 1
ATOM 2711 N N . SER B 1 102 ? -1.568 -16.078 -3.672 1 97.19 102 SER B N 1
ATOM 2712 C CA . SER B 1 102 ? -0.862 -15.023 -4.395 1 97.19 102 SER B CA 1
ATOM 2713 C C . SER B 1 102 ? -1.83 -14.156 -5.195 1 97.19 102 SER B C 1
ATOM 2715 O O . SER B 1 102 ? -1.585 -12.961 -5.395 1 97.19 102 SER B O 1
ATOM 2717 N N . ALA B 1 103 ? -2.928 -14.703 -5.57 1 94.31 103 ALA B N 1
ATOM 2718 C CA . ALA B 1 103 ? -3.9 -13.992 -6.395 1 94.31 103 ALA B CA 1
ATOM 2719 C C . ALA B 1 103 ? -4.996 -13.367 -5.535 1 94.31 103 ALA B C 1
ATOM 2721 O O . ALA B 1 103 ? -5.902 -12.711 -6.055 1 94.31 103 ALA B O 1
ATOM 2722 N N . ALA B 1 104 ? -4.926 -13.57 -4.27 1 95.19 104 ALA B N 1
ATOM 2723 C CA . ALA B 1 104 ? -5.973 -13.094 -3.369 1 95.19 104 ALA B CA 1
ATOM 2724 C C . ALA B 1 104 ? -5.82 -11.602 -3.09 1 95.19 104 ALA B C 1
ATOM 2726 O O . ALA B 1 104 ? -5.465 -11.203 -1.979 1 95.19 104 ALA B O 1
ATOM 2727 N N . ASP B 1 105 ? -6.223 -10.836 -4.059 1 91.88 105 ASP B N 1
ATOM 2728 C CA . ASP B 1 105 ? -6.203 -9.383 -3.91 1 91.88 105 ASP B CA 1
ATOM 2729 C C . ASP B 1 105 ? -7.02 -8.945 -2.697 1 91.88 105 ASP B C 1
ATOM 2731 O O . ASP B 1 105 ? -8.195 -9.297 -2.574 1 91.88 105 ASP B O 1
ATOM 2735 N N . GLN B 1 106 ? -6.469 -8.195 -1.882 1 90.25 106 GLN B N 1
ATOM 2736 C CA . GLN B 1 106 ? -7.07 -7.863 -0.596 1 90.25 106 GLN B CA 1
ATOM 2737 C C . GLN B 1 106 ? -8.422 -7.184 -0.783 1 90.25 106 GLN B C 1
ATOM 2739 O O . GLN B 1 106 ? -8.539 -6.227 -1.552 1 90.25 106 GLN B O 1
ATOM 2744 N N . GLY B 1 107 ? -9.367 -7.738 -0.134 1 87.94 107 GLY B N 1
ATOM 2745 C CA . GLY B 1 107 ? -10.719 -7.195 -0.159 1 87.94 107 GLY B CA 1
ATOM 2746 C C . GLY B 1 107 ? -11.516 -7.625 -1.376 1 87.94 107 GLY B C 1
ATOM 2747 O O . GLY B 1 107 ? -12.742 -7.629 -1.349 1 87.94 107 GLY B O 1
ATOM 2748 N N . VAL B 1 108 ? -10.867 -7.918 -2.457 1 89.31 108 VAL B N 1
ATOM 2749 C CA . VAL B 1 108 ? -11.555 -8.344 -3.674 1 89.31 108 VAL B CA 1
ATOM 2750 C C . VAL B 1 108 ? -11.789 -9.852 -3.635 1 89.31 108 VAL B C 1
ATOM 2752 O O . VAL B 1 108 ? -12.898 -10.32 -3.926 1 89.31 108 VAL B O 1
ATOM 2755 N N . PHE B 1 109 ? -10.758 -10.523 -3.324 1 93 109 PHE B N 1
ATOM 2756 C CA . PHE B 1 109 ? -10.844 -11.977 -3.205 1 93 109 PHE B CA 1
ATOM 2757 C C . PHE B 1 109 ? -10.594 -12.414 -1.766 1 93 109 PHE B C 1
ATOM 2759 O O . PHE B 1 109 ? -9.906 -11.727 -1.008 1 93 109 PHE B O 1
ATOM 2766 N N . PRO B 1 110 ? -11.148 -13.555 -1.406 1 94.31 110 PRO B N 1
ATOM 2767 C CA . PRO B 1 110 ? -11.109 -13.969 -0.004 1 94.31 110 PRO B CA 1
ATOM 2768 C C . PRO B 1 110 ? -9.703 -14.375 0.45 1 94.31 110 PRO B C 1
ATOM 2770 O O . PRO B 1 110 ? -8.891 -14.812 -0.365 1 94.31 110 PRO B O 1
ATOM 2773 N N . ILE B 1 111 ? -9.57 -14.242 1.733 1 94.94 111 ILE B N 1
ATOM 2774 C CA . ILE B 1 111 ? -8.375 -14.75 2.406 1 94.94 111 ILE B CA 1
ATOM 2775 C C . ILE B 1 111 ? -8.258 -16.25 2.174 1 94.94 111 ILE B C 1
ATOM 2777 O O . ILE B 1 111 ? -9.258 -16.969 2.195 1 94.94 111 ILE B O 1
ATOM 2781 N N . VAL B 1 112 ? -7.062 -16.703 1.949 1 96.25 112 VAL B N 1
ATOM 2782 C CA . VAL B 1 112 ? -6.812 -18.125 1.718 1 96.25 112 VAL B CA 1
ATOM 2783 C C . VAL B 1 112 ? -6.18 -18.75 2.961 1 96.25 112 VAL B C 1
ATOM 2785 O O . VAL B 1 112 ? -5.027 -18.453 3.287 1 96.25 112 VAL B O 1
ATOM 2788 N N . PRO B 1 113 ? -6.93 -19.594 3.551 1 93.88 113 PRO B N 1
ATOM 2789 C CA . PRO B 1 113 ? -6.34 -20.281 4.703 1 93.88 113 PRO B CA 1
ATOM 2790 C C . PRO B 1 113 ? -5.32 -21.344 4.301 1 93.88 113 PRO B C 1
ATOM 2792 O O . PRO B 1 113 ? -5.523 -22.047 3.316 1 93.88 113 PRO B O 1
ATOM 2795 N N . TYR B 1 114 ? -4.242 -21.438 4.969 1 96.06 114 TYR B N 1
ATOM 2796 C CA . TYR B 1 114 ? -3.217 -22.469 4.824 1 96.06 114 TYR B CA 1
ATOM 2797 C C . TYR B 1 114 ? -2.551 -22.766 6.16 1 96.06 114 TYR B C 1
ATOM 2799 O O . TYR B 1 114 ? -1.815 -21.938 6.695 1 96.06 114 TYR B O 1
ATOM 2807 N N . LYS B 1 115 ? -2.785 -23.984 6.645 1 94.25 115 LYS B N 1
ATOM 2808 C CA . LYS B 1 115 ? -2.32 -24.328 7.984 1 94.25 115 LYS B CA 1
ATOM 2809 C C . LYS B 1 115 ? -2.77 -23.281 9 1 94.25 115 LYS B C 1
ATOM 2811 O O . LYS B 1 115 ? -3.967 -23.016 9.141 1 94.25 115 LYS B O 1
ATOM 2816 N N . ASN B 1 116 ? -1.866 -22.578 9.641 1 89.69 116 ASN B N 1
ATOM 2817 C CA . ASN B 1 116 ? -2.227 -21.562 10.625 1 89.69 116 ASN B CA 1
ATOM 2818 C C . ASN B 1 116 ? -2.109 -20.156 10.039 1 89.69 116 ASN B C 1
ATOM 2820 O O . ASN B 1 116 ? -2.207 -19.172 10.773 1 89.69 116 ASN B O 1
ATOM 2824 N N . TYR B 1 117 ? -1.97 -20.141 8.742 1 92.25 117 TYR B N 1
ATOM 2825 C CA . TYR B 1 117 ? -1.768 -18.844 8.117 1 92.25 117 TYR B CA 1
ATOM 2826 C C . TYR B 1 117 ? -3.041 -18.359 7.438 1 92.25 117 TYR B C 1
ATOM 2828 O O . TYR B 1 117 ? -3.885 -19.172 7.039 1 92.25 117 TYR B O 1
ATOM 2836 N N . LYS B 1 118 ? -3.17 -17.094 7.391 1 92.81 118 LYS B N 1
ATOM 2837 C CA . LYS B 1 118 ? -4.191 -16.391 6.613 1 92.81 118 LYS B CA 1
ATOM 2838 C C . LYS B 1 118 ? -3.564 -15.57 5.496 1 92.81 118 LYS B C 1
ATOM 2840 O O . LYS B 1 118 ? -3.156 -14.43 5.715 1 92.81 118 LYS B O 1
ATOM 2845 N N . LEU B 1 119 ? -3.668 -16.125 4.359 1 96.06 119 LEU B N 1
ATOM 2846 C CA . LEU B 1 119 ? -2.816 -15.609 3.289 1 96.06 119 LEU B CA 1
ATOM 2847 C C . LEU B 1 119 ? -3.619 -14.742 2.322 1 96.06 119 LEU B C 1
ATOM 2849 O O . LEU B 1 119 ? -4.777 -15.055 2.021 1 96.06 119 LEU B O 1
ATOM 2853 N N . ILE B 1 120 ? -2.957 -13.711 1.898 1 96.12 120 ILE B N 1
ATOM 2854 C CA . ILE B 1 120 ? -3.434 -12.852 0.819 1 96.12 120 ILE B CA 1
ATOM 2855 C C . ILE B 1 120 ? -2.307 -12.609 -0.181 1 96.12 120 ILE B C 1
ATOM 2857 O O . ILE B 1 120 ? -1.237 -13.211 -0.081 1 96.12 120 ILE B O 1
ATOM 2861 N N . SER B 1 121 ? -2.588 -11.805 -1.148 1 96.25 121 SER B N 1
ATOM 2862 C CA . SER B 1 121 ? -1.662 -11.539 -2.244 1 96.25 121 SER B CA 1
ATOM 2863 C C . SER B 1 121 ? -0.289 -11.125 -1.723 1 96.25 121 SER B C 1
ATOM 2865 O O . SER B 1 121 ? -0.188 -10.336 -0.78 1 96.25 121 SER B O 1
ATOM 2867 N N . GLY B 1 122 ? 0.731 -11.648 -2.373 1 96.38 122 GLY B N 1
ATOM 2868 C CA . GLY B 1 122 ? 2.098 -11.297 -2.02 1 96.38 122 GLY B CA 1
ATOM 2869 C C . GLY B 1 122 ? 2.439 -9.852 -2.316 1 96.38 122 GLY B C 1
ATOM 2870 O O . GLY B 1 122 ? 3.445 -9.336 -1.831 1 96.38 122 GLY B O 1
ATOM 2871 N N . ALA B 1 123 ? 1.574 -9.227 -3.088 1 93.44 123 ALA B N 1
ATOM 2872 C CA . ALA B 1 123 ? 1.839 -7.855 -3.512 1 93.44 123 ALA B CA 1
ATOM 2873 C C . ALA B 1 123 ? 1.771 -6.895 -2.328 1 93.44 123 ALA B C 1
ATOM 2875 O O . ALA B 1 123 ? 2.256 -5.766 -2.412 1 93.44 123 ALA B O 1
ATOM 2876 N N . VAL B 1 124 ? 1.146 -7.359 -1.296 1 93.62 124 VAL B N 1
ATOM 2877 C CA . VAL B 1 124 ? 1.072 -6.547 -0.086 1 93.62 124 VAL B CA 1
ATOM 2878 C C . VAL B 1 124 ? 2.475 -6.332 0.479 1 93.62 124 VAL B C 1
ATOM 2880 O O . VAL B 1 124 ? 2.783 -5.258 1.004 1 93.62 124 VAL B O 1
ATOM 2883 N N . LYS B 1 125 ? 3.279 -7.305 0.276 1 93 125 LYS B N 1
ATOM 2884 C CA . LYS B 1 125 ? 4.664 -7.215 0.724 1 93 125 LYS B CA 1
ATOM 2885 C C . LYS B 1 125 ? 5.586 -6.801 -0.42 1 93 125 LYS B C 1
ATOM 2887 O O . LYS B 1 125 ? 6.379 -5.867 -0.28 1 93 125 LYS B O 1
ATOM 2892 N N . TYR B 1 126 ? 5.449 -7.539 -1.504 1 91.81 126 TYR B N 1
ATOM 2893 C CA . TYR B 1 126 ? 6.285 -7.297 -2.674 1 91.81 126 TYR B CA 1
ATOM 2894 C C . TYR B 1 126 ? 5.445 -7.258 -3.945 1 91.81 126 TYR B C 1
ATOM 2896 O O . TYR B 1 126 ? 4.992 -8.297 -4.426 1 91.81 126 TYR B O 1
ATOM 2904 N N . THR B 1 127 ? 5.434 -6.098 -4.539 1 90.12 127 THR B N 1
ATOM 2905 C CA . THR B 1 127 ? 4.633 -5.961 -5.746 1 90.12 127 THR B CA 1
ATOM 2906 C C . THR B 1 127 ? 5.312 -6.648 -6.93 1 90.12 127 THR B C 1
ATOM 2908 O O . THR B 1 127 ? 4.648 -7.047 -7.887 1 90.12 127 THR B O 1
ATOM 2911 N N . ALA B 1 128 ? 6.559 -6.703 -6.887 1 91.88 128 ALA B N 1
ATOM 2912 C CA . ALA B 1 128 ? 7.387 -7.48 -7.809 1 91.88 128 ALA B CA 1
ATOM 2913 C C . ALA B 1 128 ? 8.578 -8.102 -7.086 1 91.88 128 ALA B C 1
ATOM 2915 O O . ALA B 1 128 ? 9.539 -7.41 -6.758 1 91.88 128 ALA B O 1
ATOM 2916 N N . ASP B 1 129 ? 8.484 -9.367 -6.949 1 93.44 129 ASP B N 1
ATOM 2917 C CA . ASP B 1 129 ? 9.516 -10.031 -6.152 1 93.44 129 ASP B CA 1
ATOM 2918 C C . ASP B 1 129 ? 10.672 -10.492 -7.031 1 93.44 129 ASP B C 1
ATOM 2920 O O . ASP B 1 129 ? 10.93 -11.695 -7.148 1 93.44 129 ASP B O 1
ATOM 2924 N N . LEU B 1 130 ? 11.453 -9.609 -7.512 1 95.56 130 LEU B N 1
ATOM 2925 C CA . LEU B 1 130 ? 12.57 -9.906 -8.406 1 95.56 130 LEU B CA 1
ATOM 2926 C C . LEU B 1 130 ? 13.719 -10.562 -7.652 1 95.56 130 LEU B C 1
ATOM 2928 O O . LEU B 1 130 ? 14.391 -11.445 -8.188 1 95.56 130 LEU B O 1
ATOM 2932 N N . LEU B 1 131 ? 13.875 -10.195 -6.445 1 93.88 131 LEU B N 1
ATOM 2933 C CA . LEU B 1 131 ? 14.992 -10.703 -5.656 1 93.88 131 LEU B CA 1
ATOM 2934 C C . LEU B 1 131 ? 14.859 -12.203 -5.418 1 93.88 131 LEU B C 1
ATOM 2936 O O . LEU B 1 131 ? 15.844 -12.93 -5.465 1 93.88 131 LEU B O 1
ATOM 2940 N N . ARG B 1 132 ? 13.664 -12.578 -5.184 1 93.19 132 ARG B N 1
ATOM 2941 C CA . ARG B 1 132 ? 13.453 -14.008 -4.977 1 93.19 132 ARG B CA 1
ATOM 2942 C C . ARG B 1 132 ? 13.719 -14.789 -6.254 1 93.19 132 ARG B C 1
ATOM 2944 O O . ARG B 1 132 ? 14.234 -15.906 -6.207 1 93.19 132 ARG B O 1
ATOM 2951 N N . GLY B 1 133 ? 13.289 -14.25 -7.41 1 94.12 133 GLY B N 1
ATOM 2952 C CA . GLY B 1 133 ? 13.609 -14.875 -8.68 1 94.12 133 GLY B CA 1
ATOM 2953 C C . GLY B 1 133 ? 15.109 -15.031 -8.906 1 94.12 133 GLY B C 1
ATOM 2954 O O . GLY B 1 133 ? 15.578 -16.109 -9.258 1 94.12 133 GLY B O 1
ATOM 2955 N N . ILE B 1 134 ? 15.789 -14 -8.602 1 96.38 134 ILE B N 1
ATOM 2956 C CA . ILE B 1 134 ? 17.234 -13.984 -8.773 1 96.38 134 ILE B CA 1
ATOM 2957 C C . ILE B 1 134 ? 17.875 -14.977 -7.809 1 96.38 134 ILE B C 1
ATOM 2959 O O . ILE B 1 134 ? 18.719 -15.781 -8.203 1 96.38 134 ILE B O 1
ATOM 2963 N N . SER B 1 135 ? 17.438 -14.922 -6.574 1 94.19 135 SER B N 1
ATOM 2964 C CA . SER B 1 135 ? 17.969 -15.82 -5.562 1 94.19 135 SER B CA 1
ATOM 2965 C C . SER B 1 135 ? 17.734 -17.281 -5.934 1 94.19 135 SER B C 1
ATOM 2967 O O . SER B 1 135 ? 18.594 -18.141 -5.691 1 94.19 135 SER B O 1
ATOM 2969 N N . THR B 1 136 ? 16.609 -17.531 -6.477 1 93.12 136 THR B N 1
ATOM 2970 C CA . THR B 1 136 ? 16.312 -18.891 -6.93 1 93.12 136 THR B CA 1
ATOM 2971 C C . THR B 1 136 ? 17.312 -19.344 -7.992 1 93.12 136 THR B C 1
ATOM 2973 O O . THR B 1 136 ? 17.828 -20.453 -7.941 1 93.12 136 THR B O 1
ATOM 2976 N N . CYS B 1 137 ? 17.641 -18.484 -8.906 1 95.25 137 CYS B N 1
ATOM 2977 C CA . CYS B 1 137 ? 18.609 -18.797 -9.953 1 95.25 137 CYS B CA 1
ATOM 2978 C C . CYS B 1 137 ? 20 -19.031 -9.352 1 95.25 137 CYS B C 1
ATOM 2980 O O . CYS B 1 137 ? 20.672 -20 -9.727 1 95.25 137 CYS B O 1
ATOM 2982 N N . ILE B 1 138 ? 20.328 -18.203 -8.414 1 95.62 138 ILE B N 1
ATOM 2983 C CA . ILE B 1 138 ? 21.641 -18.328 -7.777 1 95.62 138 ILE B CA 1
ATOM 2984 C C . ILE B 1 138 ? 21.703 -19.656 -7.008 1 95.62 138 ILE B C 1
ATOM 2986 O O . ILE B 1 138 ? 22.703 -20.375 -7.102 1 95.62 138 ILE B O 1
ATOM 2990 N N . ASN B 1 139 ? 20.672 -19.938 -6.332 1 93.44 139 ASN B N 1
ATOM 2991 C CA . ASN B 1 139 ? 20.641 -21.156 -5.547 1 93.44 139 ASN B CA 1
ATOM 2992 C C . ASN B 1 139 ? 20.672 -22.406 -6.438 1 93.44 139 ASN B C 1
ATOM 2994 O O . ASN B 1 139 ? 21.078 -23.484 -5.996 1 93.44 139 ASN B O 1
ATOM 2998 N N . MET B 1 140 ? 20.281 -22.266 -7.676 1 93.81 140 MET B N 1
ATOM 2999 C CA . MET B 1 140 ? 20.328 -23.359 -8.648 1 93.81 140 MET B CA 1
ATOM 3000 C C . MET B 1 140 ? 21.734 -23.516 -9.211 1 93.81 140 MET B C 1
ATOM 3002 O O . MET B 1 140 ? 22.016 -24.469 -9.945 1 93.81 140 MET B O 1
ATOM 3006 N N . GLY B 1 141 ? 22.609 -22.531 -8.914 1 95.56 141 GLY B N 1
ATOM 3007 C CA . GLY B 1 141 ? 24.016 -22.656 -9.305 1 95.56 141 GLY B CA 1
ATOM 3008 C C . GLY B 1 141 ? 24.406 -21.719 -10.422 1 95.56 141 GLY B C 1
ATOM 3009 O O . GLY B 1 141 ? 25.547 -21.75 -10.898 1 95.56 141 GLY B O 1
ATOM 3010 N N . PHE B 1 142 ? 23.516 -20.875 -10.852 1 96.75 142 PHE B N 1
ATOM 3011 C CA . PHE B 1 142 ? 23.844 -19.938 -11.93 1 96.75 142 PHE B CA 1
ATOM 3012 C C . PHE B 1 142 ? 24.688 -18.781 -11.406 1 96.75 142 PHE B C 1
ATOM 3014 O O . PHE B 1 142 ? 24.438 -18.281 -10.305 1 96.75 142 PHE B O 1
ATOM 3021 N N . ASN B 1 143 ? 25.625 -18.438 -12.172 1 97.5 143 ASN B N 1
ATOM 3022 C CA . ASN B 1 143 ? 26.359 -17.219 -11.875 1 97.5 143 ASN B CA 1
ATOM 3023 C C . ASN B 1 143 ? 25.516 -15.977 -12.172 1 97.5 143 ASN B C 1
ATOM 3025 O O . ASN B 1 143 ? 24.781 -15.938 -13.156 1 97.5 143 ASN B O 1
ATOM 3029 N N . PRO B 1 144 ? 25.625 -15 -11.312 1 97.19 144 PRO B N 1
ATOM 3030 C CA . PRO B 1 144 ? 24.844 -13.773 -11.516 1 97.19 144 PRO B CA 1
ATOM 3031 C C . PRO B 1 144 ? 25 -13.211 -12.93 1 97.19 144 PRO B C 1
ATOM 3033 O O . PRO B 1 144 ? 24.016 -12.742 -13.516 1 97.19 144 PRO B O 1
ATOM 3036 N N . GLU B 1 145 ? 26.125 -13.352 -13.516 1 97.19 145 GLU B N 1
ATOM 3037 C CA . GLU B 1 145 ? 26.391 -12.797 -14.836 1 97.19 145 GLU B CA 1
ATOM 3038 C C . GLU B 1 145 ? 25.594 -13.531 -15.914 1 97.19 145 GLU B C 1
ATOM 3040 O O . GLU B 1 145 ? 25.375 -13 -17 1 97.19 145 GLU B O 1
ATOM 3045 N N . ASP B 1 146 ? 25.141 -14.695 -15.562 1 97.5 146 ASP B N 1
ATOM 3046 C CA . ASP B 1 146 ? 24.406 -15.516 -16.531 1 97.5 146 ASP B CA 1
ATOM 3047 C C . ASP B 1 146 ? 22.906 -15.391 -16.328 1 97.5 146 ASP B C 1
ATOM 3049 O O . ASP B 1 146 ? 22.125 -15.961 -17.094 1 97.5 146 ASP B O 1
ATOM 3053 N N . ILE B 1 147 ? 22.5 -14.656 -15.375 1 97.62 147 ILE B N 1
ATOM 3054 C CA . ILE B 1 147 ? 21.078 -14.484 -15.086 1 97.62 147 ILE B CA 1
ATOM 3055 C C . ILE B 1 147 ? 20.531 -13.305 -15.891 1 97.62 147 ILE B C 1
ATOM 3057 O O . ILE B 1 147 ? 21.109 -12.219 -15.891 1 97.62 147 ILE B O 1
ATOM 3061 N N . ILE B 1 148 ? 19.438 -13.617 -16.688 1 97 148 ILE B N 1
ATOM 3062 C CA . ILE B 1 148 ? 18.703 -12.594 -17.438 1 97 148 ILE B CA 1
ATOM 3063 C C . ILE B 1 148 ? 17.328 -12.391 -16.828 1 97 148 ILE B C 1
ATOM 3065 O O . ILE B 1 148 ? 16.578 -13.352 -16.609 1 97 148 ILE B O 1
ATOM 3069 N N . VAL B 1 149 ? 17 -11.148 -16.5 1 96.81 149 VAL B N 1
ATOM 3070 C CA . VAL B 1 149 ? 15.711 -10.836 -15.883 1 96.81 149 VAL B CA 1
ATOM 3071 C C . VAL B 1 149 ? 14.852 -10.023 -16.844 1 96.81 149 VAL B C 1
ATOM 3073 O O . VAL B 1 149 ? 15.242 -8.945 -17.297 1 96.81 149 VAL B O 1
ATOM 3076 N N . ASP B 1 150 ? 13.719 -10.594 -17.234 1 95.12 150 ASP B N 1
ATOM 3077 C CA . ASP B 1 150 ? 12.656 -9.875 -17.938 1 95.12 150 ASP B CA 1
ATOM 3078 C C . ASP B 1 150 ? 11.477 -9.609 -17 1 95.12 150 ASP B C 1
ATOM 3080 O O . ASP B 1 150 ? 10.938 -10.539 -16.391 1 95.12 150 ASP B O 1
ATOM 3084 N N . THR B 1 151 ? 11.141 -8.32 -16.906 1 94.19 151 THR B N 1
ATOM 3085 C CA . THR B 1 151 ? 10.109 -7.934 -15.953 1 94.19 151 THR B CA 1
ATOM 3086 C C . THR B 1 151 ? 8.898 -7.352 -16.672 1 94.19 151 THR B C 1
ATOM 3088 O O . THR B 1 151 ? 9.039 -6.465 -17.516 1 94.19 151 THR B O 1
ATOM 3091 N N . VAL B 1 152 ? 7.723 -7.922 -16.391 1 92.06 152 VAL B N 1
ATOM 3092 C CA . VAL B 1 152 ? 6.461 -7.375 -16.875 1 92.06 152 VAL B CA 1
ATOM 3093 C C . VAL B 1 152 ? 5.66 -6.809 -15.703 1 92.06 152 VAL B C 1
ATOM 3095 O O . VAL B 1 152 ? 5.254 -7.551 -14.805 1 92.06 152 VAL B O 1
ATOM 3098 N N . LEU B 1 153 ? 5.484 -5.527 -15.75 1 89.25 153 LEU B N 1
ATOM 3099 C CA . LEU B 1 153 ? 4.742 -4.836 -14.703 1 89.25 153 LEU B CA 1
ATOM 3100 C C . LEU B 1 153 ? 3.33 -4.5 -15.172 1 89.25 153 LEU B C 1
ATOM 3102 O O . LEU B 1 153 ? 3.104 -4.262 -16.359 1 89.25 153 LEU B O 1
ATOM 3106 N N . ALA B 1 154 ? 2.4 -4.512 -14.219 1 80 154 ALA B N 1
ATOM 3107 C CA . ALA B 1 154 ? 0.999 -4.41 -14.609 1 80 154 ALA B CA 1
ATOM 3108 C C . ALA B 1 154 ? 0.351 -3.162 -14.023 1 80 154 ALA B C 1
ATOM 3110 O O . ALA B 1 154 ? -0.802 -2.85 -14.328 1 80 154 ALA B O 1
ATOM 3111 N N . ALA B 1 155 ? 0.971 -2.402 -13.203 1 75.12 155 ALA B N 1
ATOM 3112 C CA . ALA B 1 155 ? 0.328 -1.253 -12.57 1 75.12 155 ALA B CA 1
ATOM 3113 C C . ALA B 1 155 ? 0.611 0.03 -13.344 1 75.12 155 ALA B C 1
ATOM 3115 O O . ALA B 1 155 ? 1.725 0.234 -13.836 1 75.12 155 ALA B O 1
ATOM 3116 N N . CYS B 1 156 ? -0.472 0.804 -13.453 1 66.62 156 CYS B N 1
ATOM 3117 C CA . CYS B 1 156 ? -0.337 2.092 -14.125 1 66.62 156 CYS B CA 1
ATOM 3118 C C . CYS B 1 156 ? -0.102 3.211 -13.117 1 66.62 156 CYS B C 1
ATOM 3120 O O . CYS B 1 156 ? -0.803 3.301 -12.109 1 66.62 156 CYS B O 1
ATOM 3122 N N . LYS B 1 157 ? 0.835 4 -13.398 1 66.12 157 LYS B N 1
ATOM 3123 C CA . LYS B 1 157 ? 1.134 5.125 -12.516 1 66.12 157 LYS B CA 1
ATOM 3124 C C . LYS B 1 157 ? 0.029 6.176 -12.57 1 66.12 157 LYS B C 1
ATOM 3126 O O . LYS B 1 157 ? -0.407 6.684 -11.531 1 66.12 157 LYS B O 1
ATOM 3131 N N . ALA B 1 158 ? -0.4 6.52 -13.695 1 63.75 158 ALA B N 1
ATOM 3132 C CA . ALA B 1 158 ? -1.388 7.578 -13.883 1 63.75 158 ALA B CA 1
ATOM 3133 C C . ALA B 1 158 ? -2.652 7.035 -14.547 1 63.75 158 ALA B C 1
ATOM 3135 O O . ALA B 1 158 ? -2.605 6.035 -15.266 1 63.75 158 ALA B O 1
ATOM 3136 N N . ILE B 1 159 ? -3.814 7.559 -14.062 1 63.12 159 ILE B N 1
ATOM 3137 C CA . ILE B 1 159 ? -5.074 7.172 -14.688 1 63.12 159 ILE B CA 1
ATOM 3138 C C . ILE B 1 159 ? -5.672 8.367 -15.43 1 63.12 159 ILE B C 1
ATOM 3140 O O . ILE B 1 159 ? -5.266 9.508 -15.203 1 63.12 159 ILE B O 1
ATOM 3144 N N . GLU B 1 160 ? -6.484 7.875 -16.312 1 62.09 160 GLU B N 1
ATOM 3145 C CA . GLU B 1 160 ? -7.211 8.922 -17.016 1 62.09 160 GLU B CA 1
ATOM 3146 C C . GLU B 1 160 ? -8.055 9.758 -16.047 1 62.09 160 GLU B C 1
ATOM 3148 O O . GLU B 1 160 ? -8.586 9.227 -15.07 1 62.09 160 GLU B O 1
ATOM 3153 N N . ASN B 1 161 ? -7.914 10.984 -16.312 1 57.16 161 ASN B N 1
ATOM 3154 C CA . ASN B 1 161 ? -8.672 11.953 -15.531 1 57.16 161 ASN B CA 1
ATOM 3155 C C . ASN B 1 161 ? -10.133 11.539 -15.367 1 57.16 161 ASN B C 1
ATOM 3157 O O . ASN B 1 161 ? -10.82 11.297 -16.359 1 57.16 161 ASN B O 1
ATOM 3161 N N . GLU B 1 162 ? -10.398 10.938 -14.32 1 58.78 162 GLU B N 1
ATOM 3162 C CA . GLU B 1 162 ? -11.797 10.641 -14.031 1 58.78 162 GLU B CA 1
ATOM 3163 C C . GLU B 1 162 ? -12.383 11.656 -13.047 1 58.78 162 GLU B C 1
ATOM 3165 O O . GLU B 1 162 ? -11.648 12.266 -12.266 1 58.78 162 GLU B O 1
ATOM 3170 N N . ASP B 1 163 ? -13.586 12 -13.289 1 57.69 163 ASP B N 1
ATOM 3171 C CA . ASP B 1 163 ? -14.305 12.859 -12.352 1 57.69 163 ASP B CA 1
ATOM 3172 C C . ASP B 1 163 ? -14.25 12.297 -10.93 1 57.69 163 ASP B C 1
ATOM 3174 O O . ASP B 1 163 ? -14.781 11.227 -10.664 1 57.69 163 ASP B O 1
ATOM 3178 N N . PRO B 1 164 ? -13.391 12.898 -10.117 1 55.47 164 PRO B N 1
ATOM 3179 C CA . PRO B 1 164 ? -13.219 12.445 -8.734 1 55.47 164 PRO B CA 1
ATOM 3180 C C . PRO B 1 164 ? -14.547 12.312 -7.992 1 55.47 164 PRO B C 1
ATOM 3182 O O . PRO B 1 164 ? -14.648 11.562 -7.02 1 55.47 164 PRO B O 1
ATOM 3185 N N . LYS B 1 165 ? -15.469 13.172 -8.406 1 58.25 165 LYS B N 1
ATOM 3186 C CA . LYS B 1 165 ? -16.766 13.109 -7.746 1 58.25 165 LYS B CA 1
ATOM 3187 C C . LYS B 1 165 ? -17.391 11.719 -7.883 1 58.25 165 LYS B C 1
ATOM 3189 O O . LYS B 1 165 ? -18.297 11.367 -7.129 1 58.25 165 LYS B O 1
ATOM 3194 N N . LYS B 1 166 ? -16.656 11.086 -8.664 1 67.62 166 LYS B N 1
ATOM 3195 C CA . LYS B 1 166 ? -17.25 9.797 -8.961 1 67.62 166 LYS B CA 1
ATOM 3196 C C . LYS B 1 166 ? -16.594 8.68 -8.156 1 67.62 166 LYS B C 1
ATOM 3198 O O . LYS B 1 166 ? -17 7.52 -8.234 1 67.62 166 LYS B O 1
ATOM 3203 N N . PHE B 1 167 ? -15.633 9.219 -7.336 1 77.19 167 PHE B N 1
ATOM 3204 C CA . PHE B 1 167 ? -15.008 8.148 -6.562 1 77.19 167 PHE B CA 1
ATOM 3205 C C . PHE B 1 167 ? -15.758 7.914 -5.262 1 77.19 167 PHE B C 1
ATOM 3207 O O . PHE B 1 167 ? -15.883 8.82 -4.43 1 77.19 167 PHE B O 1
ATOM 3214 N N . ASN B 1 168 ? -16.312 6.797 -5.207 1 84.31 168 ASN B N 1
ATOM 3215 C CA . ASN B 1 168 ? -16.766 6.402 -3.875 1 84.31 168 ASN B CA 1
ATOM 3216 C C . ASN B 1 168 ? -15.617 5.844 -3.037 1 84.31 168 ASN B C 1
ATOM 3218 O O . ASN B 1 168 ? -14.461 5.867 -3.465 1 84.31 168 ASN B O 1
ATOM 3222 N N . ALA B 1 169 ? -15.938 5.438 -1.835 1 86.19 169 ALA B N 1
ATOM 3223 C CA . ALA B 1 169 ? -14.891 5 -0.907 1 86.19 169 ALA B CA 1
ATOM 3224 C C . ALA B 1 169 ? -14.141 3.791 -1.458 1 86.19 169 ALA B C 1
ATOM 3226 O O . ALA B 1 169 ? -12.922 3.688 -1.305 1 86.19 169 ALA B O 1
ATOM 3227 N N . VAL B 1 170 ? -14.859 2.951 -2.111 1 81.31 170 VAL B N 1
ATOM 3228 C CA . VAL B 1 170 ? -14.258 1.737 -2.656 1 81.31 170 VAL B CA 1
ATOM 3229 C C . VAL B 1 170 ? -13.297 2.098 -3.785 1 81.31 170 VAL B C 1
ATOM 3231 O O . VAL B 1 170 ? -12.172 1.593 -3.836 1 81.31 170 VAL B O 1
ATOM 3234 N N . GLN B 1 171 ? -13.695 2.924 -4.574 1 81.38 171 GLN B N 1
ATOM 3235 C CA . GLN B 1 171 ? -12.859 3.377 -5.676 1 81.38 171 GLN B CA 1
ATOM 3236 C C . GLN B 1 171 ? -11.633 4.133 -5.164 1 81.38 171 GLN B C 1
ATOM 3238 O O . GLN B 1 171 ? -10.555 4.039 -5.742 1 81.38 171 GLN B O 1
ATOM 3243 N N . ASN B 1 172 ? -11.859 4.879 -4.102 1 87.44 172 ASN B N 1
ATOM 3244 C CA . ASN B 1 172 ? -10.766 5.574 -3.432 1 87.44 172 ASN B CA 1
ATOM 3245 C C . ASN B 1 172 ? -9.703 4.594 -2.939 1 87.44 172 ASN B C 1
ATOM 3247 O O . ASN B 1 172 ? -8.516 4.77 -3.217 1 87.44 172 ASN B O 1
ATOM 3251 N N . ILE B 1 173 ? -10.117 3.59 -2.375 1 87.81 173 ILE B N 1
ATOM 3252 C CA . ILE B 1 173 ? -9.211 2.576 -1.854 1 87.81 173 ILE B CA 1
ATOM 3253 C C . ILE B 1 173 ? -8.484 1.889 -3.012 1 87.81 173 ILE B C 1
ATOM 3255 O O . ILE B 1 173 ? -7.262 1.745 -2.99 1 87.81 173 ILE B O 1
ATOM 3259 N N . ARG B 1 174 ? -9.211 1.543 -3.965 1 83.25 174 ARG B N 1
ATOM 3260 C CA . ARG B 1 174 ? -8.641 0.825 -5.102 1 83.25 174 ARG B CA 1
ATOM 3261 C C . ARG B 1 174 ? -7.586 1.668 -5.805 1 83.25 174 ARG B C 1
ATOM 3263 O O . ARG B 1 174 ? -6.508 1.172 -6.133 1 83.25 174 ARG B O 1
ATOM 3270 N N . ARG B 1 175 ? -7.965 2.846 -6.051 1 84.44 175 ARG B N 1
ATOM 3271 C CA . ARG B 1 175 ? -7.027 3.744 -6.715 1 84.44 175 ARG B CA 1
ATOM 3272 C C . ARG B 1 175 ? -5.766 3.936 -5.879 1 84.44 175 ARG B C 1
ATOM 3274 O O . ARG B 1 175 ? -4.656 3.961 -6.418 1 84.44 175 ARG B O 1
ATOM 3281 N N . SER B 1 176 ? -5.926 4.098 -4.621 1 89.44 176 SER B N 1
ATOM 3282 C CA . SER B 1 176 ? -4.781 4.246 -3.727 1 89.44 176 SER B CA 1
ATOM 3283 C C . SER B 1 176 ? -3.877 3.02 -3.779 1 89.44 176 SER B C 1
ATOM 3285 O O . SER B 1 176 ? -2.652 3.145 -3.834 1 89.44 176 SER B O 1
ATOM 3287 N N . LEU B 1 177 ? -4.52 1.917 -3.797 1 87.81 177 LEU B N 1
ATOM 3288 C CA . LEU B 1 177 ? -3.752 0.679 -3.867 1 87.81 177 LEU B CA 1
ATOM 3289 C C . LEU B 1 177 ? -3.014 0.571 -5.199 1 87.81 177 LEU B C 1
ATOM 3291 O O . LEU B 1 177 ? -1.901 0.041 -5.254 1 87.81 177 LEU B O 1
ATOM 3295 N N . GLU B 1 178 ? -3.609 1.01 -6.219 1 84.5 178 GLU B N 1
ATOM 3296 C CA . GLU B 1 178 ? -2.951 1.014 -7.523 1 84.5 178 GLU B CA 1
ATOM 3297 C C . GLU B 1 178 ? -1.716 1.909 -7.516 1 84.5 178 GLU B C 1
ATOM 3299 O O . GLU B 1 178 ? -0.691 1.568 -8.109 1 84.5 178 GLU B O 1
ATOM 3304 N N . ILE B 1 179 ? -1.845 3.027 -6.91 1 88.12 179 ILE B N 1
ATOM 3305 C CA . ILE B 1 179 ? -0.716 3.945 -6.805 1 88.12 179 ILE B CA 1
ATOM 3306 C C . ILE B 1 179 ? 0.411 3.289 -6.012 1 88.12 179 ILE B C 1
ATOM 3308 O O . ILE B 1 179 ? 1.568 3.301 -6.438 1 88.12 179 ILE B O 1
ATOM 3312 N N . ILE B 1 180 ? 0.056 2.723 -4.914 1 90.56 180 ILE B N 1
ATOM 3313 C CA . ILE B 1 180 ? 1.034 2.033 -4.078 1 90.56 180 ILE B CA 1
ATOM 3314 C C . ILE B 1 180 ? 1.715 0.931 -4.891 1 90.56 180 ILE B C 1
ATOM 3316 O O . ILE B 1 180 ? 2.941 0.796 -4.859 1 90.56 180 ILE B O 1
ATOM 3320 N N . SER B 1 181 ? 0.899 0.208 -5.566 1 88.5 181 SER B N 1
ATOM 3321 C CA . SER B 1 181 ? 1.423 -0.897 -6.363 1 88.5 181 SER B CA 1
ATOM 3322 C C . SER B 1 181 ? 2.369 -0.398 -7.449 1 88.5 181 SER B C 1
ATOM 3324 O O . SER B 1 181 ? 3.432 -0.983 -7.672 1 88.5 181 SER B O 1
ATOM 3326 N N . SER B 1 182 ? 1.956 0.582 -8.125 1 86.88 182 SER B N 1
ATOM 3327 C CA . SER B 1 182 ? 2.785 1.141 -9.188 1 86.88 182 SER B CA 1
ATOM 3328 C C . SER B 1 182 ? 4.129 1.616 -8.648 1 86.88 182 SER B C 1
ATOM 3330 O O . SER B 1 182 ? 5.18 1.286 -9.203 1 86.88 182 SER B O 1
ATOM 3332 N N . ASP B 1 183 ? 4.137 2.365 -7.602 1 88.44 183 ASP B N 1
ATOM 3333 C CA . ASP B 1 183 ? 5.371 2.832 -6.984 1 88.44 183 ASP B CA 1
ATOM 3334 C C . ASP B 1 183 ? 6.215 1.657 -6.492 1 88.44 183 ASP B C 1
ATOM 3336 O O . ASP B 1 183 ? 7.438 1.654 -6.652 1 88.44 183 ASP B O 1
ATOM 3340 N N . GLY B 1 184 ? 5.512 0.717 -5.941 1 88.25 184 GLY B N 1
ATOM 3341 C CA . GLY B 1 184 ? 6.199 -0.456 -5.43 1 88.25 184 GLY B CA 1
ATOM 3342 C C . GLY B 1 184 ? 6.906 -1.254 -6.508 1 88.25 184 GLY B C 1
ATOM 3343 O O . GLY B 1 184 ? 8.008 -1.771 -6.285 1 88.25 184 GLY B O 1
ATOM 3344 N N . GLN B 1 185 ? 6.305 -1.314 -7.605 1 90.25 185 GLN B N 1
ATOM 3345 C CA . GLN B 1 185 ? 6.883 -2.066 -8.711 1 90.25 185 GLN B CA 1
ATOM 3346 C C . GLN B 1 185 ? 8.156 -1.402 -9.219 1 90.25 185 GLN B C 1
ATOM 3348 O O . GLN B 1 185 ? 9.164 -2.078 -9.461 1 90.25 185 GLN B O 1
ATOM 3353 N N . LEU B 1 186 ? 8.109 -0.139 -9.336 1 85.94 186 LEU B N 1
ATOM 3354 C CA . LEU B 1 186 ? 9.281 0.589 -9.805 1 85.94 186 LEU B CA 1
ATOM 3355 C C . LEU B 1 186 ? 10.414 0.499 -8.781 1 85.94 186 LEU B C 1
ATOM 3357 O O . LEU B 1 186 ? 11.57 0.293 -9.148 1 85.94 186 LEU B O 1
ATOM 3361 N N . MET B 1 187 ? 10.078 0.6 -7.586 1 86.88 187 MET B N 1
ATOM 3362 C CA . MET B 1 187 ? 11.078 0.479 -6.527 1 86.88 187 MET B CA 1
ATOM 3363 C C . MET B 1 187 ? 11.695 -0.916 -6.516 1 86.88 187 MET B C 1
ATOM 3365 O O . MET B 1 187 ? 12.891 -1.067 -6.27 1 86.88 187 MET B O 1
ATOM 3369 N N . ALA B 1 188 ? 10.859 -1.896 -6.734 1 90.75 188 ALA B N 1
ATOM 3370 C CA . ALA B 1 188 ? 11.344 -3.273 -6.758 1 90.75 188 ALA B CA 1
ATOM 3371 C C . ALA B 1 188 ? 12.391 -3.469 -7.852 1 90.75 188 ALA B C 1
ATOM 3373 O O . ALA B 1 188 ? 13.414 -4.109 -7.629 1 90.75 188 ALA B O 1
ATOM 3374 N N . VAL B 1 189 ? 12.148 -2.922 -8.984 1 92.56 189 VAL B N 1
ATOM 3375 C CA . VAL B 1 189 ? 13.078 -3.027 -10.102 1 92.56 189 VAL B CA 1
ATOM 3376 C C . VAL B 1 189 ? 14.383 -2.322 -9.758 1 92.56 189 VAL B C 1
ATOM 3378 O O . VAL B 1 189 ? 15.469 -2.887 -9.93 1 92.56 189 VAL B O 1
ATOM 3381 N N . ASP B 1 190 ? 14.281 -1.131 -9.219 1 90.19 190 ASP B N 1
ATOM 3382 C CA . ASP B 1 190 ? 15.461 -0.347 -8.867 1 90.19 190 ASP B CA 1
ATOM 3383 C C . ASP B 1 190 ? 16.297 -1.054 -7.797 1 90.19 190 ASP B C 1
ATOM 3385 O O . ASP B 1 190 ? 17.516 -1.101 -7.887 1 90.19 190 ASP B O 1
ATOM 3389 N N . MET B 1 191 ? 15.594 -1.55 -6.879 1 89.69 191 MET B N 1
ATOM 3390 C CA . MET B 1 191 ? 16.281 -2.252 -5.793 1 89.69 191 MET B CA 1
ATOM 3391 C C . MET B 1 191 ? 16.984 -3.502 -6.312 1 89.69 191 MET B C 1
ATOM 3393 O O . MET B 1 191 ? 18.109 -3.789 -5.926 1 89.69 191 MET B O 1
ATOM 3397 N N . ALA B 1 192 ? 16.312 -4.281 -7.117 1 94.44 192 ALA B N 1
ATOM 3398 C CA . ALA B 1 192 ? 16.906 -5.488 -7.684 1 94.44 192 ALA B CA 1
ATOM 3399 C C . ALA B 1 192 ? 18.172 -5.164 -8.477 1 94.44 192 ALA B C 1
ATOM 3401 O O . ALA B 1 192 ? 19.188 -5.836 -8.328 1 94.44 192 ALA B O 1
ATOM 3402 N N . LYS B 1 193 ? 18.109 -4.16 -9.234 1 94.75 193 LYS B N 1
ATOM 3403 C CA . LYS B 1 193 ? 19.25 -3.74 -10.039 1 94.75 193 LYS B CA 1
ATOM 3404 C C . LYS B 1 193 ? 20.406 -3.293 -9.148 1 94.75 193 LYS B C 1
ATOM 3406 O O . LYS B 1 193 ? 21.562 -3.67 -9.383 1 94.75 193 LYS B O 1
ATOM 3411 N N . SER B 1 194 ? 20.031 -2.514 -8.148 1 92.19 194 SER B N 1
ATOM 3412 C CA . SER B 1 194 ? 21.062 -1.944 -7.281 1 92.19 194 SER B CA 1
ATOM 3413 C C . SER B 1 194 ? 21.734 -3.025 -6.445 1 92.19 194 SER B C 1
ATOM 3415 O O . SER B 1 194 ? 22.938 -2.945 -6.18 1 92.19 194 SER B O 1
ATOM 3417 N N . THR B 1 195 ? 21.062 -4.043 -6.062 1 93.25 195 THR B N 1
ATOM 3418 C CA . THR B 1 195 ? 21.609 -5.047 -5.16 1 93.25 195 THR B CA 1
ATOM 3419 C C . THR B 1 195 ? 22.219 -6.199 -5.945 1 93.25 195 THR B C 1
ATOM 3421 O O . THR B 1 195 ? 22.938 -7.031 -5.383 1 93.25 195 THR B O 1
ATOM 3424 N N . ASN B 1 196 ? 21.938 -6.289 -7.211 1 96.31 196 ASN B N 1
ATOM 3425 C CA . ASN B 1 196 ? 22.484 -7.328 -8.086 1 96.31 196 ASN B CA 1
ATOM 3426 C C . ASN B 1 196 ? 23.094 -6.734 -9.352 1 96.31 196 ASN B C 1
ATOM 3428 O O . ASN B 1 196 ? 22.641 -7.023 -10.461 1 96.31 196 ASN B O 1
ATOM 3432 N N . PRO B 1 197 ? 24.156 -6.059 -9.164 1 95.5 197 PRO B N 1
ATOM 3433 C CA . PRO B 1 197 ? 24.719 -5.312 -10.289 1 95.5 197 PRO B CA 1
ATOM 3434 C C . PRO B 1 197 ? 25.25 -6.227 -11.391 1 95.5 197 PRO B C 1
ATOM 3436 O O . PRO B 1 197 ? 25.406 -5.789 -12.539 1 95.5 197 PRO B O 1
ATOM 3439 N N . ASN B 1 198 ? 25.531 -7.469 -11.117 1 97.31 198 ASN B N 1
ATOM 3440 C CA . ASN B 1 198 ? 26.109 -8.367 -12.117 1 97.31 198 ASN B CA 1
ATOM 3441 C C . ASN B 1 198 ? 25.031 -9.125 -12.883 1 97.31 198 ASN B C 1
ATOM 3443 O O . ASN B 1 198 ? 25.328 -9.859 -13.828 1 97.31 198 ASN B O 1
ATOM 3447 N N . VAL B 1 199 ? 23.781 -8.953 -12.461 1 97.69 199 VAL B N 1
ATOM 3448 C CA . VAL B 1 199 ? 22.656 -9.586 -13.148 1 97.69 199 VAL B CA 1
ATOM 3449 C C . VAL B 1 199 ? 22.25 -8.75 -14.359 1 97.69 199 VAL B C 1
ATOM 3451 O O . VAL B 1 199 ? 22.312 -7.52 -14.32 1 97.69 199 VAL B O 1
ATOM 3454 N N . ASN B 1 200 ? 21.844 -9.469 -15.43 1 96.5 200 ASN B N 1
ATOM 3455 C CA . ASN B 1 200 ? 21.422 -8.781 -16.641 1 96.5 200 ASN B CA 1
ATOM 3456 C C . ASN B 1 200 ? 19.922 -8.492 -16.641 1 96.5 200 ASN B C 1
ATOM 3458 O O . ASN B 1 200 ? 19.125 -9.359 -16.984 1 96.5 200 ASN B O 1
ATOM 3462 N N . PHE B 1 201 ? 19.641 -7.273 -16.297 1 95.81 201 PHE B N 1
ATOM 3463 C CA . PHE B 1 201 ? 18.25 -6.844 -16.406 1 95.81 201 PHE B CA 1
ATOM 3464 C C . PHE B 1 201 ? 17.906 -6.402 -17.812 1 95.81 201 PHE B C 1
ATOM 3466 O O . PHE B 1 201 ? 18.125 -5.242 -18.188 1 95.81 201 PHE B O 1
ATOM 3473 N N . ARG B 1 202 ? 17.281 -7.285 -18.547 1 94.62 202 ARG B N 1
ATOM 3474 C CA . ARG B 1 202 ? 17.172 -7.141 -19.984 1 94.62 202 ARG B CA 1
ATOM 3475 C C . ARG B 1 202 ? 16.016 -6.227 -20.359 1 94.62 202 ARG B C 1
ATOM 3477 O O . ARG B 1 202 ? 16.156 -5.359 -21.219 1 94.62 202 ARG B O 1
ATOM 3484 N N . THR B 1 203 ? 14.82 -6.496 -19.797 1 92.56 203 THR B N 1
ATOM 3485 C CA . THR B 1 203 ? 13.672 -5.691 -20.188 1 92.56 203 THR B CA 1
ATOM 3486 C C . THR B 1 203 ? 12.758 -5.434 -19 1 92.56 203 THR B C 1
ATOM 3488 O O . THR B 1 203 ? 12.648 -6.273 -18.109 1 92.56 203 THR B O 1
ATOM 3491 N N . VAL B 1 204 ? 12.234 -4.23 -19 1 90.62 204 VAL B N 1
ATOM 3492 C CA . VAL B 1 204 ? 11.133 -3.863 -18.109 1 90.62 204 VAL B CA 1
ATOM 3493 C C . VAL B 1 204 ? 9.969 -3.322 -18.938 1 90.62 204 VAL B C 1
ATOM 3495 O O . VAL B 1 204 ? 10.086 -2.281 -19.594 1 90.62 204 VAL B O 1
ATOM 3498 N N . ILE B 1 205 ? 8.883 -4.098 -18.922 1 90.69 205 ILE B N 1
ATOM 3499 C CA . ILE B 1 205 ? 7.684 -3.705 -19.656 1 90.69 205 ILE B CA 1
ATOM 3500 C C . ILE B 1 205 ? 6.645 -3.164 -18.672 1 90.69 205 ILE B C 1
ATOM 3502 O O . ILE B 1 205 ? 6.379 -3.779 -17.641 1 90.69 205 ILE B O 1
ATOM 3506 N N . TYR B 1 206 ? 6.137 -2.062 -18.906 1 84.5 206 TYR B N 1
ATOM 3507 C CA . TYR B 1 206 ? 5.074 -1.476 -18.094 1 84.5 206 TYR B CA 1
ATOM 3508 C C . TYR B 1 206 ? 4.055 -0.763 -18.969 1 84.5 206 TYR B C 1
ATOM 3510 O O . TYR B 1 206 ? 4.371 -0.347 -20.094 1 84.5 206 TYR B O 1
ATOM 3518 N N . PRO B 1 207 ? 2.805 -0.657 -18.453 1 80.31 207 PRO B N 1
ATOM 3519 C CA . PRO B 1 207 ? 1.781 0.025 -19.25 1 80.31 207 PRO B CA 1
ATOM 3520 C C . PRO B 1 207 ? 2.092 1.504 -19.469 1 80.31 207 PRO B C 1
ATOM 3522 O O . PRO B 1 207 ? 2.412 2.219 -18.516 1 80.31 207 PRO B O 1
ATOM 3525 N N . THR B 1 208 ? 1.908 1.895 -20.625 1 77.88 208 THR B N 1
ATOM 3526 C CA . THR B 1 208 ? 2.232 3.275 -20.969 1 77.88 208 THR B CA 1
ATOM 3527 C C . THR B 1 208 ? 0.965 4.117 -21.078 1 77.88 208 THR B C 1
ATOM 3529 O O . THR B 1 208 ? 1.023 5.348 -21.016 1 77.88 208 THR B O 1
ATOM 3532 N N . GLU B 1 209 ? -0.141 3.422 -21.312 1 75.44 209 GLU B N 1
ATOM 3533 C CA . GLU B 1 209 ? -1.4 4.148 -21.422 1 75.44 209 GLU B CA 1
ATOM 3534 C C . GLU B 1 209 ? -2.223 4.047 -20.156 1 75.44 209 GLU B C 1
ATOM 3536 O O . GLU B 1 209 ? -2.084 3.084 -19.391 1 75.44 209 GLU B O 1
ATOM 3541 N N . LYS B 1 210 ? -3.078 5.027 -20.031 1 68.94 210 LYS B N 1
ATOM 3542 C CA . LYS B 1 210 ? -3.961 5.098 -18.859 1 68.94 210 LYS B CA 1
ATOM 3543 C C . LYS B 1 210 ? -5.148 4.148 -19.016 1 68.94 210 LYS B C 1
ATOM 3545 O O . LYS B 1 210 ? -5.719 4.031 -20.109 1 68.94 210 LYS B O 1
ATOM 3550 N N . PHE B 1 211 ? -5.242 3.287 -18.031 1 65.5 211 PHE B N 1
ATOM 3551 C CA . PHE B 1 211 ? -6.426 2.432 -18.047 1 65.5 211 PHE B CA 1
ATOM 3552 C C . PHE B 1 211 ? -7.543 3.037 -17.203 1 65.5 211 PHE B C 1
ATOM 3554 O O . PHE B 1 211 ? -7.281 3.799 -16.266 1 65.5 211 PHE B O 1
ATOM 3561 N N . LYS B 1 212 ? -8.719 2.779 -17.688 1 61.44 212 LYS B N 1
ATOM 3562 C CA . LYS B 1 212 ? -9.852 3.184 -16.875 1 61.44 212 LYS B CA 1
ATOM 3563 C C . LYS B 1 212 ? -9.891 2.396 -15.562 1 61.44 212 LYS B C 1
ATOM 3565 O O . LYS B 1 212 ? -9.578 1.206 -15.539 1 61.44 212 LYS B O 1
ATOM 3570 N N . THR B 1 213 ? -9.727 3.113 -14.562 1 58.03 213 THR B N 1
ATOM 3571 C CA . THR B 1 213 ? -9.758 2.438 -13.273 1 58.03 213 THR B CA 1
ATOM 3572 C C . THR B 1 213 ? -11.188 2.053 -12.898 1 58.03 213 THR B C 1
ATOM 3574 O O . THR B 1 213 ? -12.094 2.885 -12.961 1 58.03 213 THR B O 1
ATOM 3577 N N . SER B 1 214 ? -11.617 0.91 -13.25 1 57.06 214 SER B N 1
ATOM 3578 C CA . SER B 1 214 ? -12.906 0.475 -12.727 1 57.06 214 SER B CA 1
ATOM 3579 C C . SER B 1 214 ? -12.773 -0.089 -11.32 1 57.06 214 SER B C 1
ATOM 3581 O O . SER B 1 214 ? -11.68 -0.443 -10.891 1 57.06 214 SER B O 1
ATOM 3583 N N . PHE B 1 215 ? -13.844 -0.009 -10.445 1 59.31 215 PHE B N 1
ATOM 3584 C CA . PHE B 1 215 ? -13.984 -0.594 -9.117 1 59.31 215 PHE B CA 1
ATOM 3585 C C . PHE B 1 215 ? -13.461 -2.027 -9.094 1 59.31 215 PHE B C 1
ATOM 3587 O O . PHE B 1 215 ? -12.828 -2.451 -8.133 1 59.31 215 PHE B O 1
ATOM 3594 N N . ASN B 1 216 ? -13.812 -2.736 -10.148 1 60.72 216 ASN B N 1
ATOM 3595 C CA . ASN B 1 216 ? -13.328 -4.102 -10.32 1 60.72 216 ASN B CA 1
ATOM 3596 C C . ASN B 1 216 ? -12.477 -4.234 -11.578 1 60.72 216 ASN B C 1
ATOM 3598 O O . ASN B 1 216 ? -12.992 -4.207 -12.695 1 60.72 216 ASN B O 1
ATOM 3602 N N . PRO B 1 217 ? -11.156 -4.355 -11.289 1 60.81 217 PRO B N 1
ATOM 3603 C CA . PRO B 1 217 ? -10.266 -4.43 -12.445 1 60.81 217 PRO B CA 1
ATOM 3604 C C . PRO B 1 217 ? -10.578 -5.605 -13.359 1 60.81 217 PRO B C 1
ATOM 3606 O O . PRO B 1 217 ? -10.125 -5.645 -14.508 1 60.81 217 PRO B O 1
ATOM 3609 N N . TYR B 1 218 ? -11.414 -6.445 -12.844 1 62.97 218 TYR B N 1
ATOM 3610 C CA . TYR B 1 218 ? -11.656 -7.633 -13.664 1 62.97 218 TYR B CA 1
ATOM 3611 C C . TYR B 1 218 ? -12.961 -7.504 -14.438 1 62.97 218 TYR B C 1
ATOM 3613 O O . TYR B 1 218 ? -13.25 -8.312 -15.32 1 62.97 218 TYR B O 1
ATOM 3621 N N . ASP B 1 219 ? -13.602 -6.488 -13.984 1 67.75 219 ASP B N 1
ATOM 3622 C CA . ASP B 1 219 ? -14.867 -6.277 -14.68 1 67.75 219 ASP B CA 1
ATOM 3623 C C . ASP B 1 219 ? -14.688 -5.367 -15.898 1 67.75 219 ASP B C 1
ATOM 3625 O O . ASP B 1 219 ? -15.172 -4.234 -15.906 1 67.75 219 ASP B O 1
ATOM 3629 N N . VAL B 1 220 ? -14.023 -5.969 -16.844 1 72.88 220 VAL B N 1
ATOM 3630 C CA . VAL B 1 220 ? -13.75 -5.234 -18.078 1 72.88 220 VAL B CA 1
ATOM 3631 C C . VAL B 1 220 ? -14.5 -5.879 -19.25 1 72.88 220 VAL B C 1
ATOM 3633 O O . VAL B 1 220 ? -14.602 -7.105 -19.312 1 72.88 220 VAL B O 1
ATOM 3636 N N . SER B 1 221 ? -15.07 -5.047 -20.062 1 77.31 221 SER B N 1
ATOM 3637 C CA . SER B 1 221 ? -15.773 -5.547 -21.234 1 77.31 221 SER B CA 1
ATOM 3638 C C . SER B 1 221 ? -14.805 -6.219 -22.219 1 77.31 221 SER B C 1
ATOM 3640 O O . SER B 1 221 ? -13.594 -6.02 -22.125 1 77.31 221 SER B O 1
ATOM 3642 N N . LYS B 1 222 ? -15.43 -7.027 -23.047 1 81.69 222 LYS B N 1
ATOM 3643 C CA . LYS B 1 222 ? -14.617 -7.684 -24.078 1 81.69 222 LYS B CA 1
ATOM 3644 C C . LYS B 1 222 ? -13.867 -6.656 -24.922 1 81.69 222 LYS B C 1
ATOM 3646 O O . LYS B 1 222 ? -12.695 -6.859 -25.266 1 81.69 222 LYS B O 1
ATOM 3651 N N . ARG B 1 223 ? -14.555 -5.629 -25.234 1 83.38 223 ARG B N 1
ATOM 3652 C CA . ARG B 1 223 ? -13.938 -4.574 -26.047 1 83.38 223 ARG B CA 1
ATOM 3653 C C . ARG B 1 223 ? -12.758 -3.947 -25.297 1 83.38 223 ARG B C 1
ATOM 3655 O O . ARG B 1 223 ? -11.68 -3.783 -25.875 1 83.38 223 ARG B O 1
ATOM 3662 N N . GLU B 1 224 ? -12.977 -3.607 -24.062 1 79.81 224 GLU B N 1
ATOM 3663 C CA . GLU B 1 224 ? -11.922 -3.016 -23.25 1 79.81 224 GLU B CA 1
ATOM 3664 C C . GLU B 1 224 ? -10.742 -3.973 -23.078 1 79.81 224 GLU B C 1
ATOM 3666 O O . GLU B 1 224 ? -9.586 -3.551 -23.078 1 79.81 224 GLU B O 1
ATOM 3671 N N . ARG B 1 225 ? -11.086 -5.168 -22.969 1 84.31 225 ARG B N 1
ATOM 3672 C CA . ARG B 1 225 ? -10.047 -6.184 -22.812 1 84.31 225 ARG B CA 1
ATOM 3673 C C . ARG B 1 225 ? -9.172 -6.262 -24.047 1 84.31 225 ARG B C 1
ATOM 3675 O O . ARG B 1 225 ? -7.949 -6.398 -23.953 1 84.31 225 ARG B O 1
ATOM 3682 N N . LYS B 1 226 ? -9.805 -6.238 -25.172 1 86.19 226 LYS B N 1
ATOM 3683 C CA . LYS B 1 226 ? -9.055 -6.266 -26.422 1 86.19 226 LYS B CA 1
ATOM 3684 C C . LYS B 1 226 ? -8.133 -5.055 -26.531 1 86.19 226 LYS B C 1
ATOM 3686 O O . LYS B 1 226 ? -7.004 -5.172 -27.016 1 86.19 226 LYS B O 1
ATOM 3691 N N . GLU B 1 227 ? -8.656 -4.004 -26.109 1 84.25 227 GLU B N 1
ATOM 3692 C CA . GLU B 1 227 ? -7.852 -2.785 -26.141 1 84.25 227 GLU B CA 1
ATOM 3693 C C . GLU B 1 227 ? -6.652 -2.895 -25.203 1 84.25 227 GLU B C 1
ATOM 3695 O O . GLU B 1 227 ? -5.543 -2.482 -25.547 1 84.25 227 GLU B O 1
ATOM 3700 N N . MET B 1 228 ? -6.859 -3.436 -24.062 1 84.5 228 MET B N 1
ATOM 3701 C CA . MET B 1 228 ? -5.789 -3.6 -23.078 1 84.5 228 MET B CA 1
ATOM 3702 C C . MET B 1 228 ? -4.723 -4.559 -23.609 1 84.5 228 MET B C 1
ATOM 3704 O O . MET B 1 228 ? -3.525 -4.324 -23.406 1 84.5 228 MET B O 1
ATOM 3708 N N . LEU B 1 229 ? -5.203 -5.574 -24.25 1 88.88 229 LEU B N 1
ATOM 3709 C CA . LEU B 1 229 ? -4.273 -6.547 -24.797 1 88.88 229 LEU B CA 1
ATOM 3710 C C . LEU B 1 229 ? -3.414 -5.91 -25.891 1 88.88 229 LEU B C 1
ATOM 3712 O O . LEU B 1 229 ? -2.207 -6.16 -25.953 1 88.88 229 LEU B O 1
ATOM 3716 N N . LYS B 1 230 ? -4.051 -5.133 -26.656 1 89.12 230 LYS B N 1
ATOM 3717 C CA . LYS B 1 230 ? -3.328 -4.441 -27.734 1 89.12 230 LYS B CA 1
ATOM 3718 C C . LYS B 1 230 ? -2.273 -3.5 -27.156 1 89.12 230 LYS B C 1
ATOM 3720 O O . LYS B 1 230 ? -1.141 -3.459 -27.641 1 89.12 230 LYS B O 1
ATOM 3725 N N . ILE B 1 231 ? -2.598 -2.789 -26.188 1 86.56 231 ILE B N 1
ATOM 3726 C CA . ILE B 1 231 ? -1.671 -1.871 -25.531 1 86.56 231 ILE B CA 1
ATOM 3727 C C . ILE B 1 231 ? -0.495 -2.652 -24.953 1 86.56 231 ILE B C 1
ATOM 3729 O O . ILE B 1 231 ? 0.661 -2.252 -25.094 1 86.56 231 ILE B O 1
ATOM 3733 N N . GLY B 1 232 ? -0.819 -3.768 -24.266 1 89.12 232 GLY B N 1
ATOM 3734 C CA . GLY B 1 232 ? 0.233 -4.602 -23.703 1 89.12 232 GLY B CA 1
ATOM 3735 C C . GLY B 1 232 ? 1.198 -5.125 -24.75 1 89.12 232 GLY B C 1
ATOM 3736 O O . GLY B 1 232 ? 2.41 -5.152 -24.531 1 89.12 232 GLY B O 1
ATOM 3737 N N . GLN B 1 233 ? 0.658 -5.492 -25.906 1 90.81 233 GLN B N 1
ATOM 3738 C CA . GLN B 1 233 ? 1.488 -5.996 -27 1 90.81 233 GLN B CA 1
ATOM 3739 C C . GLN B 1 233 ? 2.377 -4.895 -27.562 1 90.81 233 GLN B C 1
ATOM 3741 O O . GLN B 1 233 ? 3.545 -5.133 -27.875 1 90.81 233 GLN B O 1
ATOM 3746 N N . GLU B 1 234 ? 1.845 -3.76 -27.672 1 91.19 234 GLU B N 1
ATOM 3747 C CA . GLU B 1 234 ? 2.615 -2.629 -28.172 1 91.19 234 GLU B CA 1
ATOM 3748 C C . GLU B 1 234 ? 3.734 -2.248 -27.203 1 91.19 234 GLU B C 1
ATOM 3750 O O . GLU B 1 234 ? 4.855 -1.966 -27.625 1 91.19 234 GLU B O 1
ATOM 3755 N N . ASP B 1 235 ? 3.422 -2.209 -25.984 1 90.44 235 ASP B N 1
ATOM 3756 C CA . ASP B 1 235 ? 4.434 -1.927 -24.969 1 90.44 235 ASP B CA 1
ATOM 3757 C C . ASP B 1 235 ? 5.562 -2.953 -25.016 1 90.44 235 ASP B C 1
ATOM 3759 O O . ASP B 1 235 ? 6.734 -2.6 -24.875 1 90.44 235 ASP B O 1
ATOM 3763 N N . ALA B 1 236 ? 5.152 -4.199 -25.203 1 91.62 236 ALA B N 1
ATOM 3764 C CA . ALA B 1 236 ? 6.141 -5.273 -25.266 1 91.62 236 ALA B CA 1
ATOM 3765 C C . ALA B 1 236 ? 7.031 -5.125 -26.484 1 91.62 236 ALA B C 1
ATOM 3767 O O . ALA B 1 236 ? 8.25 -5.309 -26.406 1 91.62 236 ALA B O 1
ATOM 3768 N N . LYS B 1 237 ? 6.461 -4.828 -27.547 1 92.44 237 LYS B N 1
ATOM 3769 C CA . LYS B 1 237 ? 7.219 -4.633 -28.781 1 92.44 237 LYS B CA 1
ATOM 3770 C C . LYS B 1 237 ? 8.227 -3.498 -28.641 1 92.44 237 LYS B C 1
ATOM 3772 O O . LYS B 1 237 ? 9.375 -3.621 -29.062 1 92.44 237 LYS B O 1
ATOM 3777 N N . LYS B 1 238 ? 7.793 -2.439 -28.078 1 90.12 238 LYS B N 1
ATOM 3778 C CA . LYS B 1 238 ? 8.68 -1.303 -27.844 1 90.12 238 LYS B CA 1
ATOM 3779 C C . LYS B 1 238 ? 9.852 -1.687 -26.938 1 90.12 238 LYS B C 1
ATOM 3781 O O . LYS B 1 238 ? 11 -1.329 -27.219 1 90.12 238 LYS B O 1
ATOM 3786 N N . ALA B 1 239 ? 9.555 -2.402 -25.922 1 88.25 239 ALA B N 1
ATOM 3787 C CA . ALA B 1 239 ? 10.578 -2.799 -24.969 1 88.25 239 ALA B CA 1
ATOM 3788 C C . ALA B 1 239 ? 11.609 -3.727 -25.609 1 88.25 239 ALA B C 1
ATOM 3790 O O . ALA B 1 239 ? 12.805 -3.621 -25.344 1 88.25 239 ALA B O 1
ATOM 3791 N N . VAL B 1 240 ? 11.164 -4.641 -26.422 1 88.31 240 VAL B N 1
ATOM 3792 C CA . VAL B 1 240 ? 12.039 -5.621 -27.062 1 88.31 240 VAL B CA 1
ATOM 3793 C C . VAL B 1 240 ? 12.898 -4.93 -28.125 1 88.31 240 VAL B C 1
ATOM 3795 O O . VAL B 1 240 ? 14.062 -5.293 -28.312 1 88.31 240 VAL B O 1
ATOM 3798 N N . SER B 1 241 ? 12.336 -3.988 -28.719 1 87.25 241 SER B N 1
ATOM 3799 C CA . SER B 1 241 ? 13.086 -3.264 -29.734 1 87.25 241 SER B CA 1
ATOM 3800 C C . SER B 1 241 ? 14.25 -2.492 -29.125 1 87.25 241 SER B C 1
ATOM 3802 O O . SER B 1 241 ? 15.266 -2.264 -29.781 1 87.25 241 SER B O 1
ATOM 3804 N N . GLU B 1 242 ? 14.141 -2.092 -27.906 1 79.75 242 GLU B N 1
ATOM 3805 C CA . GLU B 1 242 ? 15.18 -1.341 -27.203 1 79.75 242 GLU B CA 1
ATOM 3806 C C . GLU B 1 242 ? 16.328 -2.252 -26.797 1 79.75 242 GLU B C 1
ATOM 3808 O O . GLU B 1 242 ? 17.453 -1.784 -26.578 1 79.75 242 GLU B O 1
ATOM 3813 N N . ILE B 1 243 ? 16.109 -3.496 -26.672 1 75.62 243 ILE B N 1
ATOM 3814 C CA . ILE B 1 243 ? 17.156 -4.469 -26.359 1 75.62 243 ILE B CA 1
ATOM 3815 C C . ILE B 1 243 ? 18.078 -4.652 -27.562 1 75.62 243 ILE B C 1
ATOM 3817 O O . ILE B 1 243 ? 19.281 -4.801 -27.406 1 75.62 243 ILE B O 1
ATOM 3821 N N . ALA B 1 244 ? 17.547 -4.789 -28.797 1 62.5 244 ALA B N 1
ATOM 3822 C CA . ALA B 1 244 ? 18.297 -5.008 -30.031 1 62.5 244 ALA B CA 1
ATOM 3823 C C . ALA B 1 244 ? 19.156 -3.797 -30.375 1 62.5 244 ALA B C 1
ATOM 3825 O O . ALA B 1 244 ? 20.156 -3.922 -31.094 1 62.5 244 ALA B O 1
ATOM 3826 N N . GLU B 1 245 ? 18.875 -2.688 -29.797 1 54.53 245 GLU B N 1
ATOM 3827 C CA . GLU B 1 245 ? 19.719 -1.534 -30.094 1 54.53 245 GLU B CA 1
ATOM 3828 C C . GLU B 1 245 ? 20.891 -1.449 -29.125 1 54.53 245 GLU B C 1
ATOM 3830 O O . GLU B 1 245 ? 22.016 -1.102 -29.516 1 54.53 245 GLU B O 1
#

Solvent-accessible surface area (backbone atoms only — not comparable to full-atom values): 25950 Å² total; per-residue (Å²): 109,73,67,22,68,40,55,85,87,44,60,69,58,47,51,52,50,50,51,52,49,59,65,64,58,52,61,68,52,40,34,42,73,37,96,58,28,59,62,37,8,38,69,72,24,28,7,30,32,37,47,66,38,30,53,52,47,46,60,71,66,61,58,84,76,57,54,34,88,42,73,39,37,19,22,27,70,44,60,52,42,78,44,79,37,42,56,88,80,47,52,60,71,57,44,47,51,32,51,52,12,32,64,9,42,68,24,48,27,39,65,33,77,52,93,93,40,43,20,22,19,15,52,58,77,39,57,43,62,52,57,60,56,51,48,50,44,42,73,73,67,48,53,53,73,74,39,74,42,75,42,81,49,85,48,42,55,42,42,56,85,59,70,64,89,66,34,19,6,58,40,35,37,51,52,45,49,37,34,37,40,22,54,37,36,55,47,32,53,53,49,40,47,69,77,36,73,57,40,39,76,66,41,72,33,51,59,84,64,57,51,83,79,52,86,45,82,77,74,58,52,66,68,55,44,49,50,51,51,51,51,52,50,51,39,45,50,55,40,54,54,60,60,79,103,108,72,68,22,67,39,55,85,90,43,58,70,59,48,52,52,49,50,50,52,49,61,67,66,60,53,61,67,51,40,34,41,73,36,97,58,28,59,60,35,7,40,69,71,24,28,8,31,31,35,46,65,38,30,54,52,48,47,60,71,65,60,60,81,75,56,55,35,87,43,71,39,38,19,21,26,70,45,61,52,42,80,45,79,36,43,55,88,81,45,53,61,72,56,43,47,51,31,52,52,12,32,62,9,42,68,25,48,27,39,66,34,76,51,94,95,40,44,20,21,19,15,51,56,80,41,56,43,62,52,57,60,55,51,48,52,44,43,74,72,65,48,53,52,71,74,40,74,43,75,43,81,48,86,47,42,57,41,42,56,84,58,70,64,90,67,33,19,6,57,40,34,36,50,52,46,49,37,34,36,41,22,55,37,35,54,49,33,53,51,49,40,47,69,77,36,73,57,39,39,72,66,39,74,32,51,59,86,64,59,50,82,81,52,87,46,84,76,74,57,52,66,69,55,45,50,51,51,51,51,51,53,52,50,38,46,51,56,41,54,54,60,60,79,103

pLDDT: mean 87.67, std 9.92, range [54.28, 98.06]

Foldseek 3Di:
DLVQQDAPPCVVVSVVVVVVCLLPDDCVQAWAADPVAQVCLQPPFQARTHGVSNLVVLLVNDDLDGNHKDKFKKAFPPVRDIDIDISVPDGSVVVSLRVLLQDAAGRHHGFRDDDPTTIHHRLSPALDQVVVVQVVCVVVPDDQLPAEDAAEHEADQDADDDDCVPDDPLLVVQVVVSNVSVVRVVVNVVVCCVVRVSHHHQFYFYQDDHDDSDSDPVPDDSVSSVVVVVSSVVSVVVRVVVNVD/DLVQQDAPPCVVVSVVVVVVCLLPPDCVQAWAADPVAQVCLQPPFQARTHGVSNLVVLLVRDDLDGNHKDKFKKAFPPVRDIDIDISVPDGSVVVSLRVLLQDAAGRHHGFRDDDPTTIHHRLSPALDQVVVVQVVCVVVPDDQLPAEDAAEHEADQDADDDDCVPDDPLLVVQVVVSNVSVVRVVVNVVVCCVVRVSHHHQFYFYQDDHDDRDSDPVPDDSVSSVVVVVSSVVSVVVGVVVNVD